Protein 1SCH (pdb70)

Sequence (586 aa):
LSSNFYATKCPNALSTIKSAVNSAVAKEARMGASLLRLHFHDCFVQGCDASVLLDDTSNFTGEKTAGPNANSIRGFEVIDTIKSQVESLCPGVVSCADILAVAARDSVVALGGASWNVLLGRRDSTTASLSSANSDLPAPFFNLSGLISAFSNKGFTTKELVTLSGAHTIGQAQCTAFRTRIYNESNIDPTYAKSLQANCPSVGGDTNLSPFDVTTPNKFDNAYYINLRNKKGLLHSDQQLFNGVSTDSQVTAYSNNAATFNTDFGNAMIKMGNLSPLTGTSGQIRTNCRKTNLSSNFYATKCPNALSTIKSAVNSAVAKEARMGASLLRLHFHDCFVQGCDASVLLDDTSNFTGEKTAGPNANSIRGFEVIDTIKSQVESLCPGVVSCADILAVAARDSVVALGGASWNVLLGRRDSTTASLSSANSDLPAPFFNLSGLISAFSNKGFTTKELVTLSGAHTIGQAQCTAFRTRIYNESNIDPTYAKSLQANCPSVGGDTNLSPFDVTTPNKFDNAYYINLRNKKGLLHSDQQLFNGVSTDSQVTAYSNNAATFNTDFGNAMIKMGNLSPLTGTSGQIRTNCRKTN

InterPro domains:
  IPR000823 Plant peroxidase [PR00461] (33-52)
  IPR000823 Plant peroxidase [PR00461] (57-77)
  IPR000823 Plant peroxidase [PR00461] (97-110)
  IPR000823 Plant peroxidase [PR00461] (116-126)
  IPR000823 Plant peroxidase [PR00461] (135-150)
  IPR000823 Plant peroxidase [PR00461] (182-194)
  IPR000823 Plant peroxidase [PR00461] (234-249)
  IPR000823 Plant peroxidase [PR00461] (250-267)
  IPR000823 Plant peroxidase [PR00461] (290-303)
  IPR000823 Plant peroxidase [PTHR31388] (22-314)
  IPR002016 Haem peroxidase [PF00141] (41-280)
  IPR002016 Haem peroxidase [PR00458] (55-69)
  IPR002016 Haem peroxidase [PR00458] (117-134)
  IPR002016 Haem peroxidase [PR00458] (135-147)
  IPR002016 Haem peroxidase [PR00458] (183-198)
  IPR002016 Haem peroxidase [PR00458] (236-251)
  IPR002016 Haem peroxidase [PS50873] (23-316)
  IPR010255 Haem peroxidase superfamily [SSF48113] (23-316)
  IPR019793 Peroxidases heam-ligand binding site [PS00435] (183-193)
  IPR019794 Peroxidase, active site [PS00436] (55-66)

Secondary structure (DSSP, 8-state):
-BTTTTTTT-TTHHHHHHHHHHHHHHH-THHHHHHHHHHHHHHTTTSSSSGGGPPPBTTB--STTSTTTTTT---HHHHHHHHHHHHHHSTTTS-HHHHHHHHHHHHHHHTT-------B--BB-S---HHHHHHHS--TT--HHHHHHHHHTTT--HHHHHHHHGGGGB-EEEHHHHHHHHHH-SSS-HHHHHHHHTTS-SSS-TT-EEES-SSSTBS-STHHHHHHHTT--SSHHHHHTSSSSTTHHHHHHHHH-HHHHHHHHHHHHHHHTTSS-B-TTSSB--SSTTS--/-BTTTTTTT-TTHHHHHHHHHHHHHHH-HHHHHHHHHHHHHHHTTTSSSSGGGPPPBTTB--STTSTTTTTT---HHHHHHHHHHHHHHSTTTS-HHHHHHHHHHHHHHHTTPPP----B---B-S---HHHHHHHS--TT--HHHHHHHHHTTT--HHHHHHHHGGGGB-EEEHHHHHHHHHH--SS-HHHHHHHHHTS-SSS-TT-EEES-SSSTBS-STHHHHHHHTT--SSHHHHTTSSSSTTHHHHHHHHH-HHHHHHHHHHHHHHHTTSS---TTSSB--SSTTS--

CATH classification: 1.10.520.10 (+1 more: 1.10.420.10)

Structure (mmCIF, N/CA/C/O backbone):
data_1SCH
#
_entry.id   1SCH
#
_cell.length_a   48.100
_cell.length_b   97.200
_cell.length_c   146.200
_cell.angle_alpha   90.00
_cell.angle_beta   90.00
_cell.angle_gamma   90.00
#
_symmetry.space_group_name_H-M   'P 21 21 21'
#
loop_
_entity.id
_entity.type
_entity.pdbx_description
1 polymer 'PEANUT PEROXIDASE, MAJOR CATIONIC ISOZYME'
2 non-polymer 'CALCIUM ION'
3 non-polymer 'PROTOPORPHYRIN IX CONTAINING FE'
4 non-polymer 2-acetamido-2-deoxy-beta-D-glucopyranose
5 water water
#
loop_
_atom_site.group_PDB
_atom_site.id
_atom_site.type_symbol
_atom_site.label_atom_id
_atom_site.label_alt_id
_atom_site.label_comp_id
_atom_site.label_asym_id
_atom_site.label_entity_id
_atom_site.label_seq_id
_atom_site.pdbx_PDB_ins_code
_atom_site.Cartn_x
_atom_site.Cartn_y
_atom_site.Cartn_z
_atom_site.occupancy
_atom_site.B_iso_or_equiv
_atom_site.auth_seq_id
_atom_site.auth_comp_id
_atom_site.auth_asym_id
_atom_site.auth_atom_id
_atom_site.pdbx_PDB_model_num
ATOM 9 N N . LEU A 1 2 ? 21.768 53.526 44.010 1.00 16.90 2 LEU A N 1
ATOM 10 C CA . LEU A 1 2 ? 22.014 53.594 45.444 1.00 16.90 2 LEU A CA 1
ATOM 11 C C . LEU A 1 2 ? 23.393 54.216 45.651 1.00 16.90 2 LEU A C 1
ATOM 12 O O . LEU A 1 2 ? 24.329 53.888 44.922 1.00 8.12 2 LEU A O 1
ATOM 17 N N . SER A 1 3 ? 23.523 55.114 46.621 1.00 5.95 3 SER A N 1
ATOM 18 C CA . SER A 1 3 ? 24.804 55.760 46.897 1.00 5.95 3 SER A CA 1
ATOM 19 C C . SER A 1 3 ? 25.108 55.755 48.394 1.00 5.95 3 SER A C 1
ATOM 20 O O . SER A 1 3 ? 24.192 55.755 49.224 1.00 18.79 3 SER A O 1
ATOM 23 N N . SER A 1 4 ? 26.394 55.771 48.738 1.00 6.04 4 SER A N 1
ATOM 24 C CA . SER A 1 4 ? 26.831 55.756 50.131 1.0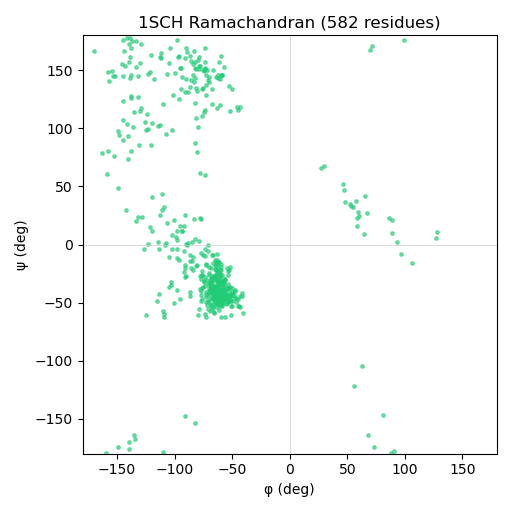0 6.04 4 SER A CA 1
ATOM 25 C C . SER A 1 4 ? 26.546 57.062 50.876 1.00 6.04 4 SER A C 1
ATOM 26 O O . SER A 1 4 ? 26.390 57.074 52.103 1.00 30.02 4 SER A O 1
ATOM 29 N N . ASN A 1 5 ? 26.474 58.163 50.137 1.00 15.69 5 ASN A N 1
ATOM 30 C CA . ASN A 1 5 ? 26.221 59.467 50.734 1.00 15.69 5 ASN A CA 1
ATOM 31 C C . ASN A 1 5 ? 24.831 59.977 50.382 1.00 15.69 5 ASN A C 1
ATOM 32 O O . ASN A 1 5 ? 24.608 61.187 50.293 1.00 78.77 5 ASN A O 1
ATOM 37 N N . PHE A 1 6 ? 23.889 59.056 50.227 1.00 8.98 6 PHE A N 1
ATOM 38 C CA . PHE A 1 6 ? 22.520 59.413 49.876 1.00 8.98 6 PHE A CA 1
ATOM 39 C C . PHE A 1 6 ? 21.852 60.354 50.877 1.00 8.98 6 PHE A C 1
ATOM 40 O O . PHE A 1 6 ? 21.120 61.269 50.491 1.00 2.00 6 PHE A O 1
ATOM 48 N N . TYR A 1 7 ? 22.101 60.139 52.163 1.00 11.13 7 TYR A N 1
ATOM 49 C CA . TYR A 1 7 ? 21.497 60.978 53.186 1.00 11.13 7 TYR A CA 1
ATOM 50 C C . TYR A 1 7 ? 22.428 62.064 53.698 1.00 11.13 7 TYR A C 1
ATOM 51 O O . TYR A 1 7 ? 22.069 62.796 54.621 1.00 2.00 7 TYR A O 1
ATOM 60 N N . ALA A 1 8 ? 23.598 62.195 53.075 1.00 44.41 8 ALA A N 1
ATOM 61 C CA . ALA A 1 8 ? 24.595 63.191 53.476 1.00 44.41 8 ALA A CA 1
ATOM 62 C C . ALA A 1 8 ? 24.028 64.604 53.613 1.00 44.41 8 ALA A C 1
ATOM 63 O O . ALA A 1 8 ? 24.360 65.324 54.557 1.00 34.18 8 ALA A O 1
ATOM 65 N N . THR A 1 9 ? 23.185 64.997 52.663 1.00 29.28 9 THR A N 1
ATOM 66 C CA . THR A 1 9 ? 22.567 66.320 52.679 1.00 29.28 9 THR A CA 1
ATOM 67 C C . THR A 1 9 ? 21.181 66.277 53.326 1.00 29.28 9 THR A C 1
ATOM 68 O O . THR A 1 9 ? 20.856 67.095 54.187 1.00 51.89 9 THR A O 1
ATOM 72 N N . LYS A 1 10 ? 20.380 65.298 52.912 1.00 11.38 10 LYS A N 1
ATOM 73 C CA . LYS A 1 10 ? 19.015 65.122 53.409 1.00 11.38 10 LYS A CA 1
ATOM 74 C C . LYS A 1 10 ? 18.893 64.916 54.915 1.00 11.38 10 LYS A C 1
ATOM 75 O O . LYS A 1 10 ? 17.922 65.358 55.531 1.00 51.01 10 LYS A O 1
ATOM 81 N N . CYS A 1 11 ? 19.867 64.225 55.497 1.00 28.04 11 CYS A N 1
ATOM 82 C CA . CYS A 1 11 ? 19.850 63.931 56.924 1.00 28.04 11 CYS A CA 1
ATOM 83 C C . CYS A 1 11 ? 21.244 63.507 57.382 1.00 28.04 11 CYS A C 1
ATOM 84 O O . CYS A 1 11 ? 21.505 62.327 57.602 1.00 11.87 11 CYS A O 1
ATOM 87 N N . PRO A 1 12 ? 22.141 64.477 57.589 1.00 17.81 12 PRO A N 1
ATOM 88 C CA . PRO A 1 12 ? 23.517 64.220 58.023 1.00 17.81 12 PRO A CA 1
ATOM 89 C C . PRO A 1 12 ? 23.677 63.210 59.162 1.00 17.81 12 PRO A C 1
ATOM 90 O O . PRO A 1 12 ? 24.486 62.286 59.071 1.00 17.57 12 PRO A O 1
ATOM 94 N N . ASN A 1 13 ? 22.872 63.363 60.210 1.00 25.27 13 ASN A N 1
ATOM 95 C CA . ASN A 1 13 ? 22.959 62.491 61.381 1.00 25.27 13 ASN A CA 1
ATOM 96 C C . ASN A 1 13 ? 22.254 61.136 61.315 1.00 25.27 13 ASN A C 1
ATOM 97 O O . ASN A 1 13 ? 22.242 60.398 62.302 1.00 33.75 13 ASN A O 1
ATOM 102 N N . ALA A 1 14 ? 21.694 60.797 60.156 1.00 2.00 14 ALA A N 1
ATOM 103 C CA . ALA A 1 14 ? 20.987 59.530 59.980 1.00 2.00 14 ALA A CA 1
ATOM 104 C C . ALA A 1 14 ? 21.817 58.337 60.452 1.00 2.00 14 ALA A C 1
ATOM 105 O O . ALA A 1 14 ? 21.445 57.640 61.400 1.00 5.30 14 ALA A O 1
ATOM 107 N N . LEU A 1 15 ? 22.974 58.150 59.828 1.00 2.00 15 LEU A N 1
ATOM 108 C CA . LEU A 1 15 ? 23.860 57.038 60.146 1.00 2.00 15 LEU A CA 1
ATOM 109 C C . LEU A 1 15 ? 24.344 56.966 61.599 1.00 2.00 15 LEU A C 1
ATOM 110 O O . LEU A 1 15 ? 24.406 55.877 62.181 1.00 11.20 15 LEU A O 1
ATOM 115 N N . SER A 1 16 ? 24.688 58.112 62.179 1.00 2.00 16 SER A N 1
ATOM 116 C CA . SER A 1 16 ? 25.157 58.173 63.568 1.00 2.00 16 SER A CA 1
ATOM 117 C C . SER A 1 16 ? 24.105 57.624 64.533 1.00 2.00 16 SER A C 1
ATOM 118 O O . SER A 1 16 ? 24.410 56.806 65.404 1.00 17.28 16 SER A O 1
ATOM 121 N N . THR A 1 17 ? 22.866 58.078 64.356 1.00 4.02 17 THR A N 1
ATOM 122 C CA . THR A 1 17 ? 21.747 57.668 65.196 1.00 4.02 17 THR A CA 1
ATOM 123 C C . THR A 1 17 ? 21.525 56.158 65.144 1.00 4.02 17 THR A C 1
ATOM 124 O O . THR A 1 17 ? 21.471 55.496 66.182 1.00 10.18 17 THR A O 1
ATOM 128 N N . ILE A 1 18 ? 21.420 55.613 63.938 1.00 9.37 18 ILE A N 1
ATOM 129 C CA . ILE A 1 18 ? 21.219 54.181 63.783 1.00 9.37 18 ILE A CA 1
ATOM 130 C C . ILE A 1 18 ? 22.350 53.420 64.474 1.00 9.37 18 ILE A C 1
ATOM 131 O O . ILE A 1 18 ? 22.104 52.440 65.173 1.00 18.02 18 ILE A O 1
ATOM 136 N N . LYS A 1 19 ? 23.580 53.900 64.324 1.00 2.00 19 LYS A N 1
ATOM 137 C CA . LYS A 1 19 ? 24.722 53.241 64.947 1.00 2.00 19 LYS A CA 1
ATOM 138 C C . LYS A 1 19 ? 24.592 53.192 66.469 1.00 2.00 19 LYS A C 1
ATOM 139 O O . LYS A 1 19 ? 24.781 52.137 67.072 1.00 18.34 19 LYS A O 1
ATOM 145 N N . SER A 1 20 ? 24.269 54.325 67.088 1.00 12.54 20 SER A N 1
ATOM 146 C CA . SER A 1 20 ? 24.121 54.383 68.541 1.00 12.54 20 SER A CA 1
ATOM 147 C C . SER A 1 20 ? 22.986 53.492 69.025 1.00 12.54 20 SER A C 1
ATOM 148 O O . SER A 1 20 ? 23.138 52.772 70.012 1.00 21.33 20 SER A O 1
ATOM 151 N N . ALA A 1 21 ? 21.865 53.517 68.309 1.00 2.00 21 ALA A N 1
ATOM 152 C CA . ALA A 1 21 ? 20.714 52.705 68.672 1.00 2.00 21 ALA A CA 1
ATOM 153 C C . ALA A 1 21 ? 21.029 51.215 68.520 1.00 2.00 21 ALA A C 1
ATOM 154 O O . ALA A 1 21 ? 20.560 50.388 69.313 1.00 12.01 21 ALA A O 1
ATOM 156 N N . VAL A 1 22 ? 21.820 50.872 67.507 1.00 2.00 22 VAL A N 1
ATOM 157 C CA . VAL A 1 22 ? 22.188 49.481 67.273 1.00 2.00 22 VAL A CA 1
ATOM 158 C C . VAL A 1 22 ? 23.179 49.015 68.325 1.00 2.00 22 VAL A C 1
ATOM 159 O O . VAL A 1 22 ? 23.029 47.936 68.895 1.00 2.00 22 VAL A O 1
ATOM 163 N N . ASN A 1 23 ? 24.176 49.846 68.600 1.00 2.00 23 ASN A N 1
ATOM 164 C CA . ASN A 1 23 ? 25.184 49.520 69.593 1.00 2.00 23 ASN A CA 1
ATOM 165 C C . ASN A 1 23 ? 24.561 49.271 70.958 1.00 2.00 23 ASN A C 1
ATOM 166 O O . ASN A 1 23 ? 24.894 48.290 71.621 1.00 9.46 23 ASN A O 1
ATOM 171 N N . SER A 1 24 ? 23.633 50.130 71.368 1.00 2.00 24 SER A N 1
ATOM 172 C CA . SER A 1 24 ? 22.993 49.959 72.664 1.00 2.00 24 SER A CA 1
ATOM 173 C C . SER A 1 24 ? 22.150 48.692 72.677 1.00 2.00 24 SER A C 1
ATOM 174 O O . SER A 1 24 ? 22.108 47.980 73.683 1.00 42.22 24 SER A O 1
ATOM 177 N N . ALA A 1 25 ? 21.530 48.378 71.543 1.00 2.00 25 ALA A N 1
ATOM 178 C CA . ALA A 1 25 ? 20.694 47.187 71.438 1.00 2.00 25 ALA A CA 1
ATOM 179 C C . ALA A 1 25 ? 21.540 45.920 71.557 1.00 2.00 25 ALA A C 1
ATOM 180 O O . ALA A 1 25 ? 21.255 45.044 72.379 1.00 12.42 25 ALA A O 1
ATOM 182 N N . VAL A 1 26 ? 22.599 45.847 70.757 1.00 2.00 26 VAL A N 1
ATOM 183 C CA . VAL A 1 26 ? 23.489 44.695 70.763 1.00 2.00 26 VAL A CA 1
ATOM 184 C C . VAL A 1 26 ? 24.313 44.625 72.055 1.00 2.00 26 VAL A C 1
ATOM 185 O O . VAL A 1 26 ? 24.801 43.562 72.434 1.00 2.00 26 VAL A O 1
ATOM 189 N N . ALA A 1 27 ? 24.417 45.745 72.762 1.00 2.74 27 ALA A N 1
ATOM 190 C CA . ALA A 1 27 ? 25.149 45.780 74.025 1.00 2.74 27 ALA A CA 1
ATOM 191 C C . ALA A 1 27 ? 24.299 45.136 75.121 1.00 2.74 27 ALA A C 1
ATOM 192 O O . ALA A 1 27 ? 24.828 44.655 76.125 1.00 3.51 27 ALA A O 1
ATOM 194 N N . LYS A 1 28 ? 22.980 45.166 74.935 1.00 2.00 28 LYS A N 1
ATOM 195 C CA . LYS A 1 28 ? 22.048 44.578 75.890 1.00 2.00 28 LYS A CA 1
ATOM 196 C C . LYS A 1 28 ? 21.879 43.101 75.561 1.00 2.00 28 LYS A C 1
ATOM 197 O O . LYS A 1 28 ? 21.804 42.257 76.456 1.00 41.33 28 LYS A O 1
ATOM 203 N N . GLU A 1 29 ? 21.788 42.802 74.268 1.00 2.00 29 GLU A N 1
ATOM 204 C CA . GLU A 1 29 ? 21.626 41.434 73.799 1.00 2.00 29 GLU A CA 1
ATOM 205 C C . GLU A 1 29 ? 22.457 41.237 72.542 1.00 2.00 29 GLU A C 1
ATOM 206 O O . GLU A 1 29 ? 22.078 41.683 71.462 1.00 10.28 29 GLU A O 1
ATOM 212 N N . ALA A 1 30 ? 23.594 40.565 72.696 1.00 4.86 30 ALA A N 1
ATOM 213 C CA . ALA A 1 30 ? 24.502 40.288 71.587 1.00 4.86 30 ALA A CA 1
ATOM 214 C C . ALA A 1 30 ? 23.789 39.544 70.467 1.00 4.86 30 ALA A C 1
ATOM 215 O O . ALA A 1 30 ? 24.114 39.708 69.293 1.00 2.00 30 ALA A O 1
ATOM 217 N N . ARG A 1 31 ? 22.800 38.739 70.839 1.00 2.00 31 ARG A N 1
ATOM 218 C CA . ARG A 1 31 ? 22.022 37.969 69.873 1.00 2.00 31 ARG A CA 1
ATOM 219 C C . ARG A 1 31 ? 21.227 38.919 68.981 1.00 2.00 31 ARG A C 1
ATOM 220 O O . ARG A 1 31 ? 20.970 38.624 67.823 1.00 2.00 31 ARG A O 1
ATOM 228 N N . MET A 1 32 ? 20.903 40.094 69.509 1.00 9.55 32 MET A N 1
ATOM 229 C CA . MET A 1 32 ? 20.155 41.087 68.753 1.00 9.55 32 MET A CA 1
ATOM 230 C C . MET A 1 32 ? 20.955 41.553 67.545 1.00 9.55 32 MET A C 1
ATOM 231 O O . MET A 1 32 ? 20.387 42.033 66.566 1.00 2.00 32 MET A O 1
ATOM 236 N N . GLY A 1 33 ? 22.274 41.415 67.619 1.00 2.00 33 GLY A N 1
ATOM 237 C CA . GLY A 1 33 ? 23.120 41.797 66.501 1.00 2.00 33 GLY A CA 1
ATOM 238 C C . GLY A 1 33 ? 22.881 40.826 65.359 1.00 2.00 33 GLY A C 1
ATOM 239 O O . GLY A 1 33 ? 22.781 41.215 64.194 1.00 2.00 33 GLY A O 1
ATOM 240 N N . ALA A 1 34 ? 22.738 39.554 65.716 1.00 5.22 34 ALA A N 1
ATOM 241 C CA . ALA A 1 34 ? 22.483 38.492 64.755 1.00 5.22 34 ALA A CA 1
ATOM 242 C C . ALA A 1 34 ? 21.078 38.624 64.167 1.00 5.22 34 ALA A C 1
ATOM 243 O O . ALA A 1 34 ? 20.892 38.528 62.948 1.00 2.00 34 ALA A O 1
ATOM 245 N N . SER A 1 35 ? 20.093 38.858 65.030 1.00 2.00 35 SER A N 1
ATOM 246 C CA . SER A 1 35 ? 18.711 39.001 64.594 1.00 2.00 35 SER A CA 1
ATOM 247 C C . SER A 1 35 ? 18.585 40.055 63.506 1.00 2.00 35 SER A C 1
ATOM 248 O O . SER A 1 35 ? 17.959 39.822 62.466 1.00 2.00 35 SER A O 1
ATOM 251 N N . LEU A 1 36 ? 19.207 41.205 63.741 1.00 2.00 36 LEU A N 1
ATOM 252 C CA . LEU A 1 36 ? 19.163 42.316 62.803 1.00 2.00 36 LEU A CA 1
ATOM 253 C C . LEU A 1 36 ? 19.817 41.993 61.466 1.00 2.00 36 LEU A C 1
ATOM 254 O O . LEU A 1 36 ? 19.284 42.334 60.410 1.00 2.00 36 LEU A O 1
ATOM 259 N N . LEU A 1 37 ? 20.952 41.306 61.507 1.00 2.00 37 LEU A N 1
ATOM 260 C CA . LEU A 1 37 ? 21.654 40.926 60.287 1.00 2.00 37 LEU A CA 1
ATOM 261 C C . LEU A 1 37 ? 20.740 40.057 59.426 1.00 2.00 37 LEU A C 1
ATOM 262 O O . LEU A 1 37 ? 20.624 40.260 58.216 1.00 2.00 37 LEU A O 1
ATOM 267 N N . ARG A 1 38 ? 20.061 39.117 60.073 1.00 2.00 38 ARG A N 1
ATOM 268 C CA . ARG A 1 38 ? 19.145 38.206 59.399 1.00 2.00 38 ARG A CA 1
ATOM 269 C C . ARG A 1 38 ? 17.895 38.915 58.868 1.00 2.00 38 ARG A C 1
ATOM 270 O O . ARG A 1 38 ? 17.373 38.558 57.804 1.00 2.00 38 ARG A O 1
ATOM 278 N N . LEU A 1 39 ? 17.410 39.904 59.611 1.00 2.00 39 LEU A N 1
ATOM 279 C CA . LEU A 1 39 ? 16.226 40.648 59.206 1.00 2.00 39 LEU A CA 1
ATOM 280 C C . LEU A 1 39 ? 16.460 41.259 57.820 1.00 2.00 39 LEU A C 1
ATOM 281 O O . LEU A 1 39 ? 15.576 41.221 56.965 1.00 2.00 39 LEU A O 1
ATOM 286 N N . HIS A 1 40 ? 17.671 41.754 57.577 1.00 2.00 40 HIS A N 1
ATOM 287 C CA . HIS A 1 40 ? 18.019 42.335 56.277 1.00 2.00 40 HIS A CA 1
ATOM 288 C C . HIS A 1 40 ? 18.025 41.271 55.164 1.00 2.00 40 HIS A C 1
ATOM 289 O O . HIS A 1 40 ? 17.592 41.534 54.044 1.00 2.00 40 HIS A O 1
ATOM 296 N N . PHE A 1 41 ? 18.532 40.081 55.476 1.00 2.00 41 PHE A N 1
ATOM 297 C CA . PHE A 1 41 ? 18.586 38.971 54.524 1.00 2.00 41 PHE A CA 1
ATOM 298 C C . PHE A 1 41 ? 17.172 38.547 54.117 1.00 2.00 41 PHE A C 1
ATOM 299 O O . PHE A 1 41 ? 16.880 38.377 52.932 1.00 2.00 41 PHE A O 1
ATOM 307 N N . HIS A 1 42 ? 16.295 38.376 55.100 1.00 2.00 42 HIS A N 1
ATOM 308 C CA . HIS A 1 42 ? 14.917 37.986 54.822 1.00 2.00 42 HIS A CA 1
ATOM 309 C C . HIS A 1 42 ? 14.194 39.080 54.056 1.00 2.00 42 HIS A C 1
ATOM 310 O O . HIS A 1 42 ? 13.267 38.814 53.290 1.00 2.00 42 HIS A O 1
ATOM 317 N N . ASP A 1 43 ? 14.611 40.319 54.275 1.00 30.09 43 ASP A N 1
ATOM 318 C CA . ASP A 1 43 ? 14.009 41.434 53.575 1.00 30.09 43 ASP A CA 1
ATOM 319 C C . ASP A 1 43 ? 14.410 41.404 52.104 1.00 30.09 43 ASP A C 1
ATOM 320 O O . ASP A 1 43 ? 13.554 41.520 51.219 1.00 19.03 43 ASP A O 1
ATOM 325 N N . CYS A 1 44 ? 15.707 41.257 51.854 1.00 2.00 44 CYS A N 1
ATOM 326 C CA . CYS A 1 44 ? 16.249 41.236 50.504 1.00 2.00 44 CYS A CA 1
ATOM 327 C C . CYS A 1 44 ? 15.872 40.035 49.639 1.00 2.00 44 CYS A C 1
ATOM 328 O O . CYS A 1 44 ? 15.576 40.199 48.450 1.00 2.00 44 CYS A O 1
ATOM 331 N N . PHE A 1 45 ? 15.842 38.841 50.227 1.00 4.80 45 PHE A N 1
ATOM 332 C CA . PHE A 1 45 ? 15.499 37.637 49.475 1.00 4.80 45 PHE A CA 1
ATOM 333 C C . PHE A 1 45 ? 14.032 37.500 49.038 1.00 4.80 45 PHE A C 1
ATOM 334 O O . PHE A 1 45 ? 13.677 36.567 48.317 1.00 4.28 45 PHE A O 1
ATOM 342 N N . VAL A 1 46 ? 13.184 38.425 49.467 1.00 2.00 46 VAL A N 1
ATOM 343 C CA . VAL A 1 46 ? 11.776 38.389 49.097 1.00 2.00 46 VAL A CA 1
ATOM 344 C C . VAL A 1 46 ? 11.408 39.742 48.485 1.00 2.00 46 VAL A C 1
ATOM 345 O O . VAL A 1 46 ? 11.262 40.749 49.200 1.00 2.00 46 VAL A O 1
ATOM 349 N N . GLN A 1 47 ? 11.257 39.745 47.161 1.00 2.00 47 GLN A N 1
ATOM 350 C CA . GLN A 1 47 ? 10.946 40.933 46.361 1.00 2.00 47 GLN A CA 1
ATOM 351 C C . GLN A 1 47 ? 11.809 42.149 46.703 1.00 2.00 47 GLN A C 1
ATOM 352 O O . GLN A 1 47 ? 11.312 43.254 46.917 1.00 11.13 47 GLN A O 1
ATOM 358 N N . GLY A 1 48 ? 13.111 41.902 46.807 1.00 2.00 48 GLY A N 1
ATOM 359 C CA . GLY A 1 48 ? 14.074 42.948 47.097 1.00 2.00 48 GLY A CA 1
ATOM 360 C C . GLY A 1 48 ? 14.124 43.551 48.487 1.00 2.00 48 GLY A C 1
ATOM 361 O O . GLY A 1 48 ? 13.264 43.298 49.354 1.00 6.41 48 GLY A O 1
ATOM 362 N N . CYS A 1 49 ? 15.159 44.355 48.701 1.00 2.00 49 CYS A N 1
ATOM 363 C CA . CYS A 1 49 ? 15.382 45.042 49.965 1.00 2.00 49 CYS A CA 1
ATOM 364 C C . CYS A 1 49 ? 14.493 46.278 49.987 1.00 2.00 49 CYS A C 1
ATOM 365 O O . CYS A 1 49 ? 14.953 47.399 49.758 1.00 2.00 49 CYS A O 1
ATOM 368 N N . ASP A 1 50 ? 13.219 46.060 50.297 1.00 2.00 50 ASP A N 1
ATOM 369 C CA . ASP A 1 50 ? 12.234 47.129 50.332 1.00 2.00 50 ASP A CA 1
ATOM 370 C C . ASP A 1 50 ? 11.435 47.179 51.630 1.00 2.00 50 ASP A C 1
ATOM 371 O O . ASP A 1 50 ? 10.302 47.650 51.645 1.00 4.53 50 ASP A O 1
ATOM 376 N N . ALA A 1 51 ? 12.005 46.631 52.698 1.00 6.54 51 ALA A N 1
ATOM 377 C CA . ALA A 1 51 ? 11.365 46.607 54.014 1.00 6.54 51 ALA A CA 1
ATOM 378 C C . ALA A 1 51 ? 9.994 45.921 54.087 1.00 6.54 51 ALA A C 1
ATOM 379 O O . ALA A 1 51 ? 9.283 46.077 55.080 1.00 20.49 51 ALA A O 1
ATOM 381 N N . SER A 1 52 ? 9.636 45.132 53.074 1.00 2.00 52 SER A N 1
ATOM 382 C CA . SER A 1 52 ? 8.335 44.461 53.075 1.00 2.00 52 SER A CA 1
ATOM 383 C C . SER A 1 52 ? 8.128 43.523 54.252 1.00 2.00 52 SER A C 1
ATOM 384 O O . SER A 1 52 ? 7.020 43.397 54.751 1.00 11.73 52 SER A O 1
ATOM 387 N N . VAL A 1 53 ? 9.207 42.917 54.733 1.00 6.73 53 VAL A N 1
ATOM 388 C CA . VAL A 1 53 ? 9.133 41.997 55.869 1.00 6.73 53 VAL A CA 1
ATOM 389 C C . VAL A 1 53 ? 8.756 42.703 57.179 1.00 6.73 53 VAL A C 1
ATOM 390 O O . VAL A 1 53 ? 8.487 42.051 58.184 1.00 2.00 53 VAL A O 1
ATOM 394 N N . LEU A 1 54 ? 8.736 44.031 57.157 1.00 2.00 54 LEU A N 1
ATOM 395 C CA . LEU A 1 54 ? 8.412 44.811 58.345 1.00 2.00 54 LEU A CA 1
ATOM 396 C C . LEU A 1 54 ? 6.936 45.152 58.495 1.00 2.00 54 LEU A C 1
ATOM 397 O O . LEU A 1 54 ? 6.486 45.514 59.584 1.00 2.00 54 LEU A O 1
ATOM 402 N N . LEU A 1 55 ? 6.191 45.032 57.403 1.00 2.00 55 LEU A N 1
ATOM 403 C CA . LEU A 1 55 ? 4.763 45.323 57.396 1.00 2.00 55 LEU A CA 1
ATOM 404 C C . LEU A 1 55 ? 3.984 44.315 58.218 1.00 2.00 55 LEU A C 1
ATOM 405 O O . LEU A 1 55 ? 4.175 43.106 58.070 1.00 2.00 55 LEU A O 1
ATOM 410 N N . ASP A 1 56 ? 3.085 44.827 59.054 1.00 6.69 56 ASP A N 1
ATOM 411 C CA . ASP A 1 56 ? 2.236 44.012 59.914 1.00 6.69 56 ASP A CA 1
ATOM 412 C C . ASP A 1 56 ? 0.977 43.554 59.190 1.00 6.69 56 ASP A C 1
ATOM 413 O O . ASP A 1 56 ? 0.558 44.155 58.195 1.00 3.99 56 ASP A O 1
ATOM 418 N N . ASP A 1 57 ? 0.388 42.478 59.701 1.00 10.66 57 ASP A N 1
ATOM 419 C CA . ASP A 1 57 ? -0.846 41.934 59.155 1.00 10.66 57 ASP A CA 1
ATOM 420 C C . ASP A 1 57 ? -1.962 42.782 59.749 1.00 10.66 57 ASP A C 1
ATOM 421 O O . ASP A 1 57 ? -1.814 43.324 60.846 1.00 11.89 57 ASP A O 1
ATOM 426 N N . THR A 1 58 ? -3.063 42.923 59.024 1.00 2.00 58 THR A N 1
ATOM 427 C CA . THR A 1 58 ? -4.197 43.692 59.514 1.00 2.00 58 THR A CA 1
ATOM 428 C C . THR A 1 58 ? -5.450 42.869 59.225 1.00 2.00 58 THR A C 1
ATOM 429 O O . THR A 1 58 ? -5.356 41.694 58.867 1.00 24.39 58 THR A O 1
ATOM 433 N N . SER A 1 59 ? -6.614 43.495 59.354 1.00 14.14 59 SER A N 1
ATOM 434 C CA . SER A 1 59 ? -7.887 42.827 59.109 1.00 14.14 59 SER A CA 1
ATOM 435 C C . SER A 1 59 ? -8.054 42.402 57.648 1.00 14.14 59 SER A C 1
ATOM 436 O O . SER A 1 59 ? -8.735 41.420 57.357 1.00 38.77 59 SER A O 1
ATOM 439 N N . ASN A 1 60 ? -7.431 43.136 56.732 1.00 23.47 60 ASN A N 1
ATOM 440 C CA . ASN A 1 60 ? -7.531 42.818 55.311 1.00 23.47 60 ASN A CA 1
ATOM 441 C C . ASN A 1 60 ? -6.181 42.788 54.589 1.00 23.47 60 ASN A C 1
ATOM 442 O O . ASN A 1 60 ? -6.116 42.951 53.369 1.00 52.90 60 ASN A O 1
ATOM 447 N N . PHE A 1 61 ? -5.109 42.555 55.340 1.00 9.39 61 PHE A N 1
ATOM 448 C CA . PHE A 1 61 ? -3.770 42.493 54.765 1.00 9.39 61 PHE A CA 1
ATOM 449 C C . PHE A 1 61 ? -2.894 41.471 55.470 1.00 9.39 61 PHE A C 1
ATOM 450 O O . PHE A 1 61 ? -2.699 41.540 56.679 1.00 15.31 61 PHE A O 1
ATOM 458 N N . THR A 1 62 ? -2.365 40.527 54.707 1.00 10.01 62 THR A N 1
ATOM 459 C CA . THR A 1 62 ? -1.481 39.518 55.261 1.00 10.01 62 THR A CA 1
ATOM 460 C C . THR A 1 62 ? -0.081 39.813 54.726 1.00 10.01 62 THR A C 1
ATOM 461 O O . THR A 1 62 ? 0.112 39.884 53.513 1.00 7.38 62 THR A O 1
ATOM 465 N N . GLY A 1 63 ? 0.868 40.046 55.633 1.00 2.00 63 GLY A N 1
ATOM 466 C CA . GLY A 1 63 ? 2.236 40.332 55.236 1.00 2.00 63 GLY A CA 1
ATOM 467 C C . GLY A 1 63 ? 3.092 39.079 55.132 1.00 2.00 63 GLY A C 1
ATOM 468 O O . GLY A 1 63 ? 2.581 37.993 54.852 1.00 4.73 63 GLY A O 1
ATOM 469 N N . GLU A 1 64 ? 4.378 39.206 55.440 1.00 16.95 64 GLU A N 1
ATOM 470 C CA . GLU A 1 64 ? 5.304 38.081 55.357 1.00 16.95 64 GLU A CA 1
ATOM 471 C C . GLU A 1 64 ? 5.693 37.478 56.704 1.00 16.95 64 GLU A C 1
ATOM 472 O O . GLU A 1 64 ? 6.293 36.403 56.746 1.00 5.99 64 GLU A O 1
ATOM 478 N N . LYS A 1 65 ? 5.344 38.144 57.801 1.00 6.83 65 LYS A N 1
ATOM 479 C CA . LYS A 1 65 ? 5.711 37.652 59.126 1.00 6.83 65 LYS A CA 1
ATOM 480 C C . LYS A 1 65 ? 5.233 36.237 59.473 1.00 6.83 65 LYS A C 1
ATOM 481 O O . LYS A 1 65 ? 5.900 35.526 60.230 1.00 2.00 65 LYS A O 1
ATOM 487 N N . THR A 1 66 ? 4.103 35.818 58.909 1.00 2.00 66 THR A N 1
ATOM 488 C CA . THR A 1 66 ? 3.579 34.486 59.184 1.00 2.00 66 THR A CA 1
ATOM 489 C C . THR A 1 66 ? 4.093 33.439 58.203 1.00 2.00 66 THR A C 1
ATOM 490 O O . THR A 1 66 ? 3.716 32.267 58.274 1.00 8.14 66 THR A O 1
ATOM 494 N N . ALA A 1 67 ? 4.931 33.864 57.268 1.00 6.22 67 ALA A N 1
ATOM 495 C CA . ALA A 1 67 ? 5.489 32.931 56.303 1.00 6.22 67 ALA A CA 1
ATOM 496 C C . ALA A 1 67 ? 6.245 31.855 57.080 1.00 6.22 67 ALA A C 1
ATOM 497 O O . ALA A 1 67 ? 6.839 32.138 58.123 1.00 2.00 67 ALA A O 1
ATOM 499 N N . GLY A 1 68 ? 6.215 30.628 56.569 1.00 2.00 68 GLY A N 1
ATOM 500 C CA . GLY A 1 68 ? 6.884 29.513 57.215 1.00 2.00 68 GLY A CA 1
ATOM 501 C C . GLY A 1 68 ? 8.256 29.795 57.802 1.00 2.00 68 GLY A C 1
ATOM 502 O O . GLY A 1 68 ? 8.452 29.612 59.002 1.00 49.12 68 GLY A O 1
ATOM 503 N N . PRO A 1 69 ? 9.230 30.239 56.987 1.00 14.00 69 PRO A N 1
ATOM 504 C CA . PRO A 1 69 ? 10.593 30.542 57.450 1.00 14.00 69 PRO A CA 1
ATOM 505 C C . PRO A 1 69 ? 10.735 31.735 58.398 1.00 14.00 69 PRO A C 1
ATOM 506 O O . PRO A 1 69 ? 11.813 31.971 58.941 1.00 6.64 69 PRO A O 1
ATOM 510 N N . ASN A 1 70 ? 9.659 32.496 58.570 1.00 2.00 70 ASN A N 1
ATOM 511 C CA . ASN A 1 70 ? 9.655 33.672 59.439 1.00 2.00 70 ASN A CA 1
ATOM 512 C C . ASN A 1 70 ? 8.937 33.437 60.755 1.00 2.00 70 ASN A C 1
ATOM 513 O O . ASN A 1 70 ? 9.320 33.985 61.787 1.00 2.00 70 ASN A O 1
ATOM 518 N N . ALA A 1 71 ? 7.862 32.661 60.697 1.00 2.43 71 ALA A N 1
ATOM 519 C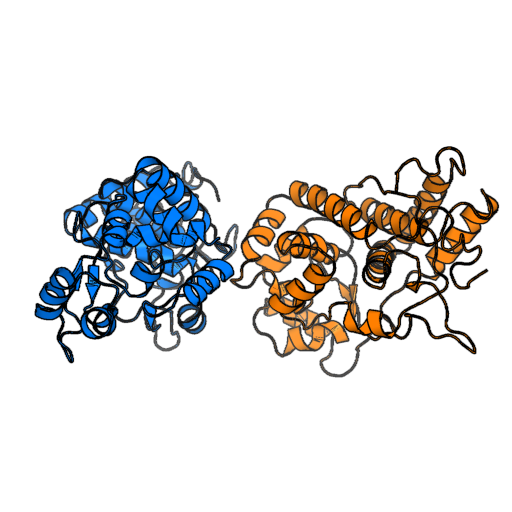 CA . ALA A 1 71 ? 7.044 32.360 61.861 1.00 2.43 71 ALA A CA 1
ATOM 520 C C . ALA A 1 71 ? 7.863 32.011 63.092 1.00 2.43 71 ALA A C 1
ATOM 521 O O . ALA A 1 71 ? 8.608 31.030 63.106 1.00 29.98 71 ALA A O 1
ATOM 523 N N . ASN A 1 72 ? 7.749 32.861 64.107 1.00 13.42 72 ASN A N 1
ATOM 524 C CA . ASN A 1 72 ? 8.439 32.683 65.383 1.00 13.42 72 ASN A CA 1
ATOM 525 C C . ASN A 1 72 ? 9.951 32.517 65.281 1.00 13.42 72 ASN A C 1
ATOM 526 O O . ASN A 1 72 ? 10.553 31.824 66.096 1.00 40.50 72 ASN A O 1
ATOM 531 N N . SER A 1 73 ? 10.565 33.155 64.291 1.00 2.00 73 SER A N 1
ATOM 532 C CA . SER A 1 73 ? 12.008 33.073 64.120 1.00 2.00 73 SER A CA 1
ATOM 533 C C . SER A 1 73 ? 12.654 34.447 64.077 1.00 2.00 73 SER A C 1
ATOM 534 O O . SER A 1 73 ? 13.502 34.771 64.905 1.00 19.62 73 SER A O 1
ATOM 537 N N . ILE A 1 74 ? 12.256 35.249 63.102 1.00 2.00 74 ILE A N 1
ATOM 538 C CA . ILE A 1 74 ? 12.812 36.578 62.941 1.00 2.00 74 ILE A CA 1
ATOM 539 C C . ILE A 1 74 ? 12.368 37.518 64.058 1.00 2.00 74 ILE A C 1
ATOM 540 O O . ILE A 1 74 ? 11.227 37.451 64.516 1.00 2.00 74 ILE A O 1
ATOM 545 N N . ARG A 1 75 ? 13.299 38.345 64.529 1.00 4.00 75 ARG A N 1
ATOM 546 C CA . ARG A 1 75 ? 13.047 39.305 65.601 1.00 4.00 75 ARG A CA 1
ATOM 547 C C . ARG A 1 75 ? 13.734 40.645 65.307 1.00 4.00 75 ARG A C 1
ATOM 548 O O . ARG A 1 75 ? 14.281 40.860 64.222 1.00 15.23 75 ARG A O 1
ATOM 556 N N . GLY A 1 76 ? 13.753 41.520 66.311 1.00 2.00 76 GLY A N 1
ATOM 557 C CA . GLY A 1 76 ? 14.391 42.817 66.163 1.00 2.00 76 GLY A CA 1
ATOM 558 C C . GLY A 1 76 ? 13.450 43.915 65.723 1.00 2.00 76 GLY A C 1
ATOM 559 O O . GLY A 1 76 ? 13.861 45.061 65.551 1.00 22.72 76 GLY A O 1
ATOM 560 N N . PHE A 1 77 ? 12.173 43.572 65.582 1.00 5.85 77 PHE A N 1
ATOM 561 C CA . PHE A 1 77 ? 11.147 44.520 65.152 1.00 5.85 77 PHE A CA 1
ATOM 562 C C . PHE A 1 77 ? 11.111 45.735 66.067 1.00 5.85 77 PHE A C 1
ATOM 563 O O . PHE A 1 77 ? 11.105 46.865 65.589 1.00 2.00 77 PHE A O 1
ATOM 571 N N . GLU A 1 78 ? 11.147 45.487 67.376 1.00 2.00 78 GLU A N 1
ATOM 572 C CA . GLU A 1 78 ? 11.128 46.544 68.382 1.00 2.00 78 GLU A CA 1
ATOM 573 C C . GLU A 1 78 ? 12.307 47.491 68.234 1.00 2.00 78 GLU A C 1
ATOM 574 O O . GLU A 1 78 ? 12.169 48.701 68.403 1.00 19.07 78 GLU A O 1
ATOM 580 N N . VAL A 1 79 ? 13.474 46.934 67.939 1.00 3.74 79 VAL A N 1
ATOM 581 C CA . VAL A 1 79 ? 14.669 47.745 67.755 1.00 3.74 79 VAL A CA 1
ATOM 582 C C . VAL A 1 79 ? 14.458 48.674 66.562 1.00 3.74 79 VAL A C 1
ATOM 583 O O . VAL A 1 79 ? 14.674 49.885 66.669 1.00 9.91 79 VAL A O 1
ATOM 587 N N . ILE A 1 80 ? 13.982 48.114 65.452 1.00 2.00 80 ILE A N 1
ATOM 588 C CA . ILE A 1 80 ? 13.726 48.897 64.250 1.00 2.00 80 ILE A CA 1
ATOM 589 C C . ILE A 1 80 ? 12.751 50.035 64.559 1.00 2.00 80 ILE A C 1
ATOM 590 O O . ILE A 1 80 ? 12.928 51.155 64.078 1.00 9.10 80 ILE A O 1
ATOM 595 N N . ASP A 1 81 ? 11.760 49.760 65.406 1.00 2.00 81 ASP A N 1
ATOM 596 C CA . ASP A 1 81 ? 10.765 50.763 65.785 1.00 2.00 81 ASP A CA 1
ATOM 597 C C . ASP A 1 81 ? 11.365 51.965 66.481 1.00 2.00 81 ASP A C 1
ATOM 598 O O . ASP A 1 81 ? 10.974 53.099 66.204 1.00 2.00 81 ASP A O 1
ATOM 603 N N . THR A 1 82 ? 12.287 51.728 67.409 1.00 2.00 82 THR A N 1
ATOM 604 C CA . THR A 1 82 ? 12.900 52.841 68.120 1.00 2.00 82 THR A CA 1
ATOM 605 C C . THR A 1 82 ? 13.869 53.591 67.211 1.00 2.00 82 THR A C 1
ATOM 606 O O . THR A 1 82 ? 13.863 54.816 67.186 1.00 2.00 82 THR A O 1
ATOM 610 N N . ILE A 1 83 ? 14.644 52.855 66.416 1.00 2.00 83 ILE A N 1
ATOM 611 C CA . ILE A 1 83 ? 15.599 53.462 65.486 1.00 2.00 83 ILE A CA 1
ATOM 612 C C . ILE A 1 83 ? 14.821 54.359 64.529 1.00 2.00 83 ILE A C 1
ATOM 613 O O . ILE A 1 83 ? 15.216 55.494 64.264 1.00 2.00 83 ILE A O 1
ATOM 618 N N . LYS A 1 84 ? 13.683 53.858 64.058 1.00 2.00 84 LYS A N 1
ATOM 619 C CA . LYS A 1 84 ? 12.842 54.605 63.141 1.00 2.00 84 LYS A CA 1
ATOM 620 C C . LYS A 1 84 ? 12.311 55.872 63.783 1.00 2.00 84 LYS A C 1
ATOM 621 O O . LYS A 1 84 ? 12.426 56.955 63.207 1.00 14.85 84 LYS A O 1
ATOM 627 N N . SER A 1 85 ? 11.752 55.744 64.982 1.00 2.57 85 SER A N 1
ATOM 628 C CA . SER A 1 85 ? 11.202 56.895 65.691 1.00 2.57 85 SER A CA 1
ATOM 629 C C . SER A 1 85 ? 12.257 57.957 65.988 1.00 2.57 85 SER A C 1
ATOM 630 O O . SER A 1 85 ? 11.993 59.161 65.863 1.00 6.07 85 SER A O 1
ATOM 633 N N . GLN A 1 86 ? 13.457 57.508 66.344 1.00 3.37 86 GLN A N 1
ATOM 634 C CA . GLN A 1 86 ? 14.562 58.409 66.626 1.00 3.37 86 GLN A CA 1
ATOM 635 C C . GLN A 1 86 ? 14.910 59.167 65.349 1.00 3.37 86 GLN A C 1
ATOM 636 O O . GLN A 1 86 ? 14.954 60.399 65.345 1.00 9.96 86 GLN A O 1
ATOM 642 N N . VAL A 1 87 ? 15.066 58.439 64.247 1.00 2.00 87 VAL A N 1
ATOM 643 C CA . VAL A 1 87 ? 15.397 59.063 62.964 1.00 2.00 87 VAL A CA 1
ATOM 644 C C . VAL A 1 87 ? 14.249 59.928 62.446 1.00 2.00 87 VAL A C 1
ATOM 645 O O . VAL A 1 87 ? 14.473 60.961 61.822 1.00 5.53 87 VAL A O 1
ATOM 649 N N . GLU A 1 88 ? 13.019 59.534 62.737 1.00 2.87 88 GLU A N 1
ATOM 650 C CA . GLU A 1 88 ? 11.870 60.314 62.306 1.00 2.87 88 GLU A CA 1
ATOM 651 C C . GLU A 1 88 ? 11.807 61.666 63.014 1.00 2.87 88 GLU A C 1
ATO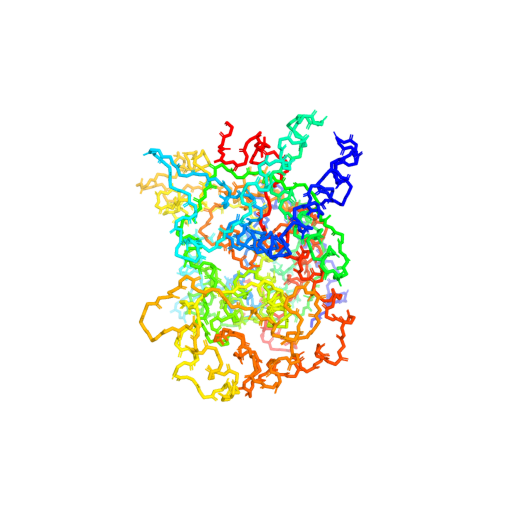M 652 O O . GLU A 1 88 ? 11.437 62.666 62.402 1.00 7.19 88 GLU A O 1
ATOM 658 N N . SER A 1 89 ? 12.171 61.701 64.294 1.00 20.83 89 SER A N 1
ATOM 659 C CA . SER A 1 89 ? 12.169 62.958 65.038 1.00 20.83 89 SER A CA 1
ATOM 660 C C . SER A 1 89 ? 13.387 63.796 64.631 1.00 20.83 89 SER A C 1
ATOM 661 O O . SER A 1 89 ? 13.408 65.023 64.791 1.00 10.51 89 SER A O 1
ATOM 664 N N . LEU A 1 90 ? 14.405 63.117 64.111 1.00 29.21 90 LEU A N 1
ATOM 665 C CA . LEU A 1 90 ? 15.624 63.774 63.663 1.00 29.21 90 LEU A CA 1
ATOM 666 C C . LEU A 1 90 ? 15.350 64.531 62.365 1.00 29.21 90 LEU A C 1
ATOM 667 O O . LEU A 1 90 ? 15.481 65.753 62.308 1.00 18.13 90 LEU A O 1
ATOM 672 N N . CYS A 1 91 ? 14.974 63.791 61.326 1.00 12.31 91 CYS A N 1
ATOM 673 C CA . CYS A 1 91 ? 14.659 64.365 60.020 1.00 12.31 91 CYS A CA 1
ATOM 674 C C . CYS A 1 91 ? 13.455 63.603 59.482 1.00 12.31 91 CYS A C 1
ATOM 675 O O . CYS A 1 91 ? 13.599 62.545 58.861 1.00 15.35 91 CYS A O 1
ATOM 678 N N . PRO A 1 92 ? 12.244 64.124 59.733 1.00 11.12 92 PRO A N 1
ATOM 679 C CA . PRO A 1 92 ? 10.974 63.534 59.306 1.00 11.12 92 PRO A CA 1
ATOM 680 C C . PRO A 1 92 ? 10.851 63.146 57.832 1.00 11.12 92 PRO A C 1
ATOM 681 O O . PRO A 1 92 ? 11.234 63.904 56.936 1.00 19.23 92 PRO A O 1
ATOM 685 N N . GLY A 1 93 ? 10.335 61.934 57.616 1.00 12.11 93 GLY A N 1
ATOM 686 C CA . GLY A 1 93 ? 10.099 61.396 56.287 1.00 12.11 93 GLY A CA 1
ATOM 687 C C . GLY A 1 93 ? 11.239 61.377 55.288 1.00 12.11 93 GLY A C 1
ATOM 688 O O . GLY A 1 93 ? 10.993 61.505 54.088 1.00 66.59 93 GLY A O 1
ATOM 689 N N . VAL A 1 94 ? 12.471 61.194 55.751 1.00 23.19 94 VAL A N 1
ATOM 690 C CA . VAL A 1 94 ? 13.609 61.164 54.838 1.00 23.19 94 VAL A CA 1
ATOM 691 C C . VAL A 1 94 ? 14.199 59.766 54.699 1.00 23.19 94 VAL A C 1
ATOM 692 O O . VAL A 1 94 ? 14.253 59.219 53.600 1.00 11.56 94 VAL A O 1
ATOM 696 N N . VAL A 1 95 ? 14.661 59.206 55.812 1.00 22.06 95 VAL A N 1
ATOM 697 C CA . VAL A 1 95 ? 15.258 57.878 55.818 1.00 22.06 95 VAL A CA 1
ATOM 698 C C . VAL A 1 95 ? 14.184 56.791 55.732 1.00 22.06 95 VAL A C 1
ATOM 699 O O . VAL A 1 95 ? 13.162 56.854 56.412 1.00 2.00 95 VAL A O 1
ATOM 703 N N . SER A 1 96 ? 14.413 55.813 54.865 1.00 12.03 96 SER A N 1
ATOM 704 C CA . SER A 1 96 ? 13.478 54.714 54.669 1.00 12.03 96 SER A CA 1
ATOM 705 C C . SER A 1 96 ? 13.780 53.533 55.584 1.00 12.03 96 SER A C 1
ATOM 706 O O . SER A 1 96 ? 14.910 53.369 56.048 1.00 10.20 96 SER A O 1
ATOM 709 N N . CYS A 1 97 ? 12.792 52.667 55.773 1.00 4.57 97 CYS A N 1
ATOM 710 C CA . CYS A 1 97 ? 12.967 51.477 56.598 1.00 4.57 97 CYS A CA 1
ATOM 711 C C . CYS A 1 97 ? 13.872 50.473 55.892 1.00 4.57 97 CYS A C 1
ATOM 712 O O . CYS A 1 97 ? 14.655 49.785 56.537 1.00 2.00 97 CYS A O 1
ATOM 715 N N . ALA A 1 98 ? 13.775 50.420 54.563 1.00 4.60 98 ALA A N 1
ATOM 716 C CA . ALA A 1 98 ? 14.579 49.517 53.737 1.00 4.60 98 ALA A CA 1
ATOM 717 C C . ALA A 1 98 ? 16.055 49.768 53.981 1.00 4.60 98 ALA A C 1
ATOM 718 O O . ALA A 1 98 ? 16.845 48.827 54.084 1.00 2.00 98 ALA A O 1
ATOM 720 N N . ASP A 1 99 ? 16.417 51.048 54.043 1.00 2.00 99 ASP A N 1
ATOM 721 C CA . ASP A 1 99 ? 17.793 51.459 54.287 1.00 2.00 99 ASP A CA 1
ATOM 722 C C . ASP A 1 99 ? 18.222 51.176 55.702 1.00 2.00 99 ASP A C 1
ATOM 723 O O . ASP A 1 99 ? 19.286 50.612 55.916 1.00 2.00 99 ASP A O 1
ATOM 728 N N . ILE A 1 100 ? 17.398 51.582 56.663 1.00 2.00 100 ILE A N 1
ATOM 729 C CA . ILE A 1 100 ? 17.673 51.357 58.080 1.00 2.00 100 ILE A CA 1
ATOM 730 C C . ILE A 1 100 ? 18.112 49.911 58.288 1.00 2.00 100 ILE A C 1
ATOM 731 O O . ILE A 1 100 ? 19.120 49.656 58.931 1.00 2.00 100 ILE A O 1
ATOM 736 N N . LEU A 1 101 ? 17.385 48.979 57.682 1.00 2.00 101 LEU A N 1
ATOM 737 C CA . LEU A 1 101 ? 17.685 47.554 57.784 1.00 2.00 101 LEU A CA 1
ATOM 738 C C . LEU A 1 101 ? 19.084 47.232 57.289 1.00 2.00 101 LEU A C 1
ATOM 739 O O . LEU A 1 101 ? 19.809 46.461 57.917 1.00 14.55 101 LEU A O 1
ATOM 744 N N . ALA A 1 102 ? 19.452 47.805 56.146 1.00 2.00 102 ALA A N 1
ATOM 745 C CA . ALA A 1 102 ? 20.770 47.585 55.560 1.00 2.00 102 ALA A CA 1
ATOM 746 C C . ALA A 1 102 ? 21.871 48.115 56.478 1.00 2.00 102 ALA A C 1
ATOM 747 O O . ALA A 1 102 ? 22.878 47.437 56.711 1.00 2.00 102 ALA A O 1
ATOM 749 N N . VAL A 1 103 ? 21.668 49.324 57.001 1.00 2.00 103 VAL A N 1
ATOM 750 C CA . VAL A 1 103 ? 22.629 49.954 57.902 1.00 2.00 103 VAL A CA 1
ATOM 751 C C . VAL A 1 103 ? 22.760 49.132 59.179 1.00 2.00 103 VAL A C 1
ATOM 752 O O . VAL A 1 103 ? 23.864 48.778 59.573 1.00 7.01 103 VAL A O 1
ATOM 756 N N . ALA A 1 104 ? 21.624 48.793 59.785 1.00 2.00 104 ALA A N 1
ATOM 757 C CA . ALA A 1 104 ? 21.572 48.006 61.021 1.00 2.00 104 ALA A CA 1
ATOM 758 C C . ALA A 1 104 ? 22.310 46.673 60.903 1.00 2.00 104 ALA A C 1
ATOM 759 O O . ALA A 1 104 ? 22.981 46.243 61.842 1.00 2.00 104 ALA A O 1
ATOM 761 N N . ALA A 1 105 ? 22.190 46.024 59.749 1.00 2.00 105 ALA A N 1
ATOM 762 C CA . ALA A 1 105 ? 22.870 44.754 59.521 1.00 2.00 105 ALA A CA 1
ATOM 763 C C . ALA A 1 105 ? 24.383 44.975 59.544 1.00 2.00 105 ALA A C 1
ATOM 764 O O . ALA A 1 105 ? 25.130 44.180 60.113 1.00 2.00 105 ALA A O 1
ATOM 766 N N . ARG A 1 106 ? 24.825 46.072 58.942 1.00 2.00 106 ARG A N 1
ATOM 767 C CA . ARG A 1 106 ? 26.244 46.392 58.885 1.00 2.00 106 ARG A CA 1
ATOM 768 C C . ARG A 1 106 ? 26.771 46.692 60.283 1.00 2.00 106 ARG A C 1
ATOM 769 O O . ARG A 1 106 ? 27.731 46.073 60.743 1.00 9.93 106 ARG A O 1
ATOM 777 N N . ASP A 1 107 ? 26.111 47.621 60.966 1.00 2.00 107 ASP A N 1
ATOM 778 C CA . ASP A 1 107 ? 26.507 48.018 62.304 1.00 2.00 107 ASP A CA 1
ATOM 779 C C . ASP A 1 107 ? 26.544 46.839 63.266 1.00 2.00 107 ASP A C 1
ATOM 780 O O . ASP A 1 107 ? 27.443 46.746 64.098 1.00 2.00 107 ASP A O 1
ATOM 785 N N . SER A 1 108 ? 25.605 45.911 63.120 1.00 3.58 108 SER A N 1
ATOM 786 C CA . SER A 1 108 ? 25.558 44.741 63.991 1.00 3.58 108 SER A CA 1
ATOM 787 C C . SER A 1 108 ? 26.788 43.870 63.814 1.00 3.58 108 SER A C 1
ATOM 788 O O . SER A 1 108 ? 27.396 43.437 64.794 1.00 2.00 108 SER A O 1
ATOM 791 N N . VAL A 1 109 ? 27.164 43.637 62.561 1.00 2.00 109 VAL A N 1
ATOM 792 C CA . VAL A 1 109 ? 28.334 42.830 62.239 1.00 2.00 109 VAL A CA 1
ATOM 793 C C . VAL A 1 109 ? 29.566 43.462 62.874 1.00 2.00 109 VAL A C 1
ATOM 794 O O . VAL A 1 109 ? 30.370 42.777 63.506 1.00 2.00 109 VAL A O 1
ATOM 798 N N . VAL A 1 110 ? 29.687 44.777 62.722 1.00 2.00 110 VAL A N 1
ATOM 799 C CA . VAL A 1 110 ? 30.809 45.529 63.271 1.00 2.00 110 VAL A CA 1
ATOM 800 C C . VAL A 1 110 ? 30.801 45.530 64.794 1.00 2.00 110 VAL A C 1
ATOM 801 O O . VAL A 1 110 ? 31.844 45.351 65.425 1.00 8.26 110 VAL A O 1
ATOM 805 N N . ALA A 1 111 ? 29.626 45.714 65.387 1.00 18.25 111 ALA A N 1
ATOM 806 C CA . ALA A 1 111 ? 29.506 45.729 66.841 1.00 18.25 111 ALA A CA 1
ATOM 807 C C . ALA A 1 111 ? 29.916 44.378 67.410 1.00 18.25 111 ALA A C 1
ATOM 808 O O . ALA A 1 111 ? 30.327 44.282 68.563 1.00 7.97 111 ALA A O 1
ATOM 810 N N . LEU A 1 112 ? 29.818 43.335 66.594 1.00 2.00 112 LEU A N 1
ATOM 811 C CA . LEU A 1 112 ? 30.179 42.000 67.037 1.00 2.00 112 LEU A CA 1
ATOM 812 C C . LEU A 1 112 ? 31.603 41.616 66.664 1.00 2.00 112 LEU A C 1
ATOM 813 O O . LEU A 1 112 ? 31.965 40.441 66.706 1.00 4.21 112 LEU A O 1
ATOM 818 N N . GLY A 1 113 ? 32.407 42.612 66.312 1.00 2.00 113 GLY A N 1
ATOM 819 C CA . GLY A 1 113 ? 33.796 42.366 65.958 1.00 2.00 113 GLY A CA 1
ATOM 820 C C . GLY A 1 113 ? 34.066 42.000 64.511 1.00 2.00 113 GLY A C 1
ATOM 821 O O . GLY A 1 113 ? 35.072 41.357 64.212 1.00 18.77 113 GLY A O 1
ATOM 822 N N . GLY A 1 114 ? 33.162 42.383 63.615 1.00 2.00 114 GLY A N 1
ATOM 823 C CA . GLY A 1 114 ? 33.349 42.092 62.207 1.00 2.00 114 GLY A CA 1
ATOM 824 C C . GLY A 1 114 ? 33.924 43.300 61.493 1.00 2.00 114 GLY A C 1
ATOM 825 O O . GLY A 1 114 ? 34.085 44.361 62.097 1.00 11.80 114 GLY A O 1
ATOM 826 N N . ALA A 1 115 ? 34.224 43.142 60.208 1.00 11.56 115 ALA A N 1
ATOM 827 C CA . ALA A 1 115 ? 34.777 44.220 59.388 1.00 11.56 115 ALA A CA 1
ATOM 828 C C . ALA A 1 115 ? 33.637 44.929 58.668 1.00 11.56 115 ALA A C 1
ATOM 829 O O . ALA A 1 115 ? 32.766 44.275 58.088 1.00 4.36 115 ALA A O 1
ATOM 831 N N . SER A 1 116 ? 33.652 46.258 58.686 1.00 10.99 116 SER A N 1
ATOM 832 C CA . SER A 1 116 ? 32.598 47.032 58.043 1.00 10.99 116 SER A CA 1
ATOM 833 C C . SER A 1 116 ? 32.720 47.146 56.526 1.00 10.99 116 SER A C 1
ATOM 834 O O . SER A 1 116 ? 33.808 47.044 55.955 1.00 23.52 116 SER A O 1
ATOM 837 N N . TRP A 1 117 ? 31.575 47.333 55.888 1.00 26.16 117 TRP A N 1
ATOM 838 C CA . TRP A 1 117 ? 31.493 47.503 54.451 1.00 26.16 117 TRP A CA 1
ATOM 839 C C . TRP A 1 117 ? 30.644 48.750 54.271 1.00 26.16 117 TRP A C 1
ATOM 840 O O . TRP A 1 117 ? 29.884 49.125 55.171 1.00 2.00 117 TRP A O 1
ATOM 851 N N . ASN A 1 118 ? 30.802 49.415 53.136 1.00 7.88 118 ASN A N 1
ATOM 852 C CA . ASN A 1 118 ? 30.048 50.628 52.870 1.00 7.88 118 ASN A CA 1
ATOM 853 C C . ASN A 1 118 ? 28.653 50.285 52.370 1.00 7.88 118 ASN A C 1
ATOM 854 O O . ASN A 1 118 ? 28.500 49.766 51.263 1.00 34.91 118 ASN A O 1
ATOM 859 N N . VAL A 1 119 ? 27.644 50.525 53.205 1.00 10.42 119 VAL A N 1
ATOM 860 C CA . VAL A 1 119 ? 26.262 50.248 52.819 1.00 10.42 119 VAL A CA 1
ATOM 861 C C . VAL A 1 119 ? 25.801 51.272 51.797 1.00 10.42 119 VAL A C 1
ATOM 862 O O . VAL A 1 119 ? 26.081 52.464 51.932 1.00 15.87 119 VAL A O 1
ATOM 866 N N . LEU A 1 120 ? 25.109 50.795 50.769 1.00 5.45 120 LEU A N 1
ATOM 867 C CA . LEU A 1 120 ? 24.590 51.669 49.729 1.00 5.45 120 LEU A CA 1
ATOM 868 C C . LEU A 1 120 ? 23.186 52.084 50.133 1.00 5.45 120 LEU A C 1
ATOM 869 O O . LEU A 1 120 ? 22.376 51.247 50.501 1.00 2.00 120 LEU A O 1
ATOM 874 N N . LEU A 1 121 ? 22.906 53.377 50.058 1.00 2.00 121 LEU A N 1
ATOM 875 C CA . LEU A 1 121 ? 21.612 53.909 50.462 1.00 2.00 121 LEU A CA 1
ATOM 876 C C . LEU A 1 121 ? 20.795 54.443 49.295 1.00 2.00 121 LEU A C 1
ATOM 877 O O . LEU A 1 121 ? 21.331 54.714 48.225 1.00 2.00 121 LEU A O 1
ATOM 882 N N . GLY A 1 122 ? 19.491 54.573 49.501 1.00 4.02 122 GLY A N 1
ATOM 883 C CA . GLY A 1 122 ? 18.621 55.085 48.459 1.00 4.02 122 GLY A CA 1
ATOM 884 C C . GLY A 1 122 ? 17.420 54.211 48.167 1.00 4.02 122 GLY A C 1
ATOM 885 O O . GLY A 1 122 ? 16.735 54.418 47.165 1.00 31.48 122 GLY A O 1
ATOM 886 N N . ARG A 1 123 ? 17.174 53.221 49.021 1.00 8.68 123 ARG A N 1
ATOM 887 C CA . ARG A 1 123 ? 16.046 52.314 48.832 1.00 8.68 123 ARG A CA 1
ATOM 888 C C . ARG A 1 123 ? 14.766 52.928 49.363 1.00 8.68 123 ARG A C 1
ATOM 889 O O . ARG A 1 123 ? 14.788 53.737 50.296 1.00 2.00 123 ARG A O 1
ATOM 897 N N . ARG A 1 124 ? 13.653 52.521 48.768 1.00 10.26 124 ARG A N 1
ATOM 898 C CA . ARG A 1 124 ? 12.340 53.007 49.153 1.00 10.26 124 ARG A CA 1
ATOM 899 C C . ARG A 1 124 ? 11.583 51.826 49.765 1.00 10.26 124 ARG A C 1
ATOM 900 O O . ARG A 1 124 ? 11.966 50.671 49.567 1.00 2.00 124 ARG A O 1
ATOM 908 N N . ASP A 1 125 ? 10.530 52.115 50.525 1.00 2.00 125 ASP A N 1
ATOM 909 C CA . ASP A 1 125 ? 9.736 51.074 51.170 1.00 2.00 125 ASP A CA 1
ATOM 910 C C . ASP A 1 125 ? 8.571 50.595 50.307 1.00 2.00 125 ASP A C 1
ATOM 911 O O . ASP A 1 125 ? 7.908 51.383 49.629 1.00 2.00 125 ASP A O 1
ATOM 916 N N . SER A 1 126 ? 8.306 49.298 50.370 1.00 10.46 126 SER A N 1
ATOM 917 C CA . SER A 1 126 ? 7.232 48.689 49.602 1.00 10.46 126 SER A CA 1
ATOM 918 C C . SER A 1 126 ? 5.851 49.012 50.143 1.00 10.46 126 SER A C 1
ATOM 919 O O . SER A 1 126 ? 5.689 49.350 51.315 1.00 22.74 126 SER A O 1
ATOM 922 N N . THR A 1 127 ? 4.861 48.911 49.266 1.00 2.00 127 THR A N 1
ATOM 923 C CA . THR A 1 127 ? 3.465 49.153 49.620 1.00 2.00 127 THR A CA 1
ATOM 924 C C . THR A 1 127 ? 2.789 47.785 49.760 1.00 2.00 127 THR A C 1
ATOM 925 O O . THR A 1 127 ? 1.629 47.687 50.160 1.00 29.10 127 THR A O 1
ATOM 929 N N . THR A 1 128 ? 3.545 46.730 49.460 1.00 2.00 128 THR A N 1
ATOM 930 C CA . THR A 1 128 ? 3.041 45.365 49.509 1.00 2.00 128 THR A CA 1
ATOM 931 C C . THR A 1 128 ? 4.050 44.403 50.147 1.00 2.00 128 THR A C 1
ATOM 932 O O . THR A 1 128 ? 5.187 44.775 50.437 1.00 17.30 128 THR A O 1
ATOM 936 N N . ALA A 1 129 ? 3.629 43.155 50.318 1.00 3.30 129 ALA A N 1
ATOM 937 C CA . ALA A 1 129 ? 4.465 42.120 50.903 1.00 3.30 129 ALA A CA 1
ATOM 938 C C . ALA A 1 129 ? 3.997 40.797 50.309 1.00 3.30 129 ALA A C 1
ATOM 939 O O . ALA A 1 129 ? 2.809 40.621 50.052 1.00 17.21 129 ALA A O 1
ATOM 941 N N . SER A 1 130 ? 4.923 39.874 50.077 1.00 15.48 130 SER A N 1
ATOM 942 C CA . SER A 1 130 ? 4.559 38.597 49.483 1.00 15.48 130 SER A CA 1
ATOM 943 C C . SER A 1 130 ? 4.763 37.418 50.424 1.00 15.48 130 SER A C 1
ATOM 944 O O . SER A 1 130 ? 5.892 36.959 50.632 1.00 29.14 130 SER A O 1
ATOM 947 N N . LEU A 1 131 ? 3.660 36.949 51.003 1.00 17.53 131 LEU A N 1
ATOM 948 C CA . LEU A 1 131 ? 3.667 35.806 51.911 1.00 17.53 131 LEU A CA 1
ATOM 949 C C . LEU A 1 131 ? 4.155 34.599 51.110 1.00 17.53 131 LEU A C 1
ATOM 950 O O . LEU A 1 131 ? 5.042 33.861 51.546 1.00 16.09 131 LEU A O 1
ATOM 955 N N . SER A 1 132 ? 3.608 34.448 49.906 1.00 5.08 132 SER A N 1
ATOM 956 C CA . SER A 1 132 ? 3.953 33.346 49.017 1.00 5.08 132 SER A CA 1
ATOM 957 C C . SER A 1 132 ? 5.422 33.324 48.599 1.00 5.08 132 SER A C 1
ATOM 958 O O . SER A 1 132 ? 6.088 32.293 48.731 1.00 39.75 132 SER A O 1
ATOM 961 N N . SER A 1 133 ? 5.931 34.458 48.123 1.00 7.84 133 SER A N 1
ATOM 962 C CA . SER A 1 133 ? 7.328 34.547 47.703 1.00 7.84 133 SER A CA 1
ATOM 963 C C . SER A 1 133 ? 8.256 34.274 48.881 1.00 7.84 133 SER A C 1
ATOM 964 O O . SER A 1 133 ? 9.327 33.692 48.714 1.00 13.00 133 SER A O 1
ATOM 967 N N . ALA A 1 134 ? 7.825 34.676 50.076 1.00 13.96 134 ALA A N 1
ATOM 968 C CA . ALA A 1 134 ? 8.604 34.465 51.288 1.00 13.96 134 ALA A CA 1
ATOM 969 C C . ALA A 1 134 ? 8.748 32.970 51.534 1.00 13.96 134 ALA A C 1
ATOM 970 O O . ALA A 1 134 ? 9.836 32.482 51.822 1.00 16.39 134 ALA A O 1
ATOM 972 N N . ASN A 1 135 ? 7.652 32.241 51.369 1.00 19.00 135 ASN A N 1
ATOM 973 C CA . ASN A 1 135 ? 7.656 30.797 51.570 1.00 19.00 135 ASN A CA 1
ATOM 974 C C . ASN A 1 135 ? 8.485 30.030 50.547 1.00 19.00 135 ASN A C 1
ATOM 975 O O . ASN A 1 135 ? 8.816 28.868 50.775 1.00 8.24 135 ASN A O 1
ATOM 980 N N . SER A 1 136 ? 8.830 30.661 49.428 1.00 4.48 136 SER A N 1
ATOM 981 C CA . SER A 1 136 ? 9.595 29.964 48.398 1.00 4.48 136 SER A CA 1
ATOM 982 C C . SER A 1 136 ? 11.022 30.455 48.141 1.00 4.48 136 SER A C 1
ATOM 983 O O . SER A 1 136 ? 11.940 29.653 47.969 1.00 16.21 136 SER A O 1
ATOM 986 N N . ASP A 1 137 ? 11.207 31.767 48.108 1.00 5.11 137 ASP A N 1
ATOM 987 C CA . ASP A 1 137 ? 12.515 32.344 47.836 1.00 5.11 137 ASP A CA 1
ATOM 988 C C . ASP A 1 137 ? 13.498 32.198 48.988 1.00 5.11 137 ASP A C 1
ATOM 989 O O . ASP A 1 137 ? 14.704 32.359 48.801 1.00 9.33 137 ASP A O 1
ATOM 994 N N . LEU A 1 138 ? 12.982 31.893 50.174 1.00 4.42 138 LEU A N 1
ATOM 995 C CA . LEU A 1 138 ? 13.817 31.723 51.356 1.00 4.42 138 LEU A CA 1
ATOM 996 C C . LEU A 1 138 ? 14.139 30.251 51.592 1.00 4.42 138 LEU A C 1
ATOM 997 O O . LEU A 1 138 ? 13.238 29.411 51.665 1.00 9.15 138 LEU A O 1
ATOM 1002 N N . PRO A 1 139 ? 15.438 29.917 51.689 1.00 18.34 139 PRO A N 1
ATOM 1003 C CA . PRO A 1 139 ? 15.945 28.559 51.912 1.00 18.34 139 PRO A CA 1
ATOM 1004 C C . PRO A 1 139 ? 15.591 27.986 53.283 1.00 18.34 139 PRO A C 1
ATOM 1005 O O . PRO A 1 139 ? 15.490 28.716 54.271 1.00 31.65 139 PRO A O 1
ATOM 1009 N N . ALA A 1 140 ? 15.449 26.667 53.337 1.00 11.73 140 ALA A N 1
ATOM 1010 C CA . ALA A 1 140 ? 15.123 25.965 54.572 1.00 11.73 140 ALA A CA 1
ATOM 1011 C C . ALA A 1 140 ? 16.374 25.258 55.090 1.00 11.73 140 ALA A C 1
ATOM 1012 O O . ALA A 1 140 ? 17.261 24.904 54.309 1.00 14.77 140 ALA A O 1
ATOM 1014 N N . PRO A 1 141 ? 16.434 24.984 56.407 1.00 2.00 141 PRO A N 1
ATOM 1015 C CA . PRO A 1 141 ? 17.581 24.312 57.033 1.00 2.00 141 PRO A CA 1
ATOM 1016 C C . PRO A 1 141 ? 17.830 22.867 56.589 1.00 2.00 141 PRO A C 1
ATOM 1017 O O . PRO A 1 141 ? 18.908 22.317 56.836 1.00 2.00 141 PRO A O 1
ATOM 1021 N N . PHE A 1 142 ? 16.852 22.267 55.915 1.00 10.39 142 PHE A N 1
ATOM 1022 C CA . PHE A 1 142 ? 16.965 20.888 55.454 1.00 10.39 142 PHE A CA 1
ATOM 1023 C C . PHE A 1 142 ? 17.390 20.711 53.998 1.00 10.39 142 PHE A C 1
ATOM 1024 O O . PHE A 1 142 ? 17.570 19.581 53.546 1.00 9.89 142 PHE A O 1
ATOM 1032 N N . PHE A 1 143 ? 17.547 21.811 53.268 1.00 2.00 143 PHE A N 1
ATOM 1033 C CA . PHE A 1 143 ? 17.968 21.747 51.869 1.00 2.00 143 PHE A CA 1
ATOM 1034 C C . PHE A 1 143 ? 19.350 21.112 51.744 1.00 2.00 143 PHE A C 1
ATOM 1035 O O . PHE A 1 143 ? 20.144 21.120 52.691 1.00 9.85 143 PHE A O 1
ATOM 1043 N N . ASN A 1 144 ? 19.632 20.575 50.565 1.00 12.56 144 ASN A N 1
ATOM 1044 C CA . ASN A 1 144 ? 20.925 19.970 50.291 1.00 12.56 144 ASN A CA 1
ATOM 1045 C C . ASN A 1 144 ? 21.683 20.974 49.433 1.00 12.56 144 ASN A C 1
ATOM 1046 O O . ASN A 1 144 ? 21.086 21.949 48.966 1.00 29.78 144 ASN A O 1
ATOM 1051 N N . LEU A 1 145 ? 22.981 20.743 49.227 1.00 2.00 145 LEU A N 1
ATOM 1052 C CA . LEU A 1 145 ? 23.816 21.637 48.423 1.00 2.00 145 LEU A CA 1
ATOM 1053 C C . LEU A 1 145 ? 23.074 22.098 47.171 1.00 2.00 145 LEU A C 1
ATOM 1054 O O . LEU A 1 145 ? 23.116 23.274 46.813 1.00 18.63 145 LEU A O 1
ATOM 1059 N N . SER A 1 146 ? 22.369 21.165 46.534 1.00 12.40 146 SER A N 1
ATOM 1060 C CA . SER A 1 146 ? 21.596 21.436 45.327 1.00 12.40 146 SER A CA 1
ATOM 1061 C C . SER A 1 146 ? 20.602 22.565 45.581 1.00 12.40 146 SER A C 1
ATOM 1062 O O . SER A 1 146 ? 20.696 23.630 44.974 1.00 62.73 146 SER A O 1
ATOM 1065 N N . GLY A 1 147 ? 19.677 22.332 46.511 1.00 2.00 147 GLY A N 1
ATOM 1066 C CA . GLY A 1 147 ? 18.681 23.333 46.839 1.00 2.00 147 GLY A CA 1
ATOM 1067 C C . GLY A 1 147 ? 19.306 24.642 47.291 1.00 2.00 147 GLY A C 1
ATOM 1068 O O . GLY A 1 147 ? 18.849 25.719 46.906 1.00 4.97 147 GLY A O 1
ATOM 1069 N N . LEU A 1 148 ? 20.362 24.551 48.093 1.00 2.00 148 LEU A N 1
ATOM 1070 C CA . LEU A 1 148 ? 21.041 25.738 48.592 1.00 2.00 148 LEU A CA 1
ATOM 1071 C C . LEU A 1 148 ? 21.570 26.545 47.430 1.00 2.00 148 LEU A C 1
ATOM 1072 O O . LEU A 1 148 ? 21.345 27.752 47.352 1.00 4.15 148 LEU A O 1
ATOM 1077 N N . ILE A 1 149 ? 22.237 25.863 46.506 1.00 2.00 149 ILE A N 1
ATOM 1078 C CA . ILE A 1 149 ? 22.791 26.504 45.322 1.00 2.00 149 ILE A CA 1
ATOM 1079 C C . ILE A 1 149 ? 21.673 27.139 44.505 1.00 2.00 149 ILE A C 1
ATOM 1080 O O . ILE A 1 149 ? 21.742 28.320 44.177 1.00 20.15 149 ILE A O 1
ATOM 1085 N N . SER A 1 150 ? 20.634 26.361 44.208 1.00 14.20 150 SER A N 1
ATOM 1086 C CA . SER A 1 150 ? 19.490 26.837 43.431 1.00 14.20 150 SER A CA 1
ATOM 1087 C C . SER A 1 150 ? 18.829 28.066 44.049 1.00 14.20 150 SER A C 1
ATOM 1088 O O . SER A 1 150 ? 18.555 29.043 43.347 1.00 50.21 150 SER A O 1
ATOM 1091 N N . ALA A 1 151 ? 18.597 28.024 45.360 1.00 2.00 151 ALA A N 1
ATOM 1092 C CA . ALA A 1 151 ? 17.980 29.137 46.079 1.00 2.00 151 ALA A CA 1
ATOM 1093 C C . ALA A 1 151 ? 18.802 30.421 45.913 1.00 2.00 151 ALA A C 1
ATOM 1094 O O . ALA A 1 151 ? 18.267 31.475 45.577 1.00 8.30 151 ALA A O 1
ATOM 1096 N N . PHE A 1 152 ? 20.112 30.323 46.112 1.00 2.00 152 PHE A N 1
ATOM 1097 C CA . PHE A 1 152 ? 20.978 31.483 45.962 1.00 2.00 152 PHE A CA 1
ATOM 1098 C C . PHE A 1 152 ? 21.239 31.835 44.500 1.00 2.00 152 PHE A C 1
ATOM 1099 O O . PHE A 1 152 ? 21.479 32.994 44.160 1.00 16.48 152 PHE A O 1
ATOM 1107 N N . SER A 1 153 ? 21.153 30.836 43.635 1.00 2.00 153 SER A N 1
ATOM 1108 C CA . SER A 1 153 ? 21.359 31.024 42.205 1.00 2.00 153 SER A CA 1
ATOM 1109 C C . SER A 1 153 ? 20.202 31.859 41.657 1.00 2.00 153 SER A C 1
ATOM 1110 O O . SER A 1 153 ? 20.394 32.721 40.802 1.00 22.82 153 SER A O 1
ATOM 1113 N N . ASN A 1 154 ? 19.013 31.650 42.213 1.00 2.00 154 ASN A N 1
ATOM 1114 C CA . ASN A 1 154 ? 17.818 32.369 41.786 1.00 2.00 154 ASN A CA 1
ATOM 1115 C C . ASN A 1 154 ? 17.905 33.870 42.057 1.00 2.00 154 ASN A C 1
ATOM 1116 O O . ASN A 1 154 ? 17.219 34.667 41.419 1.00 26.40 154 ASN A O 1
ATOM 1121 N N . LYS A 1 155 ? 18.764 34.254 42.990 1.00 17.03 155 LYS A N 1
ATOM 1122 C CA . LYS A 1 155 ? 18.928 35.660 43.329 1.00 17.03 155 LYS A CA 1
ATOM 1123 C C . LYS A 1 155 ? 20.191 36.253 42.708 1.00 17.03 155 LYS A C 1
ATOM 1124 O O . LYS A 1 155 ? 20.560 37.390 42.995 1.00 2.00 155 LYS A O 1
ATOM 1130 N N . GLY A 1 156 ? 20.839 35.480 41.841 1.00 2.00 156 GLY A N 1
ATOM 1131 C CA . GLY A 1 156 ? 22.049 35.944 41.187 1.00 2.00 156 GLY A CA 1
ATOM 1132 C C . GLY A 1 156 ? 23.342 35.669 41.931 1.00 2.00 156 GLY A C 1
ATOM 1133 O O . GLY A 1 156 ? 24.392 36.171 41.533 1.00 24.54 156 GLY A O 1
ATOM 1134 N N . PHE A 1 157 ? 23.285 34.870 42.994 1.00 22.09 157 PHE A N 1
ATOM 1135 C CA . PHE A 1 157 ? 24.479 34.547 43.776 1.00 22.09 157 PHE A CA 1
ATOM 1136 C C . PHE A 1 157 ? 25.144 33.254 43.318 1.00 22.09 157 PHE A C 1
ATOM 1137 O O . PHE A 1 157 ? 24.465 32.296 42.943 1.00 2.00 157 PHE A O 1
ATOM 1145 N N . THR A 1 158 ? 26.474 33.233 43.365 1.00 7.30 158 THR A N 1
ATOM 1146 C CA . THR A 1 158 ? 27.257 32.070 42.955 1.00 7.30 158 THR A CA 1
ATOM 1147 C C . THR A 1 158 ? 27.479 31.134 44.146 1.00 7.30 158 THR A C 1
ATOM 1148 O O . THR A 1 158 ? 27.283 31.531 45.300 1.00 12.37 158 THR A O 1
ATOM 1152 N N . THR A 1 159 ? 27.909 29.906 43.869 1.00 17.05 159 THR A N 1
ATOM 1153 C CA . THR A 1 159 ? 28.163 28.921 44.921 1.00 17.05 159 THR A CA 1
ATOM 1154 C C . THR A 1 159 ? 29.123 29.469 45.984 1.00 17.05 159 THR A C 1
ATOM 1155 O O . THR A 1 159 ? 28.883 29.323 47.179 1.00 19.24 159 THR A O 1
ATOM 1159 N N . LYS A 1 160 ? 30.191 30.126 45.543 1.00 4.13 160 LYS A N 1
ATOM 1160 C CA . LYS A 1 160 ? 31.176 30.702 46.455 1.00 4.13 160 LYS A CA 1
ATOM 1161 C C . LYS A 1 160 ? 30.505 31.724 47.365 1.00 4.13 160 LYS A C 1
ATOM 1162 O O . LYS A 1 160 ? 30.773 31.775 48.567 1.00 32.25 160 LYS A O 1
ATOM 1168 N N . GLU A 1 161 ? 29.616 32.522 46.780 1.00 8.51 161 GLU A N 1
ATOM 1169 C CA . GLU A 1 161 ? 28.892 33.540 47.525 1.00 8.51 161 GLU A CA 1
ATOM 1170 C C . GLU A 1 161 ? 27.923 32.886 48.497 1.00 8.51 161 GLU A C 1
ATOM 1171 O O . GLU A 1 161 ? 27.643 33.430 49.563 1.00 2.00 161 GLU A O 1
ATOM 1177 N N . LEU A 1 162 ? 27.434 31.705 48.144 1.00 2.00 162 LEU A N 1
ATOM 1178 C CA . LEU A 1 162 ? 26.545 30.968 49.029 1.00 2.00 162 LEU A CA 1
ATOM 1179 C C . LEU A 1 162 ? 27.364 30.623 50.271 1.00 2.00 162 LEU A C 1
ATOM 1180 O O . LEU A 1 162 ? 26.975 30.942 51.394 1.00 11.87 162 LEU A O 1
ATOM 1185 N N . VAL A 1 163 ? 28.535 30.033 50.053 1.00 2.00 163 VAL A N 1
ATOM 1186 C CA . VAL A 1 163 ? 29.413 29.642 51.146 1.00 2.00 163 VAL A CA 1
ATOM 1187 C C . VAL A 1 163 ? 29.763 30.830 52.030 1.00 2.00 163 VAL A C 1
ATOM 1188 O O . VAL A 1 163 ? 29.661 30.747 53.249 1.00 6.30 163 VAL A O 1
ATOM 1192 N N . THR A 1 164 ? 30.134 31.948 51.417 1.00 6.95 164 THR A N 1
ATOM 1193 C CA . THR A 1 164 ? 30.496 33.132 52.181 1.00 6.95 164 THR A CA 1
ATOM 1194 C C . THR A 1 164 ? 29.310 33.684 52.967 1.00 6.95 164 THR A C 1
ATOM 1195 O O . THR A 1 164 ? 29.455 34.038 54.134 1.00 13.55 164 THR A O 1
ATOM 1199 N N . LEU A 1 165 ? 28.129 33.704 52.360 1.00 2.00 165 LEU A N 1
ATOM 1200 C CA . LEU A 1 165 ? 26.948 34.222 53.048 1.00 2.00 165 LEU A CA 1
ATOM 1201 C C . LEU A 1 165 ? 26.513 33.350 54.226 1.00 2.00 165 LEU A C 1
ATOM 1202 O O . LEU A 1 165 ? 25.987 33.861 55.218 1.00 3.68 165 LEU A O 1
ATOM 1207 N N . SER A 1 166 ? 26.743 32.041 54.129 1.00 3.61 166 SER A N 1
ATOM 1208 C CA . SER A 1 166 ? 26.401 31.130 55.217 1.00 3.61 166 SER A CA 1
ATOM 1209 C C . SER A 1 166 ? 27.274 31.460 56.430 1.00 3.61 166 SER A C 1
ATOM 1210 O O . SER A 1 166 ? 26.956 31.089 57.563 1.00 2.00 166 SER A O 1
ATOM 1213 N N . GLY A 1 167 ? 28.357 32.195 56.181 1.00 11.34 167 GLY A N 1
ATOM 1214 C CA . GLY A 1 167 ? 29.261 32.598 57.241 1.00 11.34 167 GLY A CA 1
ATOM 1215 C C . GLY A 1 167 ? 28.580 33.463 58.278 1.00 11.34 167 GLY A C 1
ATOM 1216 O O . GLY A 1 167 ? 29.108 33.651 59.372 1.00 2.00 167 GLY A O 1
ATOM 1217 N N . ALA A 1 168 ? 27.404 33.984 57.937 1.00 2.00 168 ALA A N 1
ATOM 1218 C CA . ALA A 1 168 ? 26.623 34.818 58.849 1.00 2.00 168 ALA A CA 1
ATOM 1219 C C . ALA A 1 168 ? 26.258 34.022 60.098 1.00 2.00 168 ALA A C 1
ATOM 1220 O O . ALA A 1 168 ? 25.988 34.591 61.157 1.00 2.00 168 ALA A O 1
ATOM 1222 N N . HIS A 1 169 ? 26.279 32.698 59.967 1.00 2.00 169 HIS A N 1
ATOM 1223 C CA . HIS A 1 169 ? 25.978 31.791 61.064 1.00 2.00 169 HIS A CA 1
ATOM 1224 C C . HIS A 1 169 ? 27.143 31.651 62.054 1.00 2.00 169 HIS A C 1
ATOM 1225 O O . HIS A 1 169 ? 27.257 30.646 62.751 1.00 2.00 169 HIS A O 1
ATOM 1232 N N . THR A 1 170 ? 28.030 32.641 62.082 1.00 2.00 170 THR A N 1
ATOM 1233 C CA . THR A 1 170 ? 29.153 32.648 63.010 1.00 2.00 170 THR A CA 1
ATOM 1234 C C . THR A 1 170 ? 28.686 33.270 64.327 1.00 2.00 170 THR A C 1
ATOM 1235 O O . THR A 1 170 ? 29.434 33.303 65.311 1.00 2.00 170 THR A O 1
ATOM 1239 N N . ILE A 1 171 ? 27.481 33.829 64.309 1.00 8.44 171 ILE A N 1
ATOM 1240 C CA . ILE A 1 171 ? 26.876 34.463 65.469 1.00 8.44 171 ILE A CA 1
ATOM 1241 C C . ILE A 1 171 ? 25.416 34.064 65.442 1.00 8.44 171 ILE A C 1
ATOM 1242 O O . ILE A 1 171 ? 24.951 33.496 64.453 1.00 2.00 171 ILE A O 1
ATOM 1247 N N . GLY A 1 172 ? 24.690 34.412 66.501 1.00 8.92 172 GLY A N 1
ATOM 1248 C CA . GLY A 1 172 ? 23.275 34.104 66.578 1.00 8.92 172 GLY A CA 1
ATOM 1249 C C . GLY A 1 172 ? 22.978 32.748 67.166 1.00 8.92 172 GLY A C 1
ATOM 1250 O O . GLY A 1 172 ? 23.886 32.000 67.538 1.00 18.46 172 GLY A O 1
ATOM 1251 N N . GLN A 1 173 ? 21.695 32.429 67.242 1.00 10.52 173 GLN A N 1
ATOM 1252 C CA . GLN A 1 173 ? 21.246 31.165 67.796 1.00 10.52 173 GLN A CA 1
ATOM 1253 C C . GLN A 1 173 ? 20.116 30.592 66.959 1.00 10.52 173 GLN A C 1
ATOM 1254 O O . GLN A 1 173 ? 19.495 31.307 66.172 1.00 16.73 173 GLN A O 1
ATOM 1260 N N . ALA A 1 174 ? 19.874 29.295 67.112 1.00 2.00 174 ALA A N 1
ATOM 1261 C CA . ALA A 1 174 ? 18.820 28.617 66.369 1.00 2.00 174 ALA A CA 1
ATOM 1262 C C . ALA A 1 174 ? 17.983 27.781 67.320 1.00 2.00 174 ALA A C 1
ATOM 1263 O O . ALA A 1 174 ? 18.503 27.249 68.303 1.00 8.10 174 ALA A O 1
ATOM 1265 N N . GLN A 1 175 ? 16.684 27.699 67.050 1.00 2.00 175 GLN A N 1
ATOM 1266 C CA . GLN A 1 175 ? 15.758 26.915 67.870 1.00 2.00 175 GLN A CA 1
ATOM 1267 C C . GLN A 1 175 ? 15.954 25.429 67.646 1.00 2.00 175 GLN A C 1
ATOM 1268 O O . GLN A 1 175 ? 16.205 24.991 66.527 1.00 9.97 175 GLN A O 1
ATOM 1274 N N . CYS A 1 176 ? 15.760 24.654 68.704 1.00 8.33 176 CYS A N 1
ATOM 1275 C CA . CYS A 1 176 ? 15.907 23.205 68.655 1.00 8.33 176 CYS A CA 1
ATOM 1276 C C . CYS A 1 176 ? 15.189 22.588 67.464 1.00 8.33 176 CYS A C 1
ATOM 1277 O O . CYS A 1 176 ? 15.723 21.706 66.790 1.00 2.00 176 CYS A O 1
ATOM 1280 N N . THR A 1 177 ? 14.009 23.112 67.161 1.00 3.43 177 THR A N 1
ATOM 1281 C CA . THR A 1 177 ? 13.206 22.612 66.056 1.00 3.43 177 THR A CA 1
ATOM 1282 C C . THR A 1 177 ? 13.946 22.635 64.712 1.00 3.43 177 THR A C 1
ATOM 1283 O O . THR A 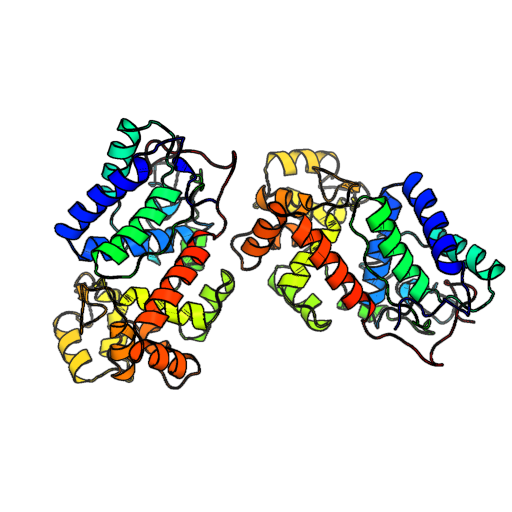1 177 ? 13.723 21.773 63.857 1.00 11.52 177 THR A O 1
ATOM 1287 N N . ALA A 1 178 ? 14.872 23.578 64.565 1.00 17.00 178 ALA A N 1
ATOM 1288 C CA . ALA A 1 178 ? 15.644 23.748 63.338 1.00 17.00 178 ALA A CA 1
ATOM 1289 C C . ALA A 1 178 ? 16.725 22.692 63.090 1.00 17.00 178 ALA A C 1
ATOM 1290 O O . ALA A 1 178 ? 17.059 22.404 61.942 1.00 2.00 178 ALA A O 1
ATOM 1292 N N . PHE A 1 179 ? 17.259 22.101 64.153 1.00 29.10 179 PHE A N 1
ATOM 1293 C CA . PHE A 1 179 ? 18.313 21.101 64.000 1.00 29.10 179 PHE A CA 1
ATOM 1294 C C . PHE A 1 179 ? 18.014 19.740 64.615 1.00 29.10 179 PHE A C 1
ATOM 1295 O O . PHE A 1 179 ? 18.834 18.829 64.528 1.00 3.45 179 PHE A O 1
ATOM 1303 N N . ARG A 1 180 ? 16.836 19.593 65.207 1.00 2.00 180 ARG A N 1
ATOM 1304 C CA . ARG A 1 180 ? 16.432 18.342 65.843 1.00 2.00 180 ARG A CA 1
ATOM 1305 C C . ARG A 1 180 ? 16.750 17.092 65.013 1.00 2.00 180 ARG A C 1
ATOM 1306 O O . ARG A 1 180 ? 17.424 16.174 65.486 1.00 2.00 180 ARG A O 1
ATOM 1314 N N . THR A 1 181 ? 16.303 17.086 63.763 1.00 2.00 181 THR A N 1
ATOM 1315 C CA . THR A 1 181 ? 16.520 15.962 62.854 1.00 2.00 181 THR A CA 1
ATOM 1316 C C . THR A 1 181 ? 17.999 15.627 62.659 1.00 2.00 181 THR A C 1
ATOM 1317 O O . THR A 1 181 ? 18.371 14.458 62.628 1.00 21.80 181 THR A O 1
ATOM 1321 N N . ARG A 1 182 ? 18.842 16.650 62.546 1.00 12.15 182 ARG A N 1
ATOM 1322 C CA . ARG A 1 182 ? 20.274 16.440 62.337 1.00 12.15 182 ARG A CA 1
ATOM 1323 C C . ARG A 1 182 ? 20.962 15.780 63.517 1.00 12.15 182 ARG A C 1
ATOM 1324 O O . ARG A 1 182 ? 21.559 14.712 63.377 1.00 22.93 182 ARG A O 1
ATOM 1332 N N . ILE A 1 183 ? 20.863 16.415 64.680 1.00 16.50 183 ILE A N 1
ATOM 1333 C CA . ILE A 1 183 ? 21.497 15.902 65.890 1.00 16.50 183 ILE A CA 1
ATOM 1334 C C . ILE A 1 183 ? 21.015 14.517 66.277 1.00 16.50 183 ILE A C 1
ATOM 1335 O O . ILE A 1 183 ? 21.681 13.820 67.033 1.00 4.86 183 ILE A O 1
ATOM 1340 N N . TYR A 1 184 ? 19.859 14.116 65.767 1.00 2.00 184 TYR A N 1
ATOM 1341 C CA . TYR A 1 184 ? 19.327 12.802 66.085 1.00 2.00 184 TYR A CA 1
ATOM 1342 C C . TYR A 1 184 ? 19.485 11.757 64.999 1.00 2.00 184 TYR A C 1
ATOM 1343 O O . TYR A 1 184 ? 19.711 10.591 65.304 1.00 2.00 184 TYR A O 1
ATOM 1352 N N . ASN A 1 185 ? 19.392 12.165 63.737 1.00 9.67 185 ASN A N 1
ATOM 1353 C CA . ASN A 1 185 ? 19.469 11.211 62.636 1.00 9.67 185 ASN A CA 1
ATOM 1354 C C . ASN A 1 185 ? 20.560 11.398 61.584 1.00 9.67 185 ASN A C 1
ATOM 1355 O O . ASN A 1 185 ? 20.494 10.789 60.514 1.00 32.74 185 ASN A O 1
ATOM 1360 N N . GLU A 1 186 ? 21.564 12.217 61.865 1.00 5.92 186 GLU A N 1
ATOM 1361 C CA . GLU A 1 186 ? 22.629 12.424 60.890 1.00 5.92 186 GLU A CA 1
ATOM 1362 C C . GLU A 1 186 ? 23.989 11.985 61.400 1.00 5.92 186 GLU A C 1
ATOM 1363 O O . GLU A 1 186 ? 24.300 12.123 62.584 1.00 63.21 186 GLU A O 1
ATOM 1369 N N . SER A 1 187 ? 24.778 11.418 60.493 1.00 18.52 187 SER A N 1
ATOM 1370 C CA . SER A 1 187 ? 26.107 10.915 60.812 1.00 18.52 187 SER A CA 1
ATOM 1371 C C . SER A 1 187 ? 27.227 11.935 60.639 1.00 18.52 187 SER A C 1
ATOM 1372 O O . SER A 1 187 ? 28.257 11.848 61.309 1.00 44.66 187 SER A O 1
ATOM 1375 N N . ASN A 1 188 ? 27.023 12.897 59.742 1.00 11.11 188 ASN A N 1
ATOM 1376 C CA . ASN A 1 188 ? 28.021 13.928 59.476 1.00 11.11 188 ASN A CA 1
ATOM 1377 C C . ASN A 1 188 ? 28.026 15.010 60.551 1.00 11.11 188 ASN A C 1
ATOM 1378 O O . ASN A 1 188 ? 27.808 16.188 60.272 1.00 24.84 188 ASN A O 1
ATOM 1383 N N . ILE A 1 189 ? 28.314 14.601 61.779 1.00 16.47 189 ILE A N 1
ATOM 1384 C CA . ILE A 1 189 ? 28.356 15.507 62.915 1.00 16.47 189 ILE A CA 1
ATOM 1385 C C . ILE A 1 189 ? 29.227 14.867 63.994 1.00 16.47 189 ILE A C 1
ATOM 1386 O O . ILE A 1 189 ? 29.327 13.642 64.080 1.00 2.00 189 ILE A O 1
ATOM 1391 N N . ASP A 1 190 ? 29.917 15.695 64.768 1.00 17.66 190 ASP A N 1
ATOM 1392 C CA . ASP A 1 190 ? 30.765 15.186 65.834 1.00 17.66 190 ASP A CA 1
ATOM 1393 C C . ASP A 1 190 ? 29.858 14.568 66.899 1.00 17.66 190 ASP A C 1
ATOM 1394 O O . ASP A 1 190 ? 28.991 15.251 67.454 1.00 31.82 190 ASP A O 1
ATOM 1399 N N . PRO A 1 191 ? 30.043 13.268 67.196 1.00 2.49 191 PRO A N 1
ATOM 1400 C CA . PRO A 1 191 ? 29.236 12.562 68.194 1.00 2.49 191 PRO A CA 1
ATOM 1401 C C . PRO A 1 191 ? 29.140 13.227 69.566 1.00 2.49 191 PRO A C 1
ATOM 1402 O O . PRO A 1 191 ? 28.085 13.177 70.197 1.00 3.25 191 PRO A O 1
ATOM 1406 N N . THR A 1 192 ? 30.215 13.854 70.032 1.00 16.60 192 THR A N 1
ATOM 1407 C CA . THR A 1 192 ? 30.174 14.514 71.335 1.00 16.60 192 THR A CA 1
ATOM 1408 C C . THR A 1 192 ? 29.427 15.846 71.251 1.00 16.60 192 THR A C 1
ATOM 1409 O O . THR A 1 192 ? 28.797 16.275 72.215 1.00 30.55 192 THR A O 1
ATOM 1413 N N . TYR A 1 193 ? 29.476 16.477 70.080 1.00 18.29 193 TYR A N 1
ATOM 1414 C CA . TYR A 1 193 ? 28.790 17.741 69.861 1.00 18.29 193 TYR A CA 1
ATOM 1415 C C . TYR A 1 193 ? 27.295 17.448 69.783 1.00 18.29 193 TYR A C 1
ATOM 1416 O O . TYR A 1 193 ? 26.470 18.164 70.360 1.00 2.00 193 TYR A O 1
ATOM 1425 N N . ALA A 1 194 ? 26.958 16.380 69.068 1.00 2.00 194 ALA A N 1
ATOM 1426 C CA . ALA A 1 194 ? 25.574 15.966 68.902 1.00 2.00 194 ALA A CA 1
ATOM 1427 C C . ALA A 1 194 ? 24.958 15.590 70.246 1.00 2.00 194 ALA A C 1
ATOM 1428 O O . ALA A 1 194 ? 23.854 16.032 70.578 1.00 8.70 194 ALA A O 1
ATOM 1430 N N . LYS A 1 195 ? 25.706 14.815 71.032 1.00 4.19 195 LYS A N 1
ATOM 1431 C CA . LYS A 1 195 ? 25.274 14.344 72.350 1.00 4.19 195 LYS A CA 1
ATOM 1432 C C . LYS A 1 195 ? 24.954 15.487 73.302 1.00 4.19 195 LYS A C 1
ATOM 1433 O O . LYS A 1 195 ? 23.938 15.455 74.000 1.00 80.93 195 LYS A O 1
ATOM 1439 N N . SER A 1 196 ? 25.823 16.491 73.338 1.00 27.13 196 SER A N 1
ATOM 1440 C CA . SER A 1 196 ? 25.607 17.642 74.202 1.00 27.13 196 SER A CA 1
ATOM 1441 C C . SER A 1 196 ? 24.410 18.430 73.685 1.00 27.13 196 SER A C 1
ATOM 1442 O O . SER A 1 196 ? 23.602 18.947 74.463 1.00 36.95 196 SER A O 1
ATOM 1445 N N . LEU A 1 197 ? 24.279 18.468 72.363 1.00 2.00 197 LEU A N 1
ATOM 1446 C CA . LEU A 1 197 ? 23.194 19.187 71.710 1.00 2.00 197 LEU A CA 1
ATOM 1447 C C . LEU A 1 197 ? 21.823 18.577 72.006 1.00 2.00 197 LEU A C 1
ATOM 1448 O O . LEU A 1 197 ? 20.858 19.305 72.248 1.00 2.00 197 LEU A O 1
ATOM 1453 N N . GLN A 1 198 ? 21.757 17.246 72.029 1.00 2.00 198 GLN A N 1
ATOM 1454 C CA . GLN A 1 198 ? 20.514 16.518 72.306 1.00 2.00 198 GLN A CA 1
ATOM 1455 C C . GLN A 1 198 ? 19.981 16.743 73.725 1.00 2.00 198 GLN A C 1
ATOM 1456 O O . GLN A 1 198 ? 18.779 16.639 73.969 1.00 12.75 198 GLN A O 1
ATOM 1462 N N . ALA A 1 199 ? 20.874 17.043 74.660 1.00 20.58 199 ALA A N 1
ATOM 1463 C CA . ALA A 1 199 ? 20.483 17.271 76.049 1.00 20.58 199 ALA A CA 1
ATOM 1464 C C . ALA A 1 199 ? 19.508 18.437 76.222 1.00 20.58 199 ALA A C 1
ATOM 1465 O O . ALA A 1 199 ? 18.747 18.478 77.186 1.00 19.95 199 ALA A O 1
ATOM 1467 N N . ASN A 1 200 ? 19.529 19.380 75.287 1.00 23.72 200 ASN A N 1
ATOM 1468 C CA . ASN A 1 200 ? 18.657 20.547 75.370 1.00 23.72 200 ASN A CA 1
ATOM 1469 C C . ASN A 1 200 ? 17.708 20.643 74.173 1.00 23.72 200 ASN A C 1
ATOM 1470 O O . ASN A 1 200 ? 17.018 21.644 73.987 1.00 90.58 200 ASN A O 1
ATOM 1475 N N . CYS A 1 201 ? 17.636 19.575 73.393 1.00 11.47 201 CYS A N 1
ATOM 1476 C CA . CYS A 1 201 ? 16.779 19.543 72.220 1.00 11.47 201 CYS A CA 1
ATOM 1477 C C . CYS A 1 201 ? 16.239 18.126 72.094 1.00 11.47 201 CYS A C 1
ATOM 1478 O O . CYS A 1 201 ? 16.871 17.259 71.490 1.00 7.71 201 CYS A O 1
ATOM 1481 N N . PRO A 1 202 ? 15.087 17.862 72.731 1.00 23.29 202 PRO A N 1
ATOM 1482 C CA . PRO A 1 202 ? 14.387 16.577 72.756 1.00 23.29 202 PRO A CA 1
ATOM 1483 C C . PRO A 1 202 ? 13.967 16.052 71.389 1.00 23.29 202 PRO A C 1
ATOM 1484 O O . PRO A 1 202 ? 13.894 16.801 70.409 1.00 15.15 202 PRO A O 1
ATOM 1488 N N . SER A 1 203 ? 13.674 14.754 71.341 1.00 6.64 203 SER A N 1
ATOM 1489 C CA . SER A 1 203 ? 13.230 14.109 70.111 1.00 6.64 203 SER A CA 1
ATOM 1490 C C . SER A 1 203 ? 11.902 14.749 69.731 1.00 6.64 203 SER A C 1
ATOM 1491 O O . SER A 1 203 ? 11.642 15.013 68.560 1.00 16.25 203 SER A O 1
ATOM 1494 N N . VAL A 1 204 ? 11.076 14.997 70.749 1.00 5.19 204 VAL A N 1
ATOM 1495 C CA . VAL A 1 204 ? 9.755 15.600 70.596 1.00 5.19 204 VAL A CA 1
ATOM 1496 C C . VAL A 1 204 ? 9.596 16.622 71.714 1.00 5.19 204 VAL A C 1
ATOM 1497 O O . VAL A 1 204 ? 9.771 16.293 72.888 1.00 11.89 204 VAL A O 1
ATOM 1501 N N . GLY A 1 205 ? 9.265 17.855 71.343 1.00 11.13 205 GLY A N 1
ATOM 1502 C CA . GLY A 1 205 ? 9.091 18.906 72.327 1.00 11.13 205 GLY A CA 1
ATOM 1503 C C . GLY A 1 205 ? 10.318 19.788 72.433 1.00 11.13 205 GLY A C 1
ATOM 1504 O O . GLY A 1 205 ? 11.320 19.548 71.760 1.00 11.46 205 GLY A O 1
ATOM 1505 N N . GLY A 1 206 ? 10.219 20.837 73.248 1.00 7.95 206 GLY A N 1
ATOM 1506 C CA . GLY A 1 206 ? 11.329 21.758 73.444 1.00 7.95 206 GLY A CA 1
ATOM 1507 C C . GLY A 1 206 ? 11.810 22.446 72.181 1.00 7.95 206 GLY A C 1
ATOM 1508 O O . GLY A 1 206 ? 12.970 22.851 72.086 1.00 34.00 206 GLY A O 1
ATOM 1509 N N . ASP A 1 207 ? 10.903 22.623 71.228 1.00 2.00 207 ASP A N 1
ATOM 1510 C CA . ASP A 1 207 ? 11.211 23.272 69.953 1.00 2.00 207 ASP A CA 1
ATOM 1511 C C . ASP A 1 207 ? 11.865 24.640 70.130 1.00 2.00 207 ASP A C 1
ATOM 1512 O O . ASP A 1 207 ? 12.770 25.010 69.385 1.00 22.12 207 ASP A O 1
ATOM 1517 N N . THR A 1 208 ? 11.407 25.361 71.146 1.00 2.00 208 THR A N 1
ATOM 1518 C CA . THR A 1 208 ? 11.863 26.710 71.468 1.00 2.00 208 THR A CA 1
ATOM 1519 C C . THR A 1 208 ? 13.309 26.817 71.965 1.00 2.00 208 THR A C 1
ATOM 1520 O O . THR A 1 208 ? 13.949 27.860 71.805 1.00 44.34 208 THR A O 1
ATOM 1524 N N . ASN A 1 209 ? 13.818 25.746 72.569 1.00 2.00 209 ASN A N 1
ATOM 1525 C CA . ASN A 1 209 ? 15.173 25.734 73.117 1.00 2.00 209 ASN A CA 1
ATOM 1526 C C . ASN A 1 209 ? 16.229 26.191 72.124 1.00 2.00 209 ASN A C 1
ATOM 1527 O O . ASN A 1 209 ? 16.462 25.551 71.097 1.00 10.64 209 ASN A O 1
ATOM 1532 N N . LEU A 1 210 ? 16.858 27.315 72.444 1.00 3.33 210 LEU A N 1
ATOM 1533 C CA . LEU A 1 210 ? 17.878 27.908 71.595 1.00 3.33 210 LEU A CA 1
ATOM 1534 C C . LEU A 1 210 ? 19.269 27.331 71.791 1.00 3.33 210 LEU A C 1
ATOM 1535 O O . LEU A 1 210 ? 19.662 26.983 72.905 1.00 2.00 210 LEU A O 1
ATOM 1540 N N . SER A 1 211 ? 20.020 27.262 70.699 1.00 5.00 211 SER A N 1
ATOM 1541 C CA . SER A 1 211 ? 21.386 26.760 70.728 1.00 5.00 211 SER A CA 1
ATOM 1542 C C . SER A 1 211 ? 22.248 27.647 69.829 1.00 5.00 211 SER A C 1
ATOM 1543 O O . SER A 1 211 ? 21.772 28.164 68.812 1.00 17.33 211 SER A O 1
ATOM 1546 N N . PRO A 1 212 ? 23.510 27.888 70.230 1.00 12.75 212 PRO A N 1
ATOM 1547 C CA . PRO A 1 212 ? 24.455 28.715 69.471 1.00 12.75 212 PRO A CA 1
ATOM 1548 C C . PRO A 1 212 ? 24.803 28.107 68.116 1.00 12.75 212 PRO A C 1
ATOM 1549 O O . PRO A 1 212 ? 24.928 26.889 67.984 1.00 13.38 212 PRO A O 1
ATOM 1553 N N . PHE A 1 213 ? 24.981 28.967 67.120 1.00 8.83 213 PHE A N 1
ATOM 1554 C CA . PHE A 1 213 ? 25.333 28.542 65.768 1.00 8.83 213 PHE A CA 1
ATOM 1555 C C . PHE A 1 213 ? 26.808 28.185 65.674 1.00 8.83 213 PHE A C 1
ATOM 1556 O O . PHE A 1 213 ? 27.203 27.260 64.954 1.00 2.00 213 PHE A O 1
ATOM 1564 N N . ASP A 1 214 ? 27.622 28.959 66.377 1.00 2.00 214 ASP A N 1
ATOM 1565 C CA . ASP A 1 214 ? 29.053 28.761 66.378 1.00 2.00 214 ASP A CA 1
ATOM 1566 C C . ASP A 1 214 ? 29.523 28.548 67.811 1.00 2.00 214 ASP A C 1
ATOM 1567 O O . ASP A 1 214 ? 29.723 29.503 68.566 1.00 5.80 214 ASP A O 1
ATOM 1572 N N . VAL A 1 215 ? 29.715 27.285 68.168 1.00 8.07 215 VAL A N 1
ATOM 1573 C CA . VAL A 1 215 ? 30.162 26.904 69.500 1.00 8.07 215 VAL A CA 1
ATOM 1574 C C . VAL A 1 215 ? 31.529 27.482 69.890 1.00 8.07 215 VAL A C 1
ATOM 1575 O O . VAL A 1 215 ? 31.824 27.639 71.076 1.00 9.84 215 VAL A O 1
ATOM 1579 N N . THR A 1 216 ? 32.370 27.785 68.905 1.00 4.60 216 THR A N 1
ATOM 1580 C CA . THR A 1 216 ? 33.695 28.334 69.189 1.00 4.60 216 THR A CA 1
ATOM 1581 C C . THR A 1 216 ? 33.616 29.783 69.676 1.00 4.60 216 THR A C 1
ATOM 1582 O O . THR A 1 216 ? 34.169 30.124 70.724 1.00 8.89 216 THR A O 1
ATOM 1586 N N . THR A 1 217 ? 32.926 30.630 68.917 1.00 2.00 217 THR A N 1
ATOM 1587 C CA . THR A 1 217 ? 32.763 32.040 69.276 1.00 2.00 217 THR A CA 1
ATOM 1588 C C . THR A 1 217 ? 31.337 32.471 68.944 1.00 2.00 217 THR A C 1
ATOM 1589 O O . THR A 1 217 ? 31.107 33.226 67.994 1.00 2.00 217 THR A O 1
ATOM 1593 N N . PRO A 1 218 ? 30.364 32.024 69.748 1.00 4.80 218 PRO A N 1
ATOM 1594 C CA . PRO A 1 218 ? 28.938 32.317 69.589 1.00 4.80 218 PRO A CA 1
ATOM 1595 C C . PRO A 1 218 ? 28.521 33.780 69.408 1.00 4.80 218 PRO A C 1
ATOM 1596 O O . PRO A 1 218 ? 27.616 34.068 68.621 1.00 2.00 218 PRO A O 1
ATOM 1600 N N . ASN A 1 219 ? 29.180 34.702 70.104 1.00 2.00 219 ASN A N 1
ATOM 1601 C CA . ASN A 1 219 ? 28.814 36.113 70.004 1.00 2.00 219 ASN A CA 1
ATOM 1602 C C . ASN A 1 219 ? 29.850 37.013 69.345 1.00 2.00 219 ASN A C 1
ATOM 1603 O O . ASN A 1 219 ? 29.880 38.220 69.590 1.00 19.07 219 ASN A O 1
ATOM 1608 N N . LYS A 1 220 ? 30.684 36.435 68.493 1.00 2.00 220 LYS A N 1
ATOM 1609 C CA . LYS A 1 220 ? 31.708 37.203 67.801 1.00 2.00 220 LYS A CA 1
ATOM 1610 C C . LYS A 1 220 ? 31.686 36.871 66.316 1.00 2.00 2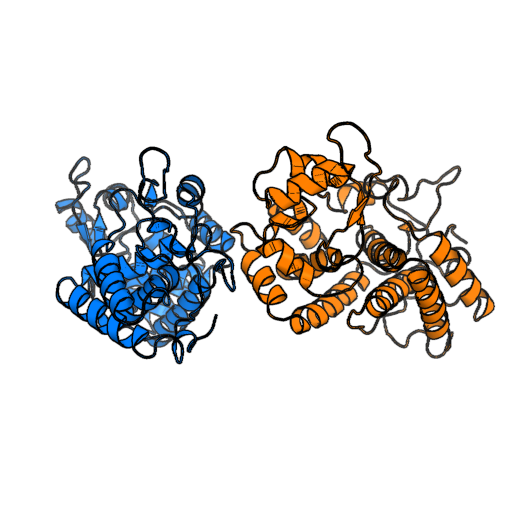20 LYS A C 1
ATOM 1611 O O . LYS A 1 220 ? 31.745 35.694 65.931 1.00 65.78 220 LYS A O 1
ATOM 1617 N N . PHE A 1 221 ? 31.585 37.897 65.481 1.00 2.00 221 PHE A N 1
ATOM 1618 C CA . PHE A 1 221 ? 31.565 37.690 64.047 1.00 2.00 221 PHE A CA 1
ATOM 1619 C C . PHE A 1 221 ? 32.973 37.380 63.547 1.00 2.00 221 PHE A C 1
ATOM 1620 O O . PHE A 1 221 ? 33.844 38.247 63.545 1.00 2.00 221 PHE A O 1
ATOM 1628 N N . ASP A 1 222 ? 33.193 36.140 63.123 1.00 9.32 222 ASP A N 1
ATOM 1629 C CA . ASP A 1 222 ? 34.506 35.730 62.630 1.00 9.32 222 ASP A CA 1
ATOM 1630 C C . ASP A 1 222 ? 34.408 34.487 61.752 1.00 9.32 222 ASP A C 1
ATOM 1631 O O . ASP A 1 222 ? 33.321 33.945 61.571 1.00 16.49 222 ASP A O 1
ATOM 1636 N N . ASN A 1 223 ? 35.543 34.011 61.249 1.00 6.95 223 ASN A N 1
ATOM 1637 C CA . ASN A 1 223 ? 35.573 32.832 60.384 1.00 6.95 223 ASN A CA 1
ATOM 1638 C C . ASN A 1 223 ? 35.478 31.494 61.129 1.00 6.95 223 ASN A C 1
ATOM 1639 O O . ASN A 1 223 ? 35.521 30.433 60.505 1.00 19.22 223 ASN A O 1
ATOM 1644 N N . ALA A 1 224 ? 35.317 31.535 62.450 1.00 19.27 224 ALA A N 1
ATOM 1645 C CA . ALA A 1 224 ? 35.223 30.310 63.253 1.00 19.27 224 ALA A CA 1
ATOM 1646 C C . ALA A 1 224 ? 34.150 29.334 62.761 1.00 19.27 224 ALA A C 1
ATOM 1647 O O . ALA A 1 224 ? 34.252 28.118 62.960 1.00 2.00 224 ALA A O 1
ATOM 1649 N N . TYR A 1 225 ? 33.138 29.873 62.094 1.00 2.00 225 TYR A N 1
ATOM 1650 C CA . TYR A 1 225 ? 32.047 29.077 61.555 1.00 2.00 225 TYR A CA 1
ATOM 1651 C C . TYR A 1 225 ? 32.595 27.956 60.684 1.00 2.00 225 TYR A C 1
ATOM 1652 O O . TYR A 1 225 ? 32.196 26.799 60.813 1.00 2.00 225 TYR A O 1
ATOM 1661 N N . TYR A 1 226 ? 33.521 28.316 59.804 1.00 2.00 226 TYR A N 1
ATOM 1662 C CA . TYR A 1 226 ? 34.133 27.374 58.882 1.00 2.00 226 TYR A CA 1
ATOM 1663 C C . TYR A 1 226 ? 35.034 26.372 59.590 1.00 2.00 226 TYR A C 1
ATOM 1664 O O . TYR A 1 226 ? 35.152 25.220 59.169 1.00 2.00 226 TYR A O 1
ATOM 1673 N N . ILE A 1 227 ? 35.640 26.805 60.690 1.00 3.12 227 ILE A N 1
ATOM 1674 C CA . ILE A 1 227 ? 36.497 25.937 61.481 1.00 3.12 227 ILE A CA 1
ATOM 1675 C C . ILE A 1 227 ? 35.576 24.837 62.018 1.00 3.12 227 ILE A C 1
ATOM 1676 O O . ILE A 1 227 ? 35.908 23.653 61.957 1.00 3.25 227 ILE A O 1
ATOM 1681 N N . ASN A 1 228 ? 34.391 25.238 62.482 1.00 5.37 228 ASN A N 1
ATOM 1682 C CA . ASN A 1 228 ? 33.386 24.309 63.008 1.00 5.37 228 ASN A CA 1
ATOM 1683 C C . ASN A 1 228 ? 33.074 23.233 61.990 1.00 5.37 228 ASN A C 1
ATOM 1684 O O . ASN A 1 228 ? 33.094 22.044 62.307 1.00 11.41 228 ASN A O 1
ATOM 1689 N N . LEU A 1 229 ? 32.778 23.661 60.765 1.00 2.00 229 LEU A N 1
ATOM 1690 C CA . LEU A 1 229 ? 32.444 22.743 59.682 1.00 2.00 229 LEU A CA 1
ATOM 1691 C C . LEU A 1 229 ? 33.501 21.672 59.444 1.00 2.00 229 LEU A C 1
ATOM 1692 O O . LEU A 1 229 ? 33.167 20.496 59.303 1.00 7.82 229 LEU A O 1
ATOM 1697 N N . ARG A 1 230 ? 34.770 22.070 59.459 1.00 2.00 230 ARG A N 1
ATOM 1698 C CA . ARG A 1 230 ? 35.870 21.134 59.249 1.00 2.00 230 ARG A CA 1
ATOM 1699 C C . ARG A 1 230 ? 35.894 20.050 60.320 1.00 2.00 230 ARG A C 1
ATOM 1700 O O . ARG A 1 230 ? 36.286 18.915 60.056 1.00 28.02 230 ARG A O 1
ATOM 1708 N N . ASN A 1 231 ? 35.454 20.406 61.524 1.00 2.00 231 ASN A N 1
ATOM 1709 C CA . ASN A 1 231 ? 35.397 19.466 62.645 1.00 2.00 231 ASN A CA 1
ATOM 1710 C C . ASN A 1 231 ? 34.013 18.826 62.728 1.00 2.00 231 ASN A C 1
ATOM 1711 O O . ASN A 1 231 ? 33.680 18.181 63.725 1.00 34.00 231 ASN A O 1
ATOM 1716 N N . LYS A 1 232 ? 33.205 19.023 61.687 1.00 20.83 232 LYS A N 1
ATOM 1717 C CA . LYS A 1 232 ? 31.846 18.487 61.624 1.00 20.83 232 LYS A CA 1
ATOM 1718 C C . LYS A 1 232 ? 30.969 18.948 62.793 1.00 20.83 232 LYS A C 1
ATOM 1719 O O . LYS A 1 232 ? 30.132 18.199 63.306 1.00 18.18 232 LYS A O 1
ATOM 1725 N N . LYS A 1 233 ? 31.162 20.204 63.183 1.00 8.09 233 LYS A N 1
ATOM 1726 C CA . LYS A 1 233 ? 30.415 20.817 64.270 1.00 8.09 233 LYS A CA 1
ATOM 1727 C C . LYS A 1 233 ? 29.4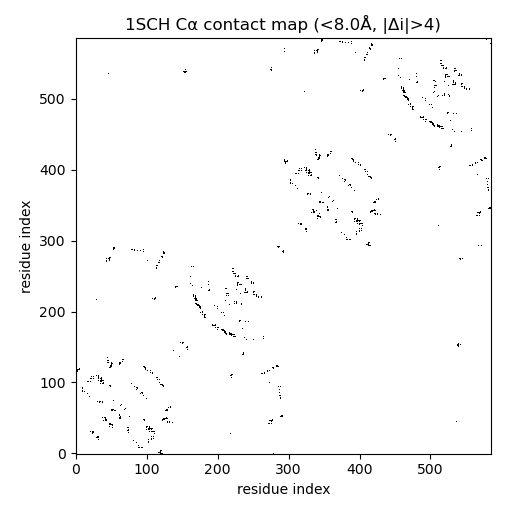56 21.911 63.792 1.00 8.09 233 LYS A C 1
ATOM 1728 O O . LYS A 1 233 ? 29.198 22.879 64.512 1.00 11.70 233 LYS A O 1
ATOM 1734 N N . GLY A 1 234 ? 28.957 21.778 62.564 1.00 3.86 234 GLY A N 1
ATOM 1735 C CA . GLY A 1 234 ? 28.008 22.753 62.048 1.00 3.86 234 GLY A CA 1
ATOM 1736 C C . GLY A 1 234 ? 26.681 22.491 62.738 1.00 3.86 234 GLY A C 1
ATOM 1737 O O . GLY A 1 234 ? 26.395 21.347 63.079 1.00 5.26 234 GLY A O 1
ATOM 1738 N N . LEU A 1 235 ? 25.870 23.521 62.939 1.00 2.00 235 LEU A N 1
ATOM 1739 C CA . LEU A 1 235 ? 24.591 23.350 63.624 1.00 2.00 235 LEU A CA 1
ATOM 1740 C C . LEU A 1 235 ? 23.480 22.781 62.742 1.00 2.00 235 LEU A C 1
ATOM 1741 O O . LEU A 1 235 ? 22.911 21.727 63.041 1.00 7.14 235 LEU A O 1
ATOM 1746 N N . LEU A 1 236 ? 23.148 23.503 61.678 1.00 2.00 236 LEU A N 1
ATOM 1747 C CA . LEU A 1 236 ? 22.084 23.087 60.778 1.00 2.00 236 LEU A CA 1
ATOM 1748 C C . LEU A 1 236 ? 22.539 22.077 59.731 1.00 2.00 236 LEU A C 1
ATOM 1749 O O . LEU A 1 236 ? 23.733 21.880 59.503 1.00 2.00 236 LEU A O 1
ATOM 1754 N N . HIS A 1 237 ? 21.562 21.461 59.079 1.00 22.94 237 HIS A N 1
ATOM 1755 C CA . HIS A 1 237 ? 21.808 20.497 58.020 1.00 22.94 237 HIS A CA 1
ATOM 1756 C C . HIS A 1 237 ? 22.421 21.276 56.854 1.00 22.94 237 HIS A C 1
ATOM 1757 O O . HIS A 1 237 ? 23.439 20.873 56.283 1.00 2.00 237 HIS A O 1
ATOM 1764 N N . SER A 1 238 ? 21.820 22.418 56.537 1.00 2.00 238 SER A N 1
ATOM 1765 C CA . SER A 1 238 ? 22.308 23.262 55.456 1.00 2.00 238 SER A CA 1
ATOM 1766 C C . SER A 1 238 ? 23.740 23.739 55.710 1.00 2.00 238 SER A C 1
ATOM 1767 O O . SER A 1 238 ? 24.495 23.990 54.764 1.00 2.00 238 SER A O 1
ATOM 1770 N N . ASP A 1 239 ? 24.107 23.862 56.986 1.00 2.00 239 ASP A N 1
ATOM 1771 C CA . ASP A 1 239 ? 25.451 24.286 57.371 1.00 2.00 239 ASP A CA 1
ATOM 1772 C C . ASP A 1 239 ? 26.474 23.235 56.961 1.00 2.00 239 ASP A C 1
ATOM 1773 O O . ASP A 1 239 ? 27.379 23.507 56.173 1.00 2.00 239 ASP A O 1
ATOM 1778 N N . GLN A 1 240 ? 26.302 22.020 57.471 1.00 4.80 240 GLN A N 1
ATOM 1779 C CA . GLN A 1 240 ? 27.227 20.936 57.176 1.00 4.80 240 GLN A CA 1
ATOM 1780 C C . GLN A 1 240 ? 27.266 20.538 55.699 1.00 4.80 240 GLN A C 1
ATOM 1781 O O . GLN A 1 240 ? 28.240 19.937 55.247 1.00 2.00 240 GLN A O 1
ATOM 1787 N N . GLN A 1 241 ? 26.209 20.858 54.955 1.00 6.38 241 GLN A N 1
ATOM 1788 C CA . GLN A 1 241 ? 26.163 20.543 53.527 1.00 6.38 241 GLN A CA 1
ATOM 1789 C C . GLN A 1 241 ? 27.342 21.182 52.792 1.00 6.38 241 GLN A C 1
ATOM 1790 O O . GLN A 1 241 ? 27.848 20.619 51.819 1.00 4.45 241 GLN A O 1
ATOM 1796 N N . LEU A 1 242 ? 27.790 22.338 53.281 1.00 3.97 242 LEU A N 1
ATOM 1797 C CA . LEU A 1 242 ? 28.910 23.063 52.679 1.00 3.97 242 LEU A CA 1
ATOM 1798 C C . LEU A 1 242 ? 30.232 22.297 52.731 1.00 3.97 242 LEU A C 1
ATOM 1799 O O . LEU A 1 242 ? 31.044 22.386 51.815 1.00 12.13 242 LEU A O 1
ATOM 1804 N N . PHE A 1 243 ? 30.471 21.583 53.821 1.00 4.58 243 PHE A N 1
ATOM 1805 C CA . PHE A 1 243 ? 31.697 20.807 53.967 1.00 4.58 243 PHE A CA 1
ATOM 1806 C C . PHE A 1 243 ? 31.260 19.362 54.152 1.00 4.58 243 PHE A C 1
ATOM 1807 O O . PHE A 1 243 ? 31.125 18.880 55.276 1.00 12.77 243 PHE A O 1
ATOM 1815 N N . ASN A 1 244 ? 31.036 18.671 53.043 1.00 15.43 244 ASN A N 1
ATOM 1816 C CA . ASN A 1 244 ? 30.569 17.292 53.103 1.00 15.43 244 ASN A CA 1
ATOM 1817 C C . ASN A 1 244 ? 31.072 16.471 51.913 1.00 15.43 244 ASN A C 1
ATOM 1818 O O . ASN A 1 244 ? 30.304 15.753 51.275 1.00 22.87 244 ASN A O 1
ATOM 1823 N N . GLY A 1 245 ? 32.372 16.560 51.633 1.00 20.04 245 GLY A N 1
ATOM 1824 C CA . GLY A 1 245 ? 32.940 15.828 50.510 1.00 20.04 245 GLY A CA 1
ATOM 1825 C C . GLY A 1 245 ? 32.391 16.332 49.185 1.00 20.04 245 GLY A C 1
ATOM 1826 O O . GLY A 1 245 ? 32.093 15.553 48.281 1.00 39.36 245 GLY A O 1
ATOM 1827 N N . VAL A 1 246 ? 32.272 17.652 49.075 1.00 14.84 246 VAL A N 1
ATOM 1828 C CA . VAL A 1 246 ? 31.742 18.301 47.883 1.00 14.84 246 VAL A CA 1
ATOM 1829 C C . VAL A 1 246 ? 32.624 19.479 47.470 1.00 14.84 246 VAL A C 1
ATOM 1830 O O . VAL A 1 246 ? 33.561 19.850 48.183 1.00 20.47 246 VAL A O 1
ATOM 1834 N N . SER A 1 247 ? 32.294 20.085 46.335 1.00 37.53 247 SER A N 1
ATOM 1835 C CA . SER A 1 247 ? 33.040 21.219 45.799 1.00 37.53 247 SER A CA 1
ATOM 1836 C C . SER A 1 247 ? 33.290 22.361 46.792 1.00 37.53 247 SER A C 1
ATOM 1837 O O . SER A 1 247 ? 34.397 22.899 46.863 1.00 51.83 247 SER A O 1
ATOM 1840 N N . THR A 1 248 ? 32.272 22.700 47.574 1.00 14.07 248 THR A N 1
ATOM 1841 C CA . THR A 1 248 ? 32.363 23.780 48.552 1.00 14.07 248 THR A CA 1
ATOM 1842 C C . THR A 1 248 ? 33.369 23.567 49.687 1.00 14.07 248 THR A C 1
ATOM 1843 O O . THR A 1 248 ? 33.798 24.528 50.331 1.00 4.29 248 THR A O 1
ATOM 1847 N N . ASP A 1 249 ? 33.781 22.322 49.903 1.00 7.84 249 ASP A N 1
ATOM 1848 C CA . ASP A 1 249 ? 34.740 22.002 50.961 1.00 7.84 249 ASP A CA 1
ATOM 1849 C C . ASP A 1 249 ? 35.971 22.891 50.918 1.00 7.84 249 ASP A C 1
ATOM 1850 O O . ASP A 1 249 ? 36.346 23.498 51.921 1.00 19.17 249 ASP A O 1
ATOM 1855 N N . SER A 1 250 ? 36.604 22.952 49.752 1.00 23.62 250 SER A N 1
ATOM 1856 C CA . SER A 1 250 ? 37.811 23.750 49.559 1.00 23.62 250 SER A CA 1
ATOM 1857 C C . SER A 1 250 ? 37.617 25.206 49.974 1.00 23.62 250 SER A C 1
ATOM 1858 O O . SER A 1 250 ? 38.515 25.822 50.559 1.00 33.75 250 SER A O 1
ATOM 1861 N N . GLN A 1 251 ? 36.428 25.736 49.700 1.00 8.18 251 GLN A N 1
ATOM 1862 C CA . GLN A 1 251 ? 36.107 27.117 50.029 1.00 8.18 251 GLN A CA 1
ATOM 1863 C C . GLN A 1 251 ? 36.012 27.296 51.540 1.00 8.18 251 GLN A C 1
ATOM 1864 O O . GLN A 1 251 ? 36.465 28.307 52.088 1.00 16.91 251 GLN A O 1
ATOM 1870 N N . VAL A 1 252 ? 35.431 26.309 52.212 1.00 2.00 252 VAL A N 1
ATOM 1871 C CA . VAL A 1 252 ? 35.302 26.359 53.660 1.00 2.00 252 VAL A CA 1
ATOM 1872 C C . VAL A 1 252 ? 36.705 26.441 54.254 1.00 2.00 252 VAL A C 1
ATOM 1873 O O . VAL A 1 252 ? 36.987 27.289 55.106 1.00 10.03 252 VAL A O 1
ATOM 1877 N N . THR A 1 253 ? 37.594 25.589 53.754 1.00 6.72 253 THR A N 1
ATOM 1878 C CA . THR A 1 253 ? 38.976 25.544 54.218 1.00 6.72 253 THR A CA 1
ATOM 1879 C C . THR A 1 253 ? 39.667 26.900 54.032 1.00 6.72 253 THR A C 1
ATOM 1880 O O . THR A 1 253 ? 40.317 27.410 54.945 1.00 13.20 253 THR A O 1
ATOM 1884 N N . ALA A 1 254 ? 39.494 27.490 52.854 1.00 4.16 254 ALA A N 1
ATOM 1885 C CA . ALA A 1 254 ? 40.091 28.780 52.545 1.00 4.16 254 ALA A CA 1
ATOM 1886 C C . ALA A 1 254 ? 39.731 29.798 53.616 1.00 4.16 254 ALA A C 1
ATOM 1887 O O . ALA A 1 254 ? 40.603 30.460 54.183 1.00 2.00 254 ALA A O 1
ATOM 1889 N N . TYR A 1 255 ? 38.449 29.861 53.945 1.00 11.82 255 TYR A N 1
ATOM 1890 C CA . TYR A 1 255 ? 37.971 30.805 54.937 1.00 11.82 255 TYR A CA 1
ATOM 1891 C C . TYR A 1 255 ? 38.408 30.485 56.354 1.00 11.82 255 TYR A C 1
ATOM 1892 O O . TYR A 1 255 ? 38.742 31.391 57.118 1.00 4.72 255 TYR A O 1
ATOM 1901 N N . SER A 1 256 ? 38.408 29.206 56.716 1.00 5.82 256 SER A N 1
ATOM 1902 C CA . SER A 1 256 ? 38.810 28.817 58.066 1.00 5.82 256 SER A CA 1
ATOM 1903 C C . SER A 1 256 ? 40.255 29.218 58.311 1.00 5.82 256 SER A C 1
ATOM 1904 O O . SER A 1 256 ? 40.628 29.600 59.421 1.00 25.18 256 SER A O 1
ATOM 1907 N N . ASN A 1 257 ? 41.050 29.164 57.247 1.00 15.70 257 ASN A N 1
ATOM 1908 C CA . ASN A 1 257 ? 42.464 29.515 57.304 1.00 15.70 257 ASN A CA 1
ATOM 1909 C C . ASN A 1 257 ? 42.731 31.006 57.148 1.00 15.70 257 ASN A C 1
ATOM 1910 O O . ASN A 1 257 ? 43.837 31.468 57.434 1.00 43.05 257 ASN A O 1
ATOM 1915 N N . ASN A 1 258 ? 41.740 31.766 56.694 1.00 16.80 258 ASN A N 1
ATOM 1916 C CA . ASN A 1 258 ? 41.941 33.202 56.511 1.00 16.80 258 ASN A CA 1
ATOM 1917 C C . ASN A 1 258 ? 40.711 34.046 56.822 1.00 16.80 258 ASN A C 1
ATOM 1918 O O . ASN A 1 258 ? 39.760 34.097 56.043 1.00 43.50 258 ASN A O 1
ATOM 1923 N N . ALA A 1 259 ? 40.764 34.744 57.953 1.00 19.18 259 ALA A N 1
ATOM 1924 C CA . ALA A 1 259 ? 39.668 35.595 58.402 1.00 19.18 259 ALA A CA 1
ATOM 1925 C C . ALA A 1 259 ? 39.458 36.835 57.535 1.00 19.18 259 ALA A C 1
ATOM 1926 O O . ALA A 1 259 ? 38.324 37.215 57.252 1.00 31.90 259 ALA A O 1
ATOM 1928 N N . ALA A 1 260 ? 40.551 37.448 57.097 1.00 3.76 260 ALA A N 1
ATOM 1929 C CA . ALA A 1 260 ? 40.484 38.650 56.273 1.00 3.76 260 ALA A CA 1
ATOM 1930 C C . ALA A 1 260 ? 39.707 38.447 54.972 1.00 3.76 260 ALA A C 1
ATOM 1931 O O . ALA A 1 260 ? 38.804 39.224 54.658 1.00 11.43 260 ALA A O 1
ATOM 1933 N N . THR A 1 261 ? 40.042 37.408 54.214 1.00 3.09 261 THR A N 1
ATOM 1934 C CA . THR A 1 261 ? 39.342 37.161 52.957 1.00 3.09 261 THR A CA 1
ATOM 1935 C C . THR A 1 261 ? 37.865 36.879 53.232 1.00 3.09 261 THR A C 1
ATOM 1936 O O . THR A 1 261 ? 37.007 37.237 52.422 1.00 22.55 261 THR A O 1
ATOM 1940 N N . PHE A 1 262 ? 37.570 36.262 54.379 1.00 2.00 262 PHE A N 1
ATOM 1941 C CA . PHE A 1 262 ? 36.187 35.982 54.744 1.00 2.00 262 PHE A CA 1
ATOM 1942 C C . PHE A 1 262 ? 35.470 37.302 54.967 1.00 2.00 262 PHE A C 1
ATOM 1943 O O . PHE A 1 262 ? 34.400 37.532 54.416 1.00 4.70 262 PHE A O 1
ATOM 1951 N N . ASN A 1 263 ? 36.083 38.182 55.749 1.00 9.26 263 ASN A N 1
ATOM 1952 C CA . ASN A 1 263 ? 35.493 39.479 56.047 1.00 9.26 263 ASN A CA 1
ATOM 1953 C C . ASN A 1 263 ? 35.330 40.324 54.801 1.00 9.26 263 ASN A C 1
ATOM 1954 O O . ASN A 1 263 ? 34.322 41.013 54.634 1.00 19.19 263 ASN A O 1
ATOM 1959 N N . THR A 1 264 ? 36.310 40.250 53.913 1.00 2.00 264 THR A N 1
ATOM 1960 C CA . THR A 1 264 ? 36.266 41.005 52.669 1.00 2.00 264 THR A CA 1
ATOM 1961 C C . THR A 1 264 ? 35.164 40.454 51.771 1.00 2.00 264 THR A C 1
ATOM 1962 O O . THR A 1 264 ? 34.288 41.195 51.315 1.00 4.38 264 THR A O 1
ATOM 1966 N N . ASP A 1 265 ? 35.181 39.143 51.557 1.00 2.00 265 ASP A N 1
ATOM 1967 C CA . ASP A 1 265 ? 34.181 38.496 50.722 1.00 2.00 265 ASP A CA 1
ATOM 1968 C C . ASP A 1 265 ? 32.781 38.671 51.287 1.00 2.00 265 ASP A C 1
ATOM 1969 O O . ASP A 1 265 ? 31.821 38.845 50.529 1.00 18.19 265 ASP A O 1
ATOM 1974 N N . PHE A 1 266 ? 32.670 38.665 52.615 1.00 2.00 266 PHE A N 1
ATOM 1975 C CA . PHE A 1 266 ? 31.382 38.835 53.275 1.00 2.00 266 PHE A CA 1
ATOM 1976 C C . PHE A 1 266 ? 30.834 40.243 53.039 1.00 2.00 266 PHE A C 1
ATOM 1977 O O . PHE A 1 266 ? 29.666 40.406 52.676 1.00 2.00 266 PHE A O 1
ATOM 1985 N N . GLY A 1 267 ? 31.681 41.252 53.213 1.00 2.00 267 GLY A N 1
ATOM 1986 C CA . GLY A 1 267 ? 31.253 42.625 53.008 1.00 2.00 267 GLY A CA 1
ATOM 1987 C C . GLY A 1 267 ? 30.711 42.853 51.610 1.00 2.00 267 GLY A C 1
ATOM 1988 O O . GLY A 1 267 ? 29.632 43.424 51.436 1.00 15.58 267 GLY A O 1
ATOM 1989 N N . ASN A 1 268 ? 31.446 42.381 50.608 1.00 2.00 268 ASN A N 1
ATOM 1990 C CA . ASN A 1 268 ? 31.031 42.530 49.217 1.00 2.00 268 ASN A CA 1
ATOM 1991 C C . ASN A 1 268 ? 29.714 41.822 48.965 1.00 2.00 268 ASN A C 1
ATOM 1992 O O . ASN A 1 268 ? 28.759 42.433 48.489 1.00 23.51 268 ASN A O 1
ATOM 1997 N N . ALA A 1 269 ? 29.653 40.543 49.325 1.00 4.53 269 ALA A N 1
ATOM 1998 C CA . ALA A 1 269 ? 28.445 39.740 49.152 1.00 4.53 269 ALA A CA 1
ATOM 1999 C C . ALA A 1 269 ? 27.237 40.401 49.817 1.00 4.53 269 ALA A C 1
ATOM 2000 O O . ALA A 1 269 ? 26.122 40.341 49.298 1.00 7.72 269 ALA A O 1
ATOM 2002 N N . MET A 1 270 ? 27.460 41.039 50.960 1.00 4.68 270 MET A N 1
ATOM 2003 C CA . MET A 1 270 ? 26.378 41.711 51.664 1.00 4.68 270 MET A CA 1
ATOM 2004 C C . MET A 1 270 ? 25.924 42.941 50.893 1.00 4.68 270 MET A C 1
ATOM 2005 O O . MET A 1 270 ? 24.741 43.293 50.907 1.00 2.00 270 MET A O 1
ATOM 2010 N N . ILE A 1 271 ? 26.864 43.592 50.217 1.00 7.12 271 ILE A N 1
ATOM 2011 C CA . ILE A 1 271 ? 26.540 44.764 49.415 1.00 7.12 271 ILE A CA 1
ATOM 2012 C C . ILE A 1 271 ? 25.707 44.289 48.225 1.00 7.12 271 ILE A C 1
ATOM 2013 O O . ILE A 1 271 ? 24.697 44.901 47.869 1.00 20.90 271 ILE A O 1
ATOM 2018 N N . LYS A 1 272 ? 26.106 43.150 47.664 1.00 2.00 272 LYS A N 1
ATOM 2019 C CA . LYS A 1 272 ? 25.419 42.559 46.526 1.00 2.00 272 LYS A CA 1
ATOM 2020 C C . LYS A 1 272 ? 23.992 42.215 46.917 1.00 2.00 272 LYS A C 1
ATOM 2021 O O . LYS A 1 272 ? 23.054 42.460 46.156 1.00 19.19 272 LYS A O 1
ATOM 2027 N N . MET A 1 273 ? 23.826 41.661 48.116 1.00 2.00 273 MET A N 1
ATOM 2028 C CA . MET A 1 273 ? 22.501 41.302 48.606 1.00 2.00 273 MET A CA 1
ATOM 2029 C C . MET A 1 273 ? 21.684 42.563 48.819 1.00 2.00 273 MET A C 1
ATOM 2030 O O . MET A 1 273 ? 20.486 42.586 48.561 1.00 12.70 273 MET A O 1
ATOM 2035 N N . GLY A 1 274 ? 22.348 43.623 49.258 1.00 3.60 274 GLY A N 1
ATOM 2036 C CA . GLY A 1 274 ? 21.659 44.882 49.482 1.00 3.60 274 GLY A CA 1
ATOM 2037 C C . GLY A 1 274 ? 21.225 45.571 48.203 1.00 3.60 274 GLY A C 1
ATOM 2038 O O . GLY A 1 274 ? 20.677 46.669 48.244 1.00 13.37 274 GLY A O 1
ATOM 2039 N N . ASN A 1 275 ? 21.524 44.958 47.063 1.00 20.24 275 ASN A N 1
ATOM 2040 C CA . ASN A 1 275 ? 21.155 45.520 45.771 1.00 20.24 275 ASN A CA 1
ATOM 2041 C C . ASN A 1 275 ? 20.010 44.751 45.115 1.00 20.24 275 ASN A C 1
ATOM 2042 O O . ASN A 1 275 ? 19.598 45.080 44.001 1.00 7.53 275 ASN A O 1
ATOM 2047 N N . LEU A 1 276 ? 19.498 43.730 45.797 1.00 2.00 276 LEU A N 1
ATOM 2048 C CA . LEU A 1 276 ? 18.398 42.943 45.255 1.00 2.00 276 LEU A CA 1
ATOM 2049 C C . LEU A 1 276 ? 17.144 43.791 45.082 1.00 2.00 276 LEU A C 1
ATOM 2050 O O . LEU A 1 276 ? 16.642 44.375 46.041 1.00 2.00 276 LEU A O 1
ATOM 2055 N N . SER A 1 277 ? 16.712 43.917 43.830 1.00 2.00 277 SER A N 1
ATOM 2056 C CA . SER A 1 277 ? 15.515 44.662 43.430 1.00 2.00 277 SER A CA 1
ATOM 2057 C C . SER A 1 277 ? 15.085 45.822 44.338 1.00 2.00 277 SER A C 1
ATOM 2058 O O . SER A 1 277 ? 14.016 45.778 44.955 1.00 16.81 277 SER A O 1
ATOM 2061 N N . PRO A 1 278 ? 15.898 46.883 44.418 1.00 10.44 278 PRO A N 1
ATOM 2062 C CA . PRO A 1 278 ? 15.528 48.011 45.271 1.00 10.44 278 PRO A CA 1
ATOM 2063 C C . PRO A 1 278 ? 14.563 48.964 44.567 1.00 10.44 278 PRO A C 1
ATOM 2064 O O . PRO A 1 278 ? 14.669 49.175 43.358 1.00 13.23 278 PRO A O 1
ATOM 2068 N N . LEU A 1 279 ? 13.576 49.473 45.300 1.00 3.29 279 LEU A N 1
ATOM 2069 C CA . LEU A 1 279 ? 12.642 50.443 44.740 1.00 3.29 279 LEU A CA 1
ATOM 2070 C C . LEU A 1 279 ? 13.433 51.730 44.863 1.00 3.29 279 LEU A C 1
ATOM 2071 O O . LEU A 1 279 ? 14.070 51.959 45.892 1.00 2.00 279 LEU A O 1
ATOM 2076 N N . THR A 1 280 ? 13.448 52.549 43.821 1.00 6.67 280 THR A N 1
ATOM 2077 C CA . THR A 1 280 ? 14.203 53.794 43.885 1.00 6.67 280 THR A CA 1
ATOM 2078 C C . THR A 1 280 ? 13.461 54.971 43.259 1.00 6.67 280 THR A C 1
ATOM 2079 O O . THR A 1 280 ? 12.339 54.826 42.771 1.00 24.41 280 THR A O 1
ATOM 2083 N N . GLY A 1 281 ? 14.074 56.148 43.328 1.00 17.97 281 GLY A N 1
ATOM 2084 C CA . GLY A 1 281 ? 13.469 57.338 42.760 1.00 17.97 281 GLY A CA 1
ATOM 2085 C C . GLY A 1 281 ? 12.156 57.729 43.408 1.00 17.97 281 GLY A C 1
ATOM 2086 O O . GLY A 1 281 ? 12.137 58.252 44.521 1.00 45.47 281 GLY A O 1
ATOM 2087 N N . THR A 1 282 ? 11.060 57.461 42.710 1.00 6.62 282 THR A N 1
ATOM 2088 C CA . THR A 1 282 ? 9.727 57.792 43.195 1.00 6.62 282 THR A CA 1
ATOM 2089 C C . THR A 1 282 ? 8.899 56.545 43.494 1.00 6.62 282 THR A C 1
ATOM 2090 O O . THR A 1 282 ? 7.748 56.642 43.925 1.00 31.08 282 THR A O 1
ATOM 2094 N N . SER A 1 283 ? 9.469 55.378 43.207 1.00 4.87 283 SER A N 1
ATOM 2095 C CA . SER A 1 283 ? 8.795 54.112 43.450 1.00 4.87 283 SER A CA 1
ATOM 2096 C C . SER A 1 283 ? 8.718 53.882 44.956 1.00 4.87 283 SER A C 1
ATOM 2097 O O . SER A 1 283 ? 9.651 54.211 45.684 1.00 23.10 283 SER A O 1
ATOM 2100 N N . GLY A 1 284 ? 7.620 53.289 45.413 1.00 10.94 284 GLY A N 1
ATOM 2101 C CA . GLY A 1 284 ? 7.460 53.036 46.831 1.00 10.94 284 GLY A CA 1
ATOM 2102 C C . GLY A 1 284 ? 7.300 54.332 47.597 1.00 10.94 284 GLY A C 1
ATOM 2103 O O . GLY A 1 284 ? 7.065 55.386 47.006 1.00 24.13 284 GLY A O 1
ATOM 2104 N N . GLN A 1 285 ? 7.470 54.265 48.912 1.00 11.54 285 GLN A N 1
ATOM 2105 C CA . GLN A 1 285 ? 7.324 55.438 49.763 1.00 11.54 285 GLN A CA 1
ATOM 2106 C C . GLN A 1 285 ? 8.308 55.422 50.920 1.00 11.54 285 GLN A C 1
ATOM 2107 O O . GLN A 1 285 ? 9.076 54.474 51.086 1.00 14.13 285 GLN A O 1
ATOM 2113 N N . ILE A 1 286 ? 8.307 56.493 51.704 1.00 8.43 286 ILE A N 1
ATOM 2114 C CA . ILE A 1 286 ? 9.178 56.580 52.866 1.00 8.43 286 ILE A CA 1
ATOM 2115 C C . ILE A 1 286 ? 8.227 56.413 54.048 1.00 8.43 286 ILE A C 1
ATOM 2116 O O . ILE A 1 286 ? 7.542 57.358 54.427 1.00 2.00 286 ILE A O 1
ATOM 2121 N N . ARG A 1 287 ? 8.103 55.189 54.550 1.00 2.00 287 ARG A N 1
ATOM 2122 C CA . ARG A 1 287 ? 7.213 54.913 55.674 1.00 2.00 287 ARG A CA 1
ATOM 2123 C C . ARG A 1 287 ? 7.610 55.699 56.896 1.00 2.00 287 ARG A C 1
ATOM 2124 O O . ARG A 1 287 ? 8.791 55.889 57.159 1.00 2.00 287 ARG A O 1
ATOM 2132 N N . THR A 1 288 ? 6.610 56.159 57.636 1.00 17.86 288 THR A N 1
ATOM 2133 C CA . THR A 1 288 ? 6.837 56.894 58.869 1.00 17.86 288 THR A CA 1
ATOM 2134 C C . THR A 1 288 ? 6.838 55.855 59.993 1.00 17.86 288 THR A C 1
ATOM 2135 O O . THR A 1 288 ? 7.393 56.075 61.073 1.00 22.84 288 THR A O 1
ATOM 2139 N N . ASN A 1 289 ? 6.184 54.727 59.724 1.00 2.00 289 ASN A N 1
ATOM 2140 C CA . ASN A 1 289 ? 6.104 53.614 60.660 1.00 2.00 289 ASN A CA 1
ATOM 2141 C C . ASN A 1 289 ? 6.371 52.372 59.813 1.00 2.00 289 ASN A C 1
ATOM 2142 O O . ASN A 1 289 ? 5.583 52.039 58.930 1.00 2.00 289 ASN A O 1
ATOM 2147 N N . CYS A 1 290 ? 7.489 51.703 60.071 1.00 3.74 290 CYS A N 1
ATOM 2148 C CA . CYS A 1 290 ? 7.876 50.515 59.307 1.00 3.74 290 CYS A CA 1
ATOM 2149 C C . CYS A 1 290 ? 6.878 49.365 59.365 1.00 3.74 290 CYS A C 1
ATOM 2150 O O . CYS A 1 290 ? 6.923 48.451 58.542 1.00 4.63 290 CYS A O 1
ATOM 2153 N N . ARG A 1 291 ? 5.983 49.413 60.342 1.00 10.62 291 ARG A N 1
ATOM 2154 C CA . ARG A 1 291 ? 4.985 48.374 60.522 1.00 10.62 291 ARG A CA 1
ATOM 2155 C C . ARG A 1 291 ? 3.791 48.515 59.588 1.00 10.62 291 ARG A C 1
ATOM 2156 O O . ARG A 1 291 ? 3.049 47.553 59.385 1.00 2.00 291 ARG A O 1
ATOM 2164 N N . LYS A 1 292 ? 3.598 49.696 59.010 1.00 2.00 292 LYS A N 1
ATOM 2165 C CA . LYS A 1 292 ? 2.461 49.898 58.119 1.00 2.00 292 LYS A CA 1
ATOM 2166 C C . LYS A 1 292 ? 2.745 50.814 56.938 1.00 2.00 292 LYS A C 1
ATOM 2167 O O . LYS A 1 292 ? 3.754 51.512 56.896 1.00 12.62 292 LYS A O 1
ATOM 2173 N N . THR A 1 293 ? 1.827 50.792 55.981 1.00 10.86 293 THR A N 1
ATOM 2174 C CA . THR A 1 293 ? 1.908 51.613 54.785 1.00 10.86 293 THR A CA 1
ATOM 2175 C C . THR A 1 293 ? 1.364 52.994 55.150 1.00 10.86 293 THR A C 1
ATOM 2176 O O . THR A 1 293 ? 0.448 53.103 55.972 1.00 14.43 293 THR A O 1
ATOM 2180 N N . ASN A 1 294 ? 1.961 54.038 54.582 1.00 14.71 294 ASN A N 1
ATOM 2181 C CA . ASN A 1 294 ? 1.530 55.413 54.830 1.00 14.71 294 ASN A CA 1
ATOM 2182 C C . ASN A 1 294 ? 0.164 55.671 54.197 1.00 14.71 294 ASN A C 1
ATOM 2183 O O . ASN A 1 294 ? 0.021 55.416 52.977 1.00 34.71 294 ASN A O 1
ATOM 2197 N N . LEU B 1 2 ? 35.451 35.868 9.486 1.00 32.85 2 LEU B N 1
ATOM 2198 C CA . LEU B 1 2 ? 34.782 37.116 9.156 1.00 32.85 2 LEU B CA 1
ATOM 2199 C C . LEU B 1 2 ? 35.626 38.332 9.538 1.00 32.85 2 LEU B C 1
ATOM 2200 O O . LEU B 1 2 ? 36.218 38.370 10.616 1.00 16.70 2 LEU B O 1
ATOM 2205 N N . SER B 1 3 ? 35.661 39.324 8.654 1.00 2.00 3 SER B N 1
ATOM 2206 C CA . SER B 1 3 ? 36.419 40.549 8.877 1.00 2.00 3 SER B CA 1
ATOM 2207 C C . SER B 1 3 ? 35.592 41.750 8.437 1.00 2.00 3 SER B C 1
ATOM 2208 O O . SER B 1 3 ? 34.833 41.668 7.470 1.00 30.55 3 SER B O 1
ATOM 2211 N N . SER B 1 4 ? 35.745 42.870 9.136 1.00 8.63 4 SER B N 1
ATOM 2212 C CA . SER B 1 4 ? 35.000 44.089 8.816 1.00 8.63 4 SER B CA 1
ATOM 2213 C C . SER B 1 4 ? 35.429 44.754 7.504 1.00 8.63 4 SER B C 1
ATOM 2214 O O . SER B 1 4 ? 34.649 45.473 6.873 1.00 57.82 4 SER B O 1
ATOM 2217 N N . ASN B 1 5 ? 36.663 44.494 7.087 1.00 23.74 5 ASN B N 1
ATOM 2218 C CA . ASN B 1 5 ? 37.210 45.060 5.855 1.00 23.74 5 ASN B CA 1
ATOM 2219 C C . ASN B 1 5 ? 37.181 44.053 4.704 1.00 23.74 5 ASN B C 1
ATOM 2220 O O . ASN B 1 5 ? 37.913 44.197 3.720 1.00 80.56 5 ASN B O 1
ATOM 2225 N N . PHE B 1 6 ? 36.328 43.043 4.826 1.00 16.24 6 PHE B N 1
ATOM 2226 C CA . PHE B 1 6 ? 36.208 42.001 3.812 1.00 16.24 6 PHE B CA 1
ATOM 2227 C C . PHE B 1 6 ? 35.890 42.551 2.426 1.00 16.24 6 PHE B C 1
ATOM 2228 O O . PHE B 1 6 ? 36.451 42.107 1.429 1.00 2.00 6 PHE B O 1
ATOM 2236 N N . TYR B 1 7 ? 35.003 43.533 2.360 1.00 13.01 7 TYR B N 1
ATOM 2237 C CA . TYR B 1 7 ? 34.634 44.093 1.069 1.00 13.01 7 TYR B CA 1
ATOM 2238 C C . TYR B 1 7 ? 35.430 45.313 0.647 1.00 13.01 7 TYR B C 1
ATOM 2239 O O . TYR B 1 7 ? 35.103 45.937 -0.363 1.00 3.17 7 TYR B O 1
ATOM 2248 N N . ALA B 1 8 ? 36.519 45.601 1.366 1.00 18.67 8 ALA B N 1
ATOM 2249 C CA . ALA B 1 8 ? 37.367 46.759 1.070 1.00 18.67 8 ALA B CA 1
ATOM 2250 C C . ALA B 1 8 ? 37.855 46.847 -0.376 1.00 18.67 8 ALA B C 1
ATOM 2251 O O . ALA B 1 8 ? 37.800 47.912 -0.984 1.00 7.66 8 ALA B O 1
ATOM 2253 N N . THR B 1 9 ? 38.320 45.734 -0.932 1.00 4.87 9 THR B N 1
ATOM 2254 C CA . THR B 1 9 ? 38.804 45.730 -2.316 1.00 4.87 9 THR B CA 1
ATOM 2255 C C . THR B 1 9 ? 37.759 45.230 -3.316 1.00 4.87 9 THR B C 1
ATOM 2256 O O . THR B 1 9 ? 37.644 45.753 -4.430 1.00 22.17 9 THR B O 1
ATOM 2260 N N . LYS B 1 10 ? 37.010 44.212 -2.906 1.00 14.25 10 LYS B N 1
ATOM 2261 C CA . LYS B 1 10 ? 35.978 43.605 -3.741 1.00 14.25 10 LYS B CA 1
ATOM 2262 C C . LYS B 1 10 ? 34.859 44.577 -4.102 1.00 14.25 10 LYS B C 1
ATOM 2263 O O . LYS B 1 10 ? 34.395 44.599 -5.239 1.00 38.26 10 LYS B O 1
ATOM 2269 N N . CYS B 1 11 ? 34.424 45.370 -3.127 1.00 3.80 11 CYS B N 1
ATOM 2270 C CA . CYS B 1 11 ? 33.346 46.325 -3.345 1.00 3.80 11 CYS B CA 1
ATOM 2271 C C . CYS B 1 11 ? 33.405 47.439 -2.310 1.00 3.80 11 CYS B C 1
ATOM 2272 O O . CYS B 1 11 ? 32.633 47.459 -1.348 1.00 9.60 11 CYS B O 1
ATOM 2275 N N . PRO B 1 12 ? 34.289 48.418 -2.525 1.00 11.97 12 PRO B N 1
ATOM 2276 C CA . PRO B 1 12 ? 34.485 49.562 -1.632 1.00 11.97 12 PRO B CA 1
ATOM 2277 C C . PRO B 1 12 ? 33.227 50.311 -1.171 1.00 11.97 12 PRO B C 1
ATOM 2278 O O . PRO B 1 12 ? 33.093 50.642 0.009 1.00 17.28 12 PRO B O 1
ATOM 2282 N N . ASN B 1 13 ? 32.297 50.564 -2.086 1.00 19.66 13 ASN B N 1
ATOM 2283 C CA . ASN B 1 13 ? 31.092 51.314 -1.736 1.00 19.66 13 ASN B CA 1
ATOM 2284 C C . ASN B 1 13 ? 29.896 50.520 -1.222 1.00 19.66 13 ASN B C 1
ATOM 2285 O O . ASN B 1 13 ? 28.855 51.106 -0.914 1.00 41.36 13 ASN B O 1
ATOM 2290 N N . ALA B 1 14 ? 30.049 49.205 -1.097 1.00 12.50 14 ALA B N 1
ATOM 2291 C CA . ALA B 1 14 ? 28.968 48.338 -0.626 1.00 12.50 14 ALA B CA 1
ATOM 2292 C C . ALA B 1 14 ? 28.338 48.832 0.670 1.00 12.50 14 ALA B C 1
ATOM 2293 O O . ALA B 1 14 ? 27.123 49.016 0.744 1.00 12.66 14 ALA B O 1
ATOM 2295 N N . LEU B 1 15 ? 29.172 49.079 1.676 1.00 2.00 15 LEU B N 1
ATOM 2296 C CA . LEU B 1 15 ? 28.698 49.534 2.982 1.00 2.00 15 LEU B CA 1
ATOM 2297 C C . LEU B 1 15 ? 27.943 50.857 2.932 1.00 2.00 15 LEU B C 1
ATOM 2298 O O . LEU B 1 15 ? 26.887 51.003 3.547 1.00 13.02 15 LEU B O 1
ATOM 2303 N N . SER B 1 16 ? 28.490 51.814 2.192 1.00 13.01 16 SER B N 1
ATOM 2304 C CA . SER B 1 16 ? 27.884 53.131 2.036 1.00 13.01 16 SER B CA 1
ATOM 2305 C C . SER B 1 16 ? 26.504 52.976 1.394 1.00 13.01 16 SER B C 1
ATOM 2306 O O . SER B 1 16 ? 25.518 53.574 1.838 1.00 37.34 16 SER B O 1
ATOM 2309 N N . THR B 1 17 ? 26.446 52.132 0.371 1.00 2.00 17 THR B N 1
ATOM 2310 C CA . THR B 1 17 ? 25.219 51.869 -0.356 1.00 2.00 17 THR B CA 1
ATOM 2311 C C . THR B 1 17 ? 24.165 51.302 0.583 1.00 2.00 17 THR B C 1
ATOM 2312 O O . THR B 1 17 ? 23.034 51.790 0.625 1.00 10.29 17 THR B O 1
ATOM 2316 N N . ILE B 1 18 ? 24.562 50.316 1.380 1.00 6.60 18 ILE B N 1
ATOM 2317 C CA . ILE B 1 18 ? 23.645 49.684 2.319 1.00 6.60 18 ILE B CA 1
ATOM 2318 C C . ILE B 1 18 ? 23.142 50.679 3.365 1.00 6.60 18 ILE B C 1
ATOM 2319 O O . ILE B 1 18 ? 21.941 50.785 3.591 1.00 2.00 18 ILE B O 1
ATOM 2324 N N . LYS B 1 19 ? 24.045 51.464 3.937 1.00 2.00 19 LYS B N 1
ATOM 2325 C CA . LYS B 1 19 ? 23.671 52.450 4.953 1.00 2.00 19 LYS B CA 1
ATOM 2326 C C . LYS B 1 19 ? 22.620 53.421 4.415 1.00 2.00 19 LYS B C 1
ATOM 2327 O O . LYS B 1 19 ? 21.623 53.695 5.080 1.00 27.56 19 LYS B O 1
ATOM 2333 N N . SER B 1 20 ? 22.821 53.892 3.188 1.00 2.00 20 SER B N 1
ATOM 2334 C CA . SER B 1 20 ? 21.899 54.834 2.559 1.00 2.00 20 SER B CA 1
ATOM 2335 C C . SER B 1 20 ? 20.487 54.281 2.328 1.00 2.00 20 SER B C 1
ATOM 2336 O O . SER B 1 20 ? 19.496 54.982 2.556 1.00 22.76 20 SER B O 1
ATOM 2339 N N . ALA B 1 21 ? 20.399 53.028 1.888 1.00 12.86 21 ALA B N 1
ATOM 2340 C CA . ALA B 1 21 ? 19.108 52.389 1.640 1.00 12.86 21 ALA B CA 1
ATOM 2341 C C . ALA B 1 21 ? 18.372 52.218 2.960 1.00 12.86 21 ALA B C 1
ATOM 2342 O O . ALA B 1 21 ? 17.171 52.493 3.057 1.00 4.27 21 ALA B O 1
ATOM 2344 N N . VAL B 1 22 ? 19.105 51.781 3.979 1.00 2.00 22 VAL B N 1
ATOM 2345 C CA . VAL B 1 22 ? 18.531 51.578 5.296 1.00 2.00 22 VAL B CA 1
ATOM 2346 C C . VAL B 1 22 ? 18.062 52.905 5.873 1.00 2.00 22 VAL B C 1
ATOM 2347 O O . VAL B 1 22 ? 16.896 53.047 6.239 1.00 5.63 22 VAL B O 1
ATOM 2351 N N . ASN B 1 23 ? 18.958 53.886 5.904 1.00 5.41 23 ASN B N 1
ATOM 2352 C CA . ASN B 1 23 ? 18.648 55.210 6.435 1.00 5.41 23 ASN B CA 1
ATOM 2353 C C . ASN B 1 23 ? 17.345 55.813 5.925 1.00 5.41 23 ASN B C 1
ATOM 2354 O O . ASN B 1 23 ? 16.551 56.325 6.712 1.00 14.07 23 ASN B O 1
ATOM 2359 N N . SER B 1 24 ? 17.113 55.748 4.620 1.00 2.00 24 SER B N 1
ATOM 2360 C CA . SER B 1 24 ? 15.888 56.290 4.056 1.00 2.00 24 SER B CA 1
ATOM 2361 C C . SER B 1 24 ? 14.681 55.387 4.327 1.00 2.00 24 SER B C 1
ATOM 2362 O O . SER B 1 24 ? 13.581 55.882 4.592 1.00 24.49 24 SER B O 1
ATOM 2365 N N . ALA B 1 25 ? 14.896 54.071 4.305 1.00 2.00 25 ALA B N 1
ATOM 2366 C CA . ALA B 1 25 ? 13.824 53.109 4.553 1.00 2.00 25 ALA B CA 1
ATOM 2367 C C . ALA B 1 25 ? 13.303 53.223 5.989 1.00 2.00 25 ALA B C 1
ATOM 2368 O O . ALA B 1 25 ? 12.094 53.137 6.231 1.00 21.40 25 ALA B O 1
ATOM 2370 N N . VAL B 1 26 ? 14.211 53.435 6.938 1.00 2.00 26 VAL B N 1
ATOM 2371 C CA . VAL B 1 26 ? 13.828 53.574 8.336 1.00 2.00 26 VAL B CA 1
ATOM 2372 C C . VAL B 1 26 ? 13.341 55.004 8.632 1.00 2.00 26 VAL B C 1
ATOM 2373 O O . VAL B 1 26 ? 12.664 55.246 9.635 1.00 30.19 26 VAL B O 1
ATOM 2377 N N . ALA B 1 27 ? 13.680 55.948 7.758 1.00 22.40 27 ALA B N 1
ATOM 2378 C CA . ALA B 1 27 ? 13.241 57.332 7.934 1.00 22.40 27 ALA B CA 1
ATOM 2379 C C . ALA B 1 27 ? 11.770 57.423 7.536 1.00 22.40 27 ALA B C 1
ATOM 2380 O O . ALA B 1 27 ? 10.999 58.167 8.146 1.00 54.72 27 ALA B O 1
ATOM 2382 N N . LYS B 1 28 ? 11.395 56.675 6.496 1.00 16.57 28 LYS B N 1
ATOM 2383 C CA . LYS B 1 28 ? 10.013 56.642 6.020 1.00 16.57 28 LYS B CA 1
ATOM 2384 C C . LYS B 1 28 ? 9.160 55.854 7.010 1.00 16.57 28 LYS B C 1
ATOM 2385 O O . LYS B 1 28 ? 7.962 56.101 7.153 1.00 69.62 28 LYS B O 1
ATOM 2391 N N . GLU B 1 29 ? 9.783 54.881 7.668 1.00 9.38 29 GLU B N 1
ATOM 2392 C CA . GLU B 1 29 ? 9.101 54.051 8.647 1.00 9.38 29 GLU B CA 1
ATOM 2393 C C . GLU B 1 29 ? 10.075 53.607 9.733 1.00 9.38 29 GLU B C 1
ATOM 2394 O O . GLU B 1 29 ? 10.815 52.636 9.550 1.00 14.28 29 GLU B O 1
ATOM 2400 N N . ALA B 1 30 ? 10.065 54.318 10.858 1.00 2.00 30 ALA B N 1
ATOM 2401 C CA . ALA B 1 30 ? 10.933 54.013 11.997 1.00 2.00 30 ALA B CA 1
ATOM 2402 C C . ALA B 1 30 ? 10.910 52.530 12.355 1.00 2.00 30 ALA B C 1
ATOM 2403 O O . ALA B 1 30 ? 11.946 51.927 12.643 1.00 3.64 30 ALA B O 1
ATOM 2405 N N . ARG B 1 31 ? 9.724 51.939 12.291 1.00 4.72 31 ARG B N 1
ATOM 2406 C CA . ARG B 1 31 ? 9.531 50.533 12.606 1.00 4.72 31 ARG B CA 1
ATOM 2407 C C . ARG B 1 31 ? 10.401 49.618 11.747 1.00 4.72 31 ARG B C 1
ATOM 2408 O O . ARG B 1 31 ? 10.890 48.595 12.219 1.00 2.00 31 ARG B O 1
ATOM 2416 N N . MET B 1 32 ? 10.637 50.017 10.500 1.00 2.00 32 MET B N 1
ATOM 2417 C CA . MET B 1 32 ? 11.435 49.211 9.586 1.00 2.00 32 MET B CA 1
ATOM 2418 C C . MET B 1 32 ? 12.788 48.845 10.187 1.00 2.00 32 MET B C 1
ATOM 2419 O O . MET B 1 32 ? 13.232 47.701 10.064 1.00 2.00 32 MET B O 1
ATOM 2424 N N . GLY B 1 33 ? 13.409 49.796 10.884 1.00 2.00 33 GLY B N 1
ATOM 2425 C CA . GLY B 1 33 ? 14.696 49.547 11.513 1.00 2.00 33 GLY B CA 1
ATOM 2426 C C . GLY B 1 33 ? 14.629 48.409 12.518 1.00 2.00 33 GLY B C 1
ATOM 2427 O O . GLY B 1 33 ? 15.598 47.673 12.709 1.00 14.96 33 GLY B O 1
ATOM 2428 N N . ALA B 1 34 ? 13.477 48.266 13.164 1.00 7.45 34 ALA B N 1
ATOM 2429 C CA . ALA B 1 34 ? 13.270 47.208 14.138 1.00 7.45 34 ALA B CA 1
ATOM 2430 C C . ALA B 1 34 ? 13.039 45.896 13.401 1.00 7.45 34 ALA B C 1
ATOM 2431 O O . ALA B 1 34 ? 13.616 44.864 13.766 1.00 2.00 34 ALA B O 1
ATOM 2433 N N . SER B 1 35 ? 12.225 45.942 12.346 1.00 2.00 35 SER B N 1
ATOM 2434 C CA . SER B 1 35 ? 11.937 44.749 11.553 1.00 2.00 35 SER B CA 1
ATOM 2435 C C . SER B 1 35 ? 13.240 44.124 11.065 1.00 2.00 35 SER B C 1
ATOM 2436 O O . SER B 1 35 ? 13.491 42.944 11.293 1.00 8.09 35 SER B O 1
ATOM 2439 N N . LEU B 1 36 ? 14.093 44.947 10.458 1.00 2.00 36 LEU B N 1
ATOM 2440 C CA . LEU B 1 36 ? 15.381 44.507 9.927 1.00 2.00 36 LEU B CA 1
ATOM 2441 C C . LEU B 1 36 ? 16.292 43.874 10.980 1.00 2.00 36 LEU B C 1
ATOM 2442 O O . LEU B 1 36 ? 16.896 42.831 10.735 1.00 2.00 36 LEU B O 1
ATOM 2447 N N . LEU B 1 37 ? 16.393 44.506 12.146 1.00 2.00 37 LEU B N 1
ATOM 2448 C CA . LEU B 1 37 ? 17.214 43.982 13.233 1.00 2.00 37 LEU B CA 1
ATOM 2449 C C . LEU B 1 37 ? 16.705 42.589 13.593 1.00 2.00 37 LEU B C 1
ATOM 2450 O O . LEU B 1 37 ? 17.482 41.631 13.637 1.00 2.00 37 LEU B O 1
ATOM 2455 N N . ARG B 1 38 ? 15.392 42.478 13.800 1.00 2.00 38 ARG B N 1
ATOM 2456 C CA . ARG B 1 38 ? 14.761 41.210 14.148 1.00 2.00 38 ARG B CA 1
ATOM 2457 C C . ARG B 1 38 ? 14.971 40.179 13.052 1.00 2.00 38 ARG B C 1
ATOM 2458 O O . ARG B 1 38 ? 15.209 39.005 13.337 1.00 7.12 38 ARG B O 1
ATOM 2466 N N . LEU B 1 39 ? 14.886 40.625 11.803 1.00 4.94 39 LEU B N 1
ATOM 2467 C CA . LEU B 1 39 ? 15.070 39.755 10.642 1.00 4.94 39 LEU B CA 1
ATOM 2468 C C . LEU B 1 39 ? 16.428 39.067 10.736 1.00 4.94 39 LEU B C 1
ATOM 2469 O O . LEU B 1 39 ? 16.544 37.856 10.500 1.00 4.54 39 LEU B O 1
ATOM 2474 N N . HIS B 1 40 ? 17.442 39.835 11.133 1.00 2.00 40 HIS B N 1
ATOM 2475 C CA . HIS B 1 40 ? 18.798 39.312 11.293 1.00 2.00 40 HIS B CA 1
ATOM 2476 C C . HIS B 1 40 ? 18.818 38.259 12.399 1.00 2.00 40 HIS B C 1
ATOM 2477 O O . HIS B 1 40 ? 19.461 37.217 12.252 1.00 6.07 40 HIS B O 1
ATOM 2484 N N . PHE B 1 41 ? 18.116 38.535 13.500 1.00 2.00 41 PHE B N 1
ATOM 2485 C CA . PHE B 1 41 ? 18.029 37.607 14.631 1.00 2.00 41 PHE B CA 1
ATOM 2486 C C . PHE B 1 41 ? 17.431 36.274 14.181 1.00 2.00 41 PHE B C 1
ATOM 2487 O O . PHE B 1 41 ? 17.962 35.206 14.494 1.00 2.91 41 PHE B O 1
ATOM 2495 N N . HIS B 1 42 ? 16.322 36.347 13.454 1.00 2.00 42 HIS B N 1
ATOM 2496 C CA . HIS B 1 42 ? 15.652 35.156 12.949 1.00 2.00 42 HIS B CA 1
ATOM 2497 C C . HIS B 1 42 ? 16.507 34.401 11.934 1.00 2.00 42 HIS B C 1
ATOM 2498 O O . HIS B 1 42 ? 16.275 33.214 11.665 1.00 10.86 42 HIS B O 1
ATOM 2505 N N . ASP B 1 43 ? 17.474 35.099 11.346 1.00 15.52 43 ASP B N 1
ATOM 2506 C CA . ASP B 1 43 ? 18.378 34.487 10.388 1.00 15.52 43 ASP B CA 1
ATOM 2507 C C . ASP B 1 43 ? 19.434 33.701 11.151 1.00 15.52 43 ASP B C 1
ATOM 2508 O O . ASP B 1 43 ? 19.592 32.490 10.933 1.00 2.00 43 ASP B O 1
ATOM 2513 N N . CYS B 1 44 ? 20.123 34.382 12.063 1.00 2.00 44 CYS B N 1
ATOM 2514 C CA . CYS B 1 44 ? 21.189 33.779 12.853 1.00 2.00 44 CYS B CA 1
ATOM 2515 C C . CYS B 1 44 ? 20.818 32.632 13.783 1.00 2.00 44 CYS B C 1
ATOM 2516 O O . CYS B 1 44 ? 21.588 31.684 13.917 1.00 2.00 44 CYS B O 1
ATOM 2519 N N . PHE B 1 45 ? 19.638 32.683 14.395 1.00 5.68 45 PHE B N 1
ATOM 2520 C CA . PHE B 1 45 ? 19.226 31.617 15.310 1.00 5.68 45 PHE B CA 1
ATOM 2521 C C . PHE B 1 45 ? 18.774 30.305 14.656 1.00 5.68 45 PHE B C 1
ATOM 2522 O O . PHE B 1 45 ? 18.555 29.311 15.344 1.00 9.77 45 PHE B O 1
ATOM 2530 N N . VAL B 1 46 ? 18.611 30.299 13.337 1.00 6.89 46 VAL B N 1
ATOM 2531 C CA . VAL B 1 46 ? 18.193 29.086 12.632 1.00 6.89 46 VAL B CA 1
ATOM 2532 C C . VAL B 1 46 ? 19.283 28.701 11.626 1.00 6.89 46 VAL B C 1
ATOM 2533 O O . VAL B 1 46 ? 19.418 29.328 10.571 1.00 2.00 46 VAL B O 1
ATOM 2537 N N . GLN B 1 47 ? 20.046 27.665 11.960 1.00 3.74 47 GLN B N 1
ATOM 2538 C CA . GLN B 1 47 ? 21.162 27.174 11.147 1.00 3.74 47 GLN B CA 1
ATOM 2539 C C . GLN B 1 47 ? 22.109 28.275 10.635 1.00 3.74 47 GLN B C 1
ATOM 2540 O O . GLN B 1 47 ? 22.359 28.407 9.436 1.00 14.13 47 GLN B O 1
ATOM 2546 N N . GLY B 1 48 ? 22.579 29.096 11.566 1.00 2.00 48 GLY B N 1
ATOM 2547 C CA . GLY B 1 48 ? 23.497 30.173 11.242 1.00 2.00 48 GLY B CA 1
ATOM 2548 C C . GLY B 1 48 ? 23.000 31.361 10.438 1.00 2.00 48 GLY B C 1
ATOM 2549 O O . GLY B 1 48 ? 21.892 31.356 9.875 1.00 17.35 48 GLY B O 1
ATOM 2550 N N . CYS B 1 49 ? 23.822 32.406 10.405 1.00 8.87 49 CYS B N 1
ATOM 2551 C CA . CYS B 1 49 ? 23.513 33.618 9.657 1.00 8.87 49 CYS B CA 1
ATOM 2552 C C . CYS B 1 49 ? 23.918 33.316 8.220 1.00 8.87 49 CYS B C 1
ATOM 2553 O O . CYS B 1 49 ? 25.036 33.609 7.802 1.00 2.00 49 CYS B O 1
ATOM 2556 N N . ASP B 1 50 ? 22.988 32.742 7.464 1.00 5.75 50 ASP B N 1
ATOM 2557 C CA . ASP B 1 50 ? 23.242 32.359 6.081 1.00 5.75 50 ASP B CA 1
ATOM 2558 C C . ASP B 1 50 ? 22.127 32.788 5.130 1.00 5.75 50 ASP B C 1
ATOM 2559 O O . ASP B 1 50 ? 21.970 32.230 4.049 1.00 2.00 50 ASP B O 1
ATOM 2564 N N . ALA B 1 51 ? 21.338 33.763 5.564 1.00 4.23 51 ALA B N 1
ATOM 2565 C CA . ALA B 1 51 ? 20.231 34.294 4.774 1.00 4.23 51 ALA B CA 1
ATOM 2566 C C . ALA B 1 51 ? 19.200 33.244 4.377 1.00 4.23 51 ALA B C 1
ATOM 2567 O O . ALA B 1 51 ? 18.432 33.442 3.438 1.00 8.49 51 ALA B O 1
ATOM 2569 N N . SER B 1 52 ? 19.143 32.155 5.134 1.00 2.00 52 SER B N 1
ATOM 2570 C CA . SER B 1 52 ? 18.187 31.094 4.853 1.00 2.00 52 SER B CA 1
ATOM 2571 C C . SER B 1 52 ? 16.735 31.572 4.993 1.00 2.00 52 SER B C 1
ATOM 2572 O O . SER B 1 52 ? 15.836 31.072 4.314 1.00 2.00 52 SER B O 1
ATOM 2575 N N . VAL B 1 53 ? 16.527 32.574 5.843 1.00 2.00 53 VAL B N 1
ATOM 2576 C CA . VAL B 1 53 ? 15.200 33.121 6.087 1.00 2.00 53 VAL B CA 1
ATOM 2577 C C . VAL B 1 53 ? 14.679 33.973 4.930 1.00 2.00 53 VAL B C 1
ATOM 2578 O O . VAL B 1 53 ? 13.535 34.416 4.949 1.00 2.00 53 VAL B O 1
ATOM 2582 N N . LEU B 1 54 ? 15.503 34.176 3.909 1.00 2.69 54 LEU B N 1
ATOM 2583 C CA . LEU B 1 54 ? 15.087 34.983 2.760 1.00 2.69 54 LEU B CA 1
ATOM 2584 C C . LEU B 1 54 ? 14.581 34.179 1.555 1.00 2.69 54 LEU B C 1
ATOM 2585 O O . LEU B 1 54 ? 13.995 34.744 0.626 1.00 2.00 54 LEU B O 1
ATOM 2590 N N . LEU B 1 55 ? 14.793 32.866 1.578 1.00 2.00 55 LEU B N 1
ATOM 2591 C CA . LEU B 1 55 ? 14.369 31.992 0.489 1.00 2.00 55 LEU B CA 1
ATOM 2592 C C . LEU B 1 55 ? 12.867 31.790 0.464 1.00 2.00 55 LEU B C 1
ATOM 2593 O O . LEU B 1 55 ? 12.270 31.447 1.483 1.00 2.00 55 LEU B O 1
ATOM 2598 N N . ASP B 1 56 ? 12.268 32.002 -0.704 1.00 2.00 56 ASP B N 1
ATOM 2599 C CA . ASP B 1 56 ? 10.838 31.830 -0.904 1.00 2.00 56 ASP B CA 1
ATOM 2600 C C . ASP B 1 56 ? 10.553 30.350 -1.080 1.00 2.00 56 ASP B C 1
ATOM 2601 O O . ASP B 1 56 ? 11.446 29.570 -1.430 1.00 5.11 56 ASP B O 1
ATOM 2606 N N . ASP B 1 57 ? 9.307 29.959 -0.842 1.00 11.22 57 ASP B N 1
ATOM 2607 C CA . ASP B 1 57 ? 8.917 28.567 -1.000 1.00 11.22 57 ASP B CA 1
ATOM 2608 C C . ASP B 1 57 ? 8.711 28.318 -2.493 1.00 11.22 57 ASP B C 1
ATOM 2609 O O . ASP B 1 57 ? 8.380 29.243 -3.245 1.00 13.75 57 ASP B O 1
ATOM 2614 N N . THR B 1 58 ? 8.930 27.080 -2.925 1.00 15.30 58 THR B N 1
ATOM 2615 C CA . THR B 1 58 ? 8.779 26.719 -4.327 1.00 15.30 58 THR B CA 1
ATOM 2616 C C . THR B 1 58 ? 8.147 25.331 -4.478 1.00 15.30 58 THR B C 1
ATOM 2617 O O . THR B 1 58 ? 7.887 24.650 -3.487 1.00 7.39 58 THR B O 1
ATOM 2621 N N . SER B 1 59 ? 7.924 24.917 -5.724 1.00 2.00 59 SER B N 1
ATOM 2622 C CA . SER B 1 59 ? 7.321 23.624 -6.061 1.00 2.00 59 SER B CA 1
ATOM 2623 C C . SER B 1 59 ? 7.988 22.406 -5.411 1.00 2.00 59 SER B C 1
ATOM 2624 O O . SER B 1 59 ? 7.404 21.319 -5.378 1.00 30.83 59 SER B O 1
ATOM 2627 N N . ASN B 1 60 ? 9.225 22.569 -4.951 1.00 6.99 60 ASN B N 1
ATOM 2628 C CA . ASN B 1 60 ? 9.936 21.471 -4.311 1.00 6.99 60 ASN B CA 1
ATOM 2629 C C . ASN B 1 60 ? 10.788 21.944 -3.141 1.00 6.99 60 ASN B C 1
ATOM 2630 O O . ASN B 1 60 ? 11.780 21.308 -2.776 1.00 34.31 60 ASN B O 1
ATOM 2635 N N . PHE B 1 61 ? 10.337 23.012 -2.497 1.00 2.00 61 PHE B N 1
ATOM 2636 C CA . PHE B 1 61 ? 11.060 23.584 -1.376 1.00 2.00 61 PHE B CA 1
ATOM 2637 C C . PHE B 1 61 ? 10.147 24.389 -0.466 1.00 2.00 61 PHE B C 1
ATOM 2638 O O . PHE B 1 61 ? 9.268 25.113 -0.930 1.00 14.77 61 PHE B O 1
ATOM 2646 N N . THR B 1 62 ? 10.380 24.266 0.834 1.00 3.56 62 THR B N 1
ATOM 2647 C CA . THR B 1 62 ? 9.616 24.999 1.832 1.00 3.56 62 THR B CA 1
ATOM 2648 C C . THR B 1 62 ? 10.618 25.669 2.761 1.00 3.56 62 THR B C 1
ATOM 2649 O O . THR B 1 62 ? 11.411 25.002 3.417 1.00 9.64 62 THR B O 1
ATOM 2653 N N . GLY B 1 63 ? 10.629 26.995 2.743 1.00 10.73 63 GLY B N 1
ATOM 2654 C CA . GLY B 1 63 ? 11.550 27.740 3.575 1.00 10.73 63 GLY B CA 1
ATOM 2655 C C . GLY B 1 63 ? 11.106 27.939 5.009 1.00 10.73 63 GLY B C 1
ATOM 2656 O O . GLY B 1 63 ? 10.280 27.191 5.535 1.00 2.00 63 GLY B O 1
ATOM 2657 N N . GLU B 1 64 ? 11.607 29.009 5.615 1.00 12.00 64 GLU B N 1
ATOM 2658 C CA . GLU B 1 64 ? 11.308 29.331 7.001 1.00 12.00 64 GLU B CA 1
ATOM 2659 C C . GLU B 1 64 ? 10.170 30.333 7.177 1.00 12.00 64 GLU B C 1
ATOM 2660 O O . GLU B 1 64 ? 9.632 30.472 8.275 1.00 2.00 64 GLU B O 1
ATOM 2666 N N . LYS B 1 65 ? 9.770 30.993 6.097 1.00 4.49 65 LYS B N 1
ATOM 2667 C CA . LYS B 1 65 ? 8.716 32.002 6.161 1.00 4.49 65 LYS B CA 1
ATOM 2668 C C . LYS B 1 65 ? 7.383 31.602 6.797 1.00 4.49 65 LYS B C 1
ATOM 2669 O O . LYS B 1 65 ? 6.736 32.433 7.432 1.00 2.00 65 LYS B O 1
ATOM 2675 N N . THR B 1 66 ? 6.971 30.348 6.628 1.00 9.13 66 THR B N 1
ATOM 2676 C CA . THR B 1 66 ? 5.711 29.873 7.193 1.00 9.13 66 THR B CA 1
ATOM 2677 C C . THR B 1 66 ? 5.855 29.323 8.616 1.00 9.13 66 THR B C 1
ATOM 2678 O O . THR B 1 66 ? 4.872 28.883 9.223 1.00 15.15 66 THR B O 1
ATOM 2682 N N . ALA B 1 67 ? 7.080 29.336 9.138 1.00 2.00 67 ALA B N 1
ATOM 2683 C CA . ALA B 1 67 ? 7.350 28.858 10.491 1.00 2.00 67 ALA B CA 1
ATOM 2684 C C . ALA B 1 67 ? 6.521 29.684 11.451 1.00 2.00 67 ALA B C 1
ATOM 2685 O O . ALA B 1 67 ? 6.323 30.878 11.231 1.00 2.27 67 ALA B O 1
ATOM 2687 N N . GLY B 1 68 ? 6.066 29.051 12.527 1.00 16.76 68 GLY B N 1
ATOM 2688 C CA . GLY B 1 68 ? 5.240 29.723 13.515 1.00 16.76 68 GLY B CA 1
ATOM 2689 C C . GLY B 1 68 ? 5.698 31.106 13.935 1.00 16.76 68 GLY B C 1
ATOM 2690 O O . GLY B 1 68 ? 4.908 32.048 13.902 1.00 20.74 68 GLY B O 1
ATOM 2691 N N . PRO B 1 69 ? 6.966 31.260 14.357 1.00 16.76 69 PRO B N 1
ATOM 2692 C CA . PRO B 1 69 ? 7.475 32.572 14.776 1.00 16.76 69 PRO B CA 1
ATOM 2693 C C . PRO B 1 69 ? 7.725 33.552 13.632 1.00 16.76 69 PRO B C 1
ATOM 2694 O O . PRO B 1 69 ? 7.983 34.733 13.867 1.00 2.00 69 PRO B O 1
ATOM 2698 N N . ASN B 1 70 ? 7.647 33.057 12.400 1.00 7.92 70 ASN B N 1
ATOM 2699 C CA . ASN B 1 70 ? 7.877 33.871 11.211 1.00 7.92 70 ASN B CA 1
ATOM 2700 C C . ASN B 1 70 ? 6.603 34.330 10.518 1.00 7.92 70 ASN B C 1
ATOM 2701 O O . ASN B 1 70 ? 6.435 35.517 10.238 1.00 2.00 70 ASN B O 1
ATOM 2706 N N . ALA B 1 71 ? 5.705 33.388 10.254 1.00 2.00 71 ALA B N 1
ATOM 2707 C CA . ALA B 1 71 ? 4.452 33.674 9.566 1.00 2.00 71 ALA B CA 1
ATOM 2708 C C . ALA B 1 71 ? 3.731 34.905 10.102 1.00 2.00 71 ALA B C 1
ATOM 2709 O O . ALA B 1 71 ? 3.360 34.958 11.274 1.00 12.55 71 ALA B O 1
ATOM 2711 N N . ASN B 1 72 ? 3.562 35.902 9.236 1.00 18.63 72 ASN B N 1
ATOM 2712 C CA . ASN B 1 72 ? 2.879 37.153 9.577 1.00 18.63 72 ASN B CA 1
ATOM 2713 C C . ASN B 1 72 ? 3.564 38.023 10.638 1.00 18.63 72 ASN B C 1
ATOM 2714 O O . ASN B 1 72 ? 2.991 39.015 11.088 1.00 21.88 72 ASN B O 1
ATOM 2719 N N . SER B 1 73 ? 4.792 37.672 11.011 1.00 35.69 73 SER B N 1
ATOM 2720 C CA . SER B 1 73 ? 5.538 38.429 12.014 1.00 35.69 73 SER B CA 1
ATOM 2721 C C . SER B 1 73 ? 6.701 39.209 11.411 1.00 35.69 73 SER B C 1
ATOM 2722 O O . SER B 1 73 ? 6.737 40.441 11.479 1.00 20.98 73 SER B O 1
ATOM 2725 N N . ILE B 1 74 ? 7.653 38.482 10.830 1.00 2.00 74 ILE B N 1
ATOM 2726 C CA . ILE B 1 74 ? 8.832 39.097 10.234 1.00 2.00 74 ILE B CA 1
ATOM 2727 C C . ILE B 1 74 ? 8.500 39.856 8.960 1.00 2.00 74 ILE B C 1
ATOM 2728 O O . ILE B 1 74 ? 7.653 39.434 8.174 1.00 10.99 74 ILE B O 1
ATOM 2733 N N . ARG B 1 75 ? 9.156 40.995 8.780 1.00 2.00 75 ARG B N 1
ATOM 2734 C CA . ARG B 1 75 ? 8.945 41.844 7.612 1.00 2.00 75 ARG B CA 1
ATOM 2735 C C . ARG B 1 75 ? 10.304 42.373 7.175 1.00 2.00 75 ARG B C 1
ATOM 2736 O O . ARG B 1 75 ? 11.327 42.028 7.769 1.00 2.00 75 ARG B O 1
ATOM 2744 N N . GLY B 1 76 ? 10.310 43.234 6.162 1.00 2.00 76 GLY B N 1
ATOM 2745 C CA . GLY B 1 76 ? 11.559 43.805 5.680 1.00 2.00 76 GLY B CA 1
ATOM 2746 C C . GLY B 1 76 ? 12.062 43.256 4.357 1.00 2.00 76 GLY B C 1
ATOM 2747 O O . GLY B 1 76 ? 12.895 43.886 3.709 1.00 8.25 76 GLY B O 1
ATOM 2748 N N . PHE B 1 77 ? 11.526 42.113 3.934 1.00 2.00 77 PHE B N 1
ATOM 2749 C CA . PHE B 1 77 ? 11.925 41.461 2.684 1.00 2.00 77 PHE B CA 1
ATOM 2750 C C . PHE B 1 77 ? 12.080 42.419 1.504 1.00 2.00 77 PHE B C 1
ATOM 2751 O O . PHE B 1 77 ? 13.038 42.322 0.737 1.00 3.32 77 PHE B O 1
ATOM 2759 N N . GLU B 1 78 ? 11.127 43.333 1.362 1.00 2.00 78 GLU B N 1
ATOM 2760 C CA . GLU B 1 78 ? 11.142 44.303 0.274 1.00 2.00 78 GLU B CA 1
ATOM 2761 C C . GLU B 1 78 ? 12.382 45.185 0.350 1.00 2.00 78 GLU B C 1
ATOM 2762 O O . GLU B 1 78 ? 13.092 45.356 -0.643 1.00 18.94 78 GLU B O 1
ATOM 2768 N N . VAL B 1 79 ? 12.646 45.721 1.536 1.00 2.00 79 VAL B N 1
ATOM 2769 C CA . VAL B 1 79 ? 13.793 46.584 1.753 1.00 2.00 79 VAL B CA 1
ATOM 2770 C C . VAL B 1 79 ? 15.074 45.851 1.382 1.00 2.00 79 VAL B C 1
ATOM 2771 O O . VAL B 1 79 ? 15.963 46.420 0.744 1.00 2.20 79 VAL B O 1
ATOM 2775 N N . ILE B 1 80 ? 15.145 44.575 1.740 1.00 6.64 80 ILE B N 1
ATOM 2776 C CA . ILE B 1 80 ? 16.319 43.768 1.430 1.00 6.64 80 ILE B CA 1
ATOM 2777 C C . ILE B 1 80 ? 16.473 43.597 -0.084 1.00 6.64 80 ILE B C 1
ATOM 2778 O O . ILE B 1 80 ? 17.588 43.621 -0.605 1.00 2.00 80 ILE B O 1
ATOM 2783 N N . ASP B 1 81 ? 15.348 43.464 -0.784 1.00 2.00 81 ASP B N 1
ATOM 2784 C CA . ASP B 1 81 ? 15.345 43.309 -2.233 1.00 2.00 81 ASP B CA 1
ATOM 2785 C C . ASP B 1 81 ? 16.007 44.489 -2.926 1.00 2.00 81 ASP B C 1
ATOM 2786 O O . ASP B 1 81 ? 16.866 44.310 -3.788 1.00 6.25 81 ASP B O 1
ATOM 2791 N N . THR B 1 82 ? 15.597 45.698 -2.559 1.00 2.00 82 THR B N 1
ATOM 2792 C CA . THR B 1 82 ? 16.166 46.890 -3.172 1.00 2.00 82 THR B CA 1
ATOM 2793 C C . THR B 1 82 ? 17.633 47.089 -2.786 1.00 2.00 82 THR B C 1
ATOM 2794 O O . THR B 1 82 ? 18.427 47.544 -3.611 1.00 2.00 82 THR B O 1
ATOM 2798 N N . ILE B 1 83 ? 17.992 46.751 -1.548 1.00 4.79 83 ILE B N 1
ATOM 2799 C CA . ILE B 1 83 ? 19.376 46.878 -1.090 1.00 4.79 83 ILE B CA 1
ATOM 2800 C C . ILE B 1 83 ? 20.230 45.964 -1.963 1.00 4.79 83 ILE B C 1
ATOM 2801 O O . ILE B 1 83 ? 21.277 46.371 -2.482 1.00 2.00 83 ILE B O 1
ATOM 2806 N N . LYS B 1 84 ? 19.752 44.737 -2.144 1.00 2.00 84 LYS B N 1
ATOM 2807 C CA . LYS B 1 84 ? 20.439 43.751 -2.961 1.00 2.00 84 LYS B CA 1
ATOM 2808 C C . LYS B 1 84 ? 20.607 44.259 -4.401 1.00 2.00 84 LYS B C 1
ATOM 2809 O O . LYS B 1 84 ? 21.725 44.308 -4.911 1.00 13.97 84 LYS B O 1
ATOM 2815 N N . SER B 1 85 ? 19.510 44.687 -5.026 1.00 2.00 85 SER B N 1
ATOM 2816 C CA . SER B 1 85 ? 19.538 45.195 -6.397 1.00 2.00 85 SER B CA 1
ATOM 2817 C C . SER B 1 85 ? 20.541 46.328 -6.610 1.00 2.00 85 SER B C 1
ATOM 2818 O O . SER B 1 85 ? 21.263 46.348 -7.612 1.00 2.00 85 SER B O 1
ATOM 2821 N N . GLN B 1 86 ? 20.580 47.266 -5.670 1.00 2.00 86 GLN B N 1
ATOM 2822 C CA . GLN B 1 86 ? 21.495 48.396 -5.752 1.00 2.00 86 GLN B CA 1
ATOM 2823 C C . GLN B 1 86 ? 22.945 47.931 -5.695 1.00 2.00 86 GLN B C 1
ATOM 2824 O O . GLN B 1 86 ? 23.783 48.349 -6.497 1.00 10.36 86 GLN B O 1
ATOM 2830 N N . VAL B 1 87 ? 23.240 47.060 -4.740 1.00 2.90 87 VAL B N 1
ATOM 2831 C CA . VAL B 1 87 ? 24.592 46.554 -4.584 1.00 2.90 87 VAL B CA 1
ATOM 2832 C C . VAL B 1 87 ? 24.977 45.667 -5.764 1.00 2.90 87 VAL B C 1
ATOM 2833 O O . VAL B 1 87 ? 26.146 45.600 -6.146 1.00 6.85 87 VAL B O 1
ATOM 2837 N N . GLU B 1 88 ? 23.989 45.017 -6.369 1.00 10.46 88 GLU B N 1
ATOM 2838 C CA . GLU B 1 88 ? 24.259 44.158 -7.513 1.00 10.46 88 GLU B CA 1
ATOM 2839 C C . GLU B 1 88 ? 24.690 44.960 -8.731 1.00 10.46 88 GLU B C 1
ATOM 2840 O O . GLU B 1 88 ? 25.496 44.479 -9.521 1.00 17.31 88 GLU B O 1
ATOM 2846 N N . SER B 1 89 ? 24.152 46.166 -8.902 1.00 2.00 89 SER B N 1
ATOM 2847 C CA . SER B 1 89 ? 24.560 46.993 -10.033 1.00 2.00 89 SER B CA 1
ATOM 2848 C C . SER B 1 89 ? 25.917 47.620 -9.727 1.00 2.00 89 SER B C 1
ATOM 2849 O O . SER B 1 89 ? 26.697 47.922 -10.628 1.00 21.26 89 SER B O 1
ATOM 2852 N N . LEU B 1 90 ? 26.195 47.791 -8.441 1.00 2.00 90 LEU B N 1
ATOM 2853 C CA . LEU B 1 90 ? 27.451 48.369 -7.980 1.00 2.00 90 LEU B CA 1
ATOM 2854 C C . LEU B 1 90 ? 28.582 47.377 -8.227 1.00 2.00 90 LEU B C 1
ATOM 2855 O O . LEU B 1 90 ? 29.572 47.689 -8.886 1.00 13.44 90 LEU B O 1
ATOM 2860 N N . CYS B 1 91 ? 28.422 46.173 -7.699 1.00 2.00 91 CYS B N 1
ATOM 2861 C CA . CYS B 1 91 ? 29.418 45.128 -7.861 1.00 2.00 91 CYS B CA 1
ATOM 2862 C C . CYS B 1 91 ? 28.680 43.792 -7.876 1.00 2.00 91 CYS B C 1
ATOM 2863 O O . CYS B 1 91 ? 28.353 43.223 -6.831 1.00 18.50 91 CYS B O 1
ATOM 2866 N N . PRO B 1 92 ? 28.350 43.307 -9.076 1.00 10.06 92 PRO B N 1
ATOM 2867 C CA . PRO B 1 92 ? 27.637 42.045 -9.258 1.00 10.06 92 PRO B CA 1
ATOM 2868 C C . PRO B 1 92 ? 28.277 40.854 -8.549 1.00 10.06 92 PRO B C 1
ATOM 2869 O O . PRO B 1 92 ? 29.495 40.700 -8.559 1.00 11.64 92 PRO B O 1
ATOM 2873 N N . GLY B 1 93 ? 27.437 40.042 -7.908 1.00 2.00 93 GLY B N 1
ATOM 2874 C CA . GLY B 1 93 ? 27.887 38.843 -7.222 1.00 2.00 93 GLY B CA 1
ATOM 2875 C C . GLY B 1 93 ? 29.016 38.945 -6.214 1.00 2.00 93 GLY B C 1
ATOM 2876 O O . GLY B 1 93 ? 29.814 38.011 -6.095 1.00 27.24 93 GLY B O 1
ATOM 2877 N N . VAL B 1 94 ? 29.083 40.049 -5.475 1.00 12.22 94 VAL B N 1
ATOM 2878 C CA . VAL B 1 94 ? 30.122 40.215 -4.465 1.00 12.22 94 VAL B CA 1
ATOM 2879 C C . VAL B 1 94 ? 29.526 40.164 -3.056 1.00 12.22 94 VAL B C 1
ATOM 2880 O O . VAL B 1 94 ? 29.917 39.330 -2.243 1.00 15.92 94 VAL B O 1
ATOM 2884 N N . VAL B 1 95 ? 28.574 41.049 -2.776 1.00 2.00 95 VAL B N 1
ATOM 2885 C CA . VAL B 1 95 ? 27.941 41.109 -1.461 1.00 2.00 95 VAL B CA 1
ATOM 2886 C C . VAL B 1 95 ? 26.828 40.085 -1.302 1.00 2.00 95 VAL B C 1
ATOM 2887 O O . VAL B 1 95 ? 25.864 40.073 -2.060 1.00 2.00 95 VAL B O 1
ATOM 2891 N N . SER B 1 96 ? 26.971 39.228 -0.300 1.00 2.00 96 SER B N 1
ATOM 2892 C CA . SER B 1 96 ? 25.990 38.188 -0.033 1.00 2.00 96 SER B CA 1
ATOM 2893 C C . SER B 1 96 ? 24.805 38.714 0.771 1.00 2.00 96 SER B C 1
ATOM 2894 O O . SER B 1 96 ? 24.931 39.681 1.515 1.00 5.22 96 SER B O 1
ATOM 2897 N N . CYS B 1 97 ? 23.671 38.033 0.668 1.00 2.00 97 CYS B N 1
ATOM 2898 C CA . CYS B 1 97 ? 22.470 38.421 1.398 1.00 2.00 97 CYS B CA 1
ATOM 2899 C C . CYS B 1 97 ? 22.692 38.353 2.913 1.00 2.00 97 CYS B C 1
ATOM 2900 O O . CYS B 1 97 ? 22.212 39.202 3.665 1.00 2.00 97 CYS B O 1
ATOM 2903 N N . ALA B 1 98 ? 23.467 37.361 3.343 1.00 3.23 98 ALA B N 1
ATOM 2904 C CA . ALA B 1 98 ? 23.757 37.160 4.754 1.00 3.23 98 ALA B CA 1
ATOM 2905 C C . ALA B 1 98 ? 24.475 38.361 5.357 1.00 3.23 98 ALA B C 1
ATOM 2906 O O . ALA B 1 98 ? 24.162 38.778 6.470 1.00 2.00 98 ALA B O 1
ATOM 2908 N N . ASP B 1 99 ? 25.430 38.919 4.617 1.00 2.00 99 ASP B N 1
ATOM 2909 C CA . ASP B 1 99 ? 26.173 40.076 5.095 1.00 2.00 99 ASP B CA 1
ATOM 2910 C C . ASP B 1 99 ? 25.258 41.289 5.113 1.00 2.00 99 ASP B C 1
ATOM 2911 O O . ASP B 1 99 ? 25.251 42.049 6.079 1.00 2.00 99 ASP B O 1
ATOM 2916 N N . ILE B 1 100 ? 24.463 41.443 4.055 1.00 2.00 100 ILE B N 1
ATOM 2917 C CA . ILE B 1 100 ? 23.517 42.555 3.935 1.00 2.00 100 ILE B CA 1
ATOM 2918 C C . ILE B 1 100 ? 22.623 42.591 5.165 1.00 2.00 100 ILE B C 1
ATOM 2919 O O . ILE B 1 100 ? 22.454 43.631 5.795 1.00 6.49 100 ILE B O 1
ATOM 2924 N N . LEU B 1 101 ? 22.072 41.437 5.512 1.00 2.00 101 LEU B N 1
ATOM 2925 C CA . LEU B 1 101 ? 21.193 41.306 6.662 1.00 2.00 101 LEU B CA 1
ATOM 2926 C C . LEU B 1 101 ? 21.902 41.726 7.959 1.00 2.00 101 LEU B C 1
ATOM 2927 O O . LEU B 1 101 ? 21.293 42.341 8.839 1.00 2.00 101 LEU B O 1
ATOM 2932 N N . ALA B 1 102 ? 23.200 41.442 8.044 1.00 2.00 102 ALA B N 1
ATOM 2933 C CA . ALA B 1 102 ? 24.000 41.775 9.220 1.00 2.00 102 ALA B CA 1
ATOM 2934 C C . ALA B 1 102 ? 24.308 43.263 9.325 1.00 2.00 102 ALA B C 1
ATOM 2935 O O . ALA B 1 102 ? 24.399 43.814 10.425 1.00 2.00 102 ALA B O 1
ATOM 2937 N N . VAL B 1 103 ? 24.510 43.896 8.177 1.00 2.00 103 VAL B N 1
ATOM 2938 C CA . VAL B 1 103 ? 24.815 45.318 8.111 1.00 2.00 103 VAL B CA 1
ATOM 2939 C C . VAL B 1 103 ? 23.552 46.129 8.345 1.00 2.00 103 VAL B C 1
ATOM 2940 O O . VAL B 1 103 ? 23.555 47.081 9.128 1.00 2.00 103 VAL B O 1
ATOM 2944 N N . ALA B 1 104 ? 22.475 45.739 7.667 1.00 2.00 104 ALA B N 1
ATOM 2945 C CA . ALA B 1 104 ? 21.183 46.408 7.778 1.00 2.00 104 ALA B CA 1
ATOM 2946 C C . ALA B 1 104 ? 20.756 46.465 9.233 1.00 2.00 104 ALA B C 1
ATOM 2947 O O . ALA B 1 104 ? 20.301 47.496 9.709 1.00 7.04 104 ALA B O 1
ATOM 2949 N N . ALA B 1 105 ? 20.923 45.354 9.942 1.00 2.00 105 ALA B N 1
ATOM 2950 C CA . ALA B 1 105 ? 20.579 45.292 11.358 1.00 2.00 105 ALA B CA 1
ATOM 2951 C C . ALA B 1 105 ? 21.353 46.362 12.131 1.00 2.00 105 ALA B C 1
ATOM 2952 O O . ALA B 1 105 ? 20.796 47.061 12.981 1.00 11.88 105 ALA B O 1
ATOM 2954 N N . ARG B 1 106 ? 22.630 46.511 11.799 1.00 7.55 106 ARG B N 1
ATOM 2955 C CA . ARG B 1 106 ? 23.491 47.481 12.461 1.00 7.55 106 ARG B CA 1
ATOM 2956 C C . ARG B 1 106 ? 23.091 48.910 12.116 1.00 7.55 106 ARG B C 1
ATOM 2957 O O . ARG B 1 106 ? 22.891 49.733 13.009 1.00 2.00 106 ARG B O 1
ATOM 2965 N N . ASP B 1 107 ? 22.985 49.208 10.824 1.00 2.00 107 ASP B N 1
ATOM 2966 C CA . ASP B 1 107 ? 22.615 50.544 10.376 1.00 2.00 107 ASP B CA 1
ATOM 2967 C C . ASP B 1 107 ? 21.262 50.977 10.939 1.00 2.00 107 ASP B C 1
ATOM 2968 O O . ASP B 1 107 ? 21.064 52.154 11.234 1.00 2.00 107 ASP B O 1
ATOM 2973 N N . SER B 1 108 ? 20.350 50.024 11.111 1.00 2.00 108 SER B N 1
ATOM 2974 C CA . SER B 1 108 ? 19.016 50.296 11.644 1.00 2.00 108 SER B CA 1
ATOM 2975 C C . SER B 1 108 ? 19.074 50.764 13.097 1.00 2.00 108 SER B C 1
ATOM 2976 O O . SER B 1 108 ? 18.397 51.719 13.493 1.00 2.00 108 SER B O 1
ATOM 2979 N N . VAL B 1 109 ? 19.878 50.071 13.895 1.00 2.00 109 VAL B N 1
ATOM 2980 C CA . VAL B 1 109 ? 20.048 50.408 15.299 1.00 2.00 109 VAL B CA 1
ATOM 2981 C C . VAL B 1 109 ? 20.620 51.818 15.394 1.00 2.00 109 VAL B C 1
ATOM 2982 O O . VAL B 1 109 ? 20.156 52.629 16.187 1.00 8.02 109 VAL B O 1
ATOM 2986 N N . VAL B 1 110 ? 21.598 52.113 14.547 1.00 2.00 110 VAL B N 1
ATOM 2987 C CA . VAL B 1 110 ? 22.242 53.420 14.524 1.00 2.00 110 VAL B CA 1
ATOM 2988 C C . VAL B 1 110 ? 21.269 54.520 14.101 1.00 2.00 110 VAL B C 1
ATOM 2989 O O . VAL B 1 110 ? 21.243 55.600 14.691 1.00 2.00 110 VAL B O 1
ATOM 2993 N N . ALA B 1 111 ? 20.452 54.232 13.095 1.00 19.38 111 ALA B N 1
ATOM 2994 C CA . ALA B 1 111 ? 19.472 55.189 12.597 1.00 19.38 111 ALA B CA 1
ATOM 2995 C C . ALA B 1 111 ? 18.473 55.535 13.693 1.00 19.38 111 ALA B C 1
ATOM 2996 O O . ALA B 1 111 ? 17.956 56.649 13.752 1.00 2.00 111 ALA B O 1
ATOM 2998 N N . LEU B 1 112 ? 18.233 54.579 14.583 1.00 2.00 112 LEU B N 1
ATOM 2999 C CA . LEU B 1 112 ? 17.294 54.770 15.678 1.00 2.00 112 LEU B CA 1
ATOM 3000 C C . LEU B 1 112 ? 17.945 55.288 16.959 1.00 2.00 112 LEU B C 1
ATOM 3001 O O . LEU B 1 112 ? 17.358 55.208 18.035 1.00 2.00 112 LEU B O 1
ATOM 3006 N N . GLY B 1 113 ? 19.166 55.800 16.847 1.00 2.00 113 GLY B N 1
ATOM 3007 C CA . GLY B 1 113 ? 19.850 56.345 18.011 1.00 2.00 113 GLY B CA 1
ATOM 3008 C C . GLY B 1 113 ? 20.834 55.452 18.750 1.00 2.00 113 GLY B C 1
ATOM 3009 O O . GLY B 1 113 ? 21.551 55.921 19.633 1.00 23.36 113 GLY B O 1
ATOM 3010 N N . GLY B 1 114 ? 20.892 54.178 18.392 1.00 5.27 114 GLY B N 1
ATOM 3011 C CA . GLY B 1 114 ? 21.804 53.271 19.065 1.00 5.27 114 GLY B CA 1
ATOM 3012 C C . GLY B 1 114 ? 23.267 53.461 18.709 1.00 5.27 114 GLY B C 1
ATOM 3013 O O . GLY B 1 114 ? 23.605 54.178 17.764 1.00 2.00 114 GLY B O 1
ATOM 3014 N N . ALA B 1 115 ? 24.138 52.807 19.470 1.00 2.00 115 ALA B N 1
ATOM 3015 C CA . ALA B 1 115 ? 25.576 52.879 19.238 1.00 2.00 115 ALA B CA 1
ATOM 3016 C C . ALA B 1 115 ? 25.976 51.794 18.238 1.00 2.00 115 ALA B C 1
ATOM 3017 O O . ALA B 1 115 ? 25.594 50.633 18.396 1.00 7.99 115 ALA B O 1
ATOM 3019 N N . SER B 1 116 ? 26.745 52.171 17.221 1.00 23.42 116 SER B N 1
ATOM 3020 C CA . SER B 1 116 ? 27.181 51.220 16.206 1.00 23.42 116 SER B CA 1
ATOM 3021 C C . SER B 1 116 ? 28.346 50.359 16.675 1.00 23.42 116 SER B C 1
ATOM 3022 O O . SER B 1 116 ? 29.043 50.690 17.637 1.00 19.43 116 SER B O 1
ATOM 3025 N N . TRP B 1 117 ? 28.537 49.245 15.983 1.00 2.00 117 TRP B N 1
ATOM 3026 C CA . TRP B 1 117 ? 29.594 48.295 16.281 1.00 2.00 117 TRP B CA 1
ATOM 3027 C C . TRP B 1 117 ? 30.148 47.834 14.946 1.00 2.00 117 TRP B C 1
ATOM 3028 O O . TRP B 1 117 ? 29.453 47.894 13.931 1.00 2.00 117 TRP B O 1
ATOM 3039 N N . ASN B 1 118 ? 31.382 47.349 14.941 1.00 2.00 118 ASN B N 1
ATOM 3040 C CA . ASN B 1 118 ? 31.993 46.881 13.704 1.00 2.00 118 ASN B CA 1
ATOM 3041 C C . ASN B 1 118 ? 31.410 45.536 13.283 1.00 2.00 118 ASN B C 1
ATOM 3042 O O . ASN B 1 118 ? 31.544 44.540 14.000 1.00 45.78 118 ASN B O 1
ATOM 3047 N N . VAL B 1 119 ? 30.703 45.529 12.154 1.00 12.05 119 VAL B N 1
ATOM 3048 C CA . VAL B 1 119 ? 30.105 44.304 11.630 1.00 12.05 119 VAL B CA 1
ATOM 3049 C C . VAL B 1 119 ? 31.151 43.492 10.895 1.00 12.05 119 VAL B C 1
ATOM 3050 O O . VAL B 1 119 ? 31.916 44.030 10.094 1.00 6.27 119 VAL B O 1
ATOM 3054 N N . LEU B 1 120 ? 31.199 42.201 11.196 1.00 2.00 120 LEU B N 1
ATOM 3055 C CA . LEU B 1 120 ? 32.145 41.302 10.554 1.00 2.00 120 LEU B CA 1
ATOM 3056 C C . LEU B 1 120 ? 31.485 40.810 9.273 1.00 2.00 120 LEU B C 1
ATOM 3057 O O . LEU B 1 120 ? 30.301 40.483 9.262 1.00 2.00 120 LEU B O 1
ATOM 3062 N N . LEU B 1 121 ? 32.244 40.793 8.188 1.00 8.08 121 LEU B N 1
ATOM 3063 C CA . LEU B 1 121 ? 31.723 40.380 6.892 1.00 8.08 121 LEU B CA 1
ATOM 3064 C C . LEU B 1 121 ? 32.480 39.184 6.343 1.00 8.08 121 LEU B C 1
ATOM 3065 O O . LEU B 1 121 ? 33.578 38.873 6.797 1.00 13.15 121 LEU B O 1
ATOM 3070 N N . GLY B 1 122 ? 31.889 38.517 5.359 1.00 7.94 122 GLY B N 1
ATOM 3071 C CA . GLY B 1 122 ? 32.530 37.364 4.756 1.00 7.94 122 GLY B CA 1
ATOM 3072 C C . GLY B 1 122 ? 31.649 36.133 4.746 1.00 7.94 122 GLY B C 1
ATOM 3073 O O . GLY B 1 122 ? 32.100 35.041 4.392 1.00 19.31 122 GLY B O 1
ATOM 3074 N N . ARG B 1 123 ? 30.401 36.304 5.176 1.00 20.66 123 ARG B N 1
ATOM 3075 C CA . ARG B 1 123 ? 29.442 35.206 5.222 1.00 20.66 123 ARG B CA 1
ATOM 3076 C C . ARG B 1 123 ? 28.990 34.861 3.813 1.00 20.66 123 ARG B C 1
ATOM 3077 O O . ARG B 1 123 ? 28.968 35.726 2.935 1.00 2.00 123 ARG B O 1
ATOM 3085 N N . ARG B 1 124 ? 28.629 33.602 3.601 1.00 2.00 124 ARG B N 1
ATOM 3086 C CA . ARG B 1 124 ? 28.160 33.149 2.298 1.00 2.00 124 ARG B CA 1
ATOM 3087 C C . ARG B 1 124 ? 26.683 32.814 2.486 1.00 2.00 124 ARG B C 1
ATOM 3088 O O . ARG B 1 124 ? 26.210 32.723 3.617 1.00 2.77 124 ARG B O 1
ATOM 3096 N N . ASP B 1 125 ? 25.948 32.677 1.388 1.00 2.00 125 ASP B N 1
ATOM 3097 C CA . ASP B 1 125 ? 24.527 32.355 1.454 1.00 2.00 125 ASP B CA 1
ATOM 3098 C C . ASP B 1 125 ? 24.288 30.863 1.331 1.00 2.00 125 ASP B C 1
ATOM 3099 O O . ASP B 1 125 ? 25.067 30.154 0.699 1.00 2.00 125 ASP B O 1
ATOM 3104 N N . SER B 1 126 ? 23.202 30.389 1.929 1.00 10.82 126 SER B N 1
ATOM 3105 C CA . SER B 1 126 ? 22.875 28.973 1.892 1.00 10.82 126 SER B CA 1
ATOM 3106 C C . SER B 1 126 ? 22.000 28.585 0.717 1.00 10.82 126 SER B C 1
ATOM 3107 O O . SER B 1 126 ? 21.462 29.440 0.012 1.00 2.00 126 SER B O 1
ATOM 3110 N N . THR B 1 127 ? 21.875 27.275 0.524 1.00 9.45 127 THR B N 1
ATOM 3111 C CA . THR B 1 127 ? 21.057 26.692 -0.530 1.00 9.45 127 THR B CA 1
ATOM 3112 C C . THR B 1 127 ? 19.914 25.932 0.150 1.00 9.45 127 THR B C 1
ATOM 3113 O O . THR B 1 127 ? 19.059 25.337 -0.510 1.00 20.30 127 THR B O 1
ATOM 3117 N N . THR B 1 128 ? 19.883 26.007 1.479 1.00 3.35 128 THR B N 1
ATOM 3118 C CA . THR B 1 128 ? 18.887 25.310 2.277 1.00 3.35 128 THR B CA 1
ATOM 3119 C C . THR B 1 128 ? 18.173 26.208 3.286 1.00 3.35 128 THR B C 1
ATOM 3120 O O . THR B 1 128 ? 18.555 27.364 3.486 1.00 24.65 128 THR B O 1
ATOM 3124 N N . ALA B 1 129 ? 17.145 25.652 3.923 1.00 13.09 129 ALA B N 1
ATOM 3125 C CA . ALA B 1 129 ? 16.352 26.345 4.933 1.00 13.09 129 ALA B CA 1
ATOM 3126 C C . ALA B 1 129 ? 15.742 25.288 5.848 1.00 13.09 129 ALA B C 1
ATOM 3127 O O . ALA B 1 129 ? 15.485 24.163 5.416 1.00 2.00 129 ALA B O 1
ATOM 3129 N N . SER B 1 130 ? 15.537 25.630 7.117 1.00 34.38 130 SER B N 1
ATOM 3130 C CA . SER B 1 130 ? 14.955 24.678 8.050 1.00 34.38 130 SER B CA 1
ATOM 3131 C C . SER B 1 130 ? 13.714 25.198 8.761 1.00 34.38 130 SER B C 1
ATOM 3132 O O . SER B 1 130 ? 13.804 25.926 9.751 1.00 22.86 130 SER B O 1
ATOM 3135 N N . LEU B 1 131 ? 12.557 24.794 8.247 1.00 18.28 131 LEU B N 1
ATOM 3136 C CA . LEU B 1 131 ? 11.264 25.170 8.806 1.00 18.28 131 LEU B CA 1
ATOM 3137 C C . LEU B 1 131 ? 11.217 24.654 10.240 1.00 18.28 131 LEU B C 1
ATOM 3138 O O . LEU B 1 131 ? 10.930 25.400 11.174 1.00 13.23 131 LEU B O 1
ATOM 3143 N N . SER B 1 132 ? 11.560 23.382 10.405 1.00 17.23 132 SER B N 1
ATOM 3144 C CA . SER B 1 132 ? 11.569 22.733 11.710 1.00 17.23 132 SER B CA 1
ATOM 3145 C C . SER B 1 132 ? 12.405 23.500 12.733 1.00 17.23 132 SER B C 1
ATOM 3146 O O . SER B 1 132 ? 11.920 23.801 13.825 1.00 30.48 132 SER B O 1
ATOM 3149 N N . SER B 1 133 ? 13.635 23.854 12.366 1.00 12.20 133 SER B N 1
ATOM 3150 C CA . SER B 1 133 ? 14.510 24.604 13.263 1.00 12.20 133 SER B CA 1
ATOM 3151 C C . SER B 1 133 ? 13.907 25.969 13.582 1.00 12.20 133 SER B C 1
ATOM 3152 O O . SER B 1 133 ? 13.997 26.440 14.714 1.00 29.04 133 SER B O 1
ATOM 3155 N N . ALA B 1 134 ? 13.298 26.603 12.585 1.00 11.37 134 ALA B N 1
ATOM 3156 C CA . ALA B 1 134 ? 12.679 27.906 12.794 1.00 11.37 134 ALA B CA 1
ATOM 3157 C C . ALA B 1 134 ? 11.640 27.785 13.901 1.00 11.37 134 ALA B C 1
ATOM 3158 O O . ALA B 1 134 ? 11.542 28.653 14.766 1.00 15.03 134 ALA B O 1
ATOM 3160 N N . ASN B 1 135 ? 10.916 26.670 13.902 1.00 11.54 135 ASN B N 1
ATOM 3161 C CA . ASN B 1 135 ? 9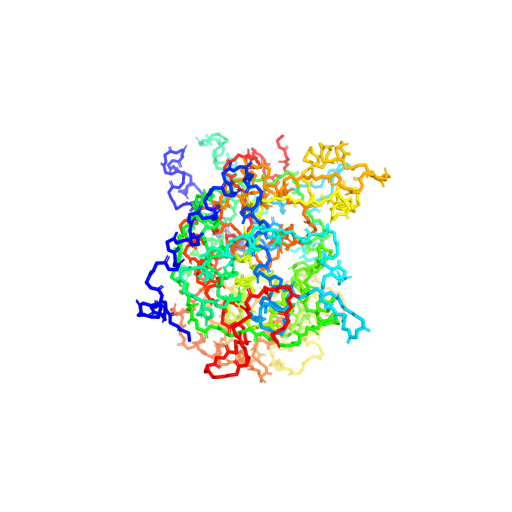.883 26.415 14.902 1.00 11.54 135 ASN B CA 1
ATOM 3162 C C . ASN B 1 135 ? 10.429 26.112 16.296 1.00 11.54 135 ASN B C 1
ATOM 3163 O O . ASN B 1 135 ? 9.894 26.590 17.295 1.00 13.50 135 ASN B O 1
ATOM 3168 N N . SER B 1 136 ? 11.477 25.298 16.357 1.00 5.66 136 SER B N 1
ATOM 3169 C CA . SER B 1 136 ? 12.065 24.883 17.624 1.00 5.66 136 SER B CA 1
ATOM 3170 C C . SER B 1 136 ? 13.121 25.788 18.255 1.00 5.66 136 SER B C 1
ATOM 3171 O O . SER B 1 136 ? 13.099 26.022 19.465 1.00 32.48 136 SER B O 1
ATOM 3174 N N . ASP B 1 137 ? 14.051 26.281 17.446 1.00 16.21 137 ASP B N 1
ATOM 3175 C CA . ASP B 1 137 ? 15.129 27.129 17.947 1.00 16.21 137 ASP B CA 1
ATOM 3176 C C . ASP B 1 137 ? 14.729 28.528 18.413 1.00 16.21 137 ASP B C 1
ATOM 3177 O O . ASP B 1 137 ? 15.279 29.034 19.396 1.00 21.88 137 ASP B O 1
ATOM 3182 N N . LEU B 1 138 ? 13.785 29.154 17.713 1.00 2.00 138 LEU B N 1
ATOM 3183 C CA . LEU B 1 138 ? 13.337 30.499 18.070 1.00 2.00 138 LEU B CA 1
ATOM 3184 C C . LEU B 1 138 ? 12.437 30.486 19.307 1.00 2.00 138 LEU B C 1
ATOM 3185 O O . LEU B 1 138 ? 11.571 29.619 19.452 1.00 16.59 138 LEU B O 1
ATOM 3190 N N . PRO B 1 139 ? 12.674 31.417 20.248 1.00 2.00 139 PRO B N 1
ATOM 3191 C CA . PRO B 1 139 ? 11.905 31.539 21.490 1.00 2.00 139 PRO B CA 1
ATOM 3192 C C . PRO B 1 139 ? 10.488 32.078 21.290 1.00 2.00 139 PRO B C 1
ATOM 3193 O O . PRO B 1 139 ? 10.231 32.866 20.375 1.00 41.31 139 PRO B O 1
ATOM 3197 N N . ALA B 1 140 ? 9.581 31.667 22.168 1.00 2.00 140 ALA B N 1
ATOM 3198 C CA . ALA B 1 140 ? 8.197 32.114 22.126 1.00 2.00 140 ALA B CA 1
ATOM 3199 C C . ALA B 1 140 ? 8.010 33.096 23.279 1.00 2.00 140 ALA B C 1
ATOM 3200 O O . ALA B 1 140 ? 8.600 32.925 24.348 1.00 12.23 140 ALA B O 1
ATOM 3202 N N . PRO B 1 141 ? 7.148 34.109 23.099 1.00 21.21 141 PRO B N 1
ATOM 3203 C CA . PRO B 1 141 ? 6.880 35.126 24.121 1.00 21.21 141 PRO B CA 1
ATOM 3204 C C . PRO B 1 141 ? 6.268 34.640 25.435 1.00 21.21 141 PRO B C 1
ATOM 3205 O O . PRO B 1 141 ? 6.277 35.370 26.427 1.00 10.23 141 PRO B O 1
ATOM 3209 N N . PHE B 1 142 ? 5.749 33.416 25.455 1.00 11.24 142 PHE B N 1
ATOM 3210 C CA . PHE B 1 142 ? 5.149 32.883 26.679 1.00 11.24 142 PHE B CA 1
ATOM 3211 C C . PHE B 1 142 ? 6.123 32.092 27.552 1.00 11.24 142 PHE B C 1
ATOM 3212 O O . PHE B 1 142 ? 5.780 31.682 28.663 1.00 23.01 142 PHE B O 1
ATOM 3220 N N . PHE B 1 143 ? 7.340 31.893 27.051 1.00 21.60 143 PHE B N 1
ATOM 3221 C CA . PHE B 1 143 ? 8.380 31.164 27.777 1.00 21.60 143 PHE B CA 1
ATOM 3222 C C . PHE B 1 143 ? 8.664 31.794 29.130 1.00 21.60 143 PHE B C 1
ATOM 3223 O O . PHE B 1 143 ? 8.459 32.996 29.321 1.00 7.82 143 PHE B O 1
ATOM 3231 N N . ASN B 1 144 ? 9.131 30.975 30.067 1.00 6.52 144 ASN B N 1
ATOM 3232 C CA . ASN B 1 144 ? 9.498 31.461 31.392 1.00 6.52 144 ASN B CA 1
ATOM 3233 C C . ASN B 1 144 ? 11.005 31.682 31.384 1.00 6.52 144 ASN B C 1
ATOM 3234 O O . ASN B 1 144 ? 11.704 31.127 30.529 1.00 27.00 144 ASN B O 1
ATOM 3239 N N . LEU B 1 145 ? 11.509 32.463 32.336 1.00 4.11 145 LEU B N 1
ATOM 3240 C CA . LEU B 1 145 ? 12.943 32.775 32.424 1.00 4.11 145 LEU B CA 1
ATOM 3241 C C . LEU B 1 145 ? 13.876 31.581 32.163 1.00 4.11 145 LEU B C 1
ATOM 3242 O O . LEU B 1 145 ? 14.846 31.696 31.412 1.00 27.25 145 LEU B O 1
ATOM 3247 N N . SER B 1 146 ? 13.551 30.431 32.742 1.00 19.33 146 SER B N 1
ATOM 3248 C CA . SER B 1 146 ? 14.351 29.224 32.561 1.00 19.33 146 SER B CA 1
ATOM 3249 C C . SER B 1 146 ? 14.377 28.791 31.091 1.00 19.33 146 SER B C 1
ATOM 3250 O O . SER B 1 146 ? 15.434 28.461 30.551 1.00 60.63 146 SER B O 1
ATOM 3253 N N . GLY B 1 147 ? 13.215 28.835 30.444 1.00 10.79 147 GLY B N 1
ATOM 3254 C CA . GLY B 1 147 ? 13.109 28.441 29.053 1.00 10.79 147 GLY B CA 1
ATOM 3255 C C . GLY B 1 147 ? 13.893 29.351 28.135 1.00 10.79 147 GLY B C 1
ATOM 3256 O O . GLY B 1 147 ? 14.522 28.887 27.184 1.00 9.65 147 GLY B O 1
ATOM 3257 N N . LEU B 1 148 ? 13.845 30.651 28.412 1.00 6.21 148 LEU B N 1
ATOM 3258 C CA . LEU B 1 148 ? 14.567 31.631 27.609 1.00 6.21 148 LEU B CA 1
ATOM 3259 C C . LEU B 1 148 ? 16.057 31.366 27.754 1.00 6.21 148 LEU B C 1
ATOM 3260 O O . LEU B 1 148 ? 16.794 31.356 26.768 1.00 2.00 148 LEU B O 1
ATOM 3265 N N . ILE B 1 149 ? 16.488 31.096 28.982 1.00 5.58 149 ILE B N 1
ATOM 3266 C CA . ILE B 1 149 ? 17.889 30.814 29.256 1.00 5.58 149 ILE B CA 1
ATOM 3267 C C . ILE B 1 149 ? 18.357 29.604 28.457 1.00 5.58 149 ILE B C 1
ATOM 3268 O O . ILE B 1 149 ? 19.442 29.626 27.876 1.00 9.93 149 ILE B O 1
ATOM 3273 N N . SER B 1 150 ? 17.528 28.566 28.409 1.00 12.81 150 SER B N 1
ATOM 3274 C CA . SER B 1 150 ? 17.849 27.353 27.664 1.00 12.81 150 SER B CA 1
ATOM 3275 C C . SER B 1 150 ? 18.021 27.677 26.186 1.00 12.81 150 SER B C 1
ATOM 3276 O O . SER B 1 150 ? 19.039 27.339 25.583 1.00 55.01 150 SER B O 1
ATOM 3279 N N . ALA B 1 151 ? 17.035 28.375 25.628 1.00 19.52 151 ALA B N 1
ATOM 3280 C CA . ALA B 1 151 ? 17.026 28.764 24.220 1.00 19.52 151 ALA B CA 1
ATOM 3281 C C . ALA B 1 151 ? 18.309 29.474 23.798 1.00 19.52 151 ALA B C 1
ATOM 3282 O O . ALA B 1 151 ? 18.914 29.127 22.787 1.00 10.90 151 ALA B O 1
ATOM 3284 N N . PHE B 1 152 ? 18.727 30.463 24.578 1.00 2.00 152 PHE B N 1
ATOM 3285 C CA . PHE B 1 152 ? 19.945 31.193 24.271 1.00 2.00 152 PHE B CA 1
ATOM 3286 C C . PHE B 1 152 ? 21.197 30.381 24.580 1.00 2.00 152 PHE B C 1
ATOM 3287 O O . PHE B 1 152 ? 22.220 30.523 23.907 1.00 2.00 152 PHE B O 1
ATOM 3295 N N . SER B 1 153 ? 21.115 29.519 25.587 1.00 2.00 153 SER B N 1
ATOM 3296 C CA . SER B 1 153 ? 22.247 28.685 25.951 1.00 2.00 153 SER B CA 1
ATOM 3297 C C . SER B 1 153 ? 22.604 27.748 24.789 1.00 2.00 153 SER B C 1
ATOM 3298 O O . SER B 1 153 ? 23.784 27.494 24.535 1.00 54.35 153 SER B O 1
ATOM 3301 N N . ASN B 1 154 ? 21.593 27.266 24.069 1.00 22.04 154 ASN B N 1
ATOM 3302 C CA . ASN B 1 154 ? 21.805 26.356 22.940 1.00 22.04 154 ASN B CA 1
ATOM 3303 C C . ASN B 1 154 ? 22.654 26.969 21.831 1.00 22.04 154 ASN B C 1
ATOM 3304 O O . ASN B 1 154 ? 23.323 26.259 21.082 1.00 52.59 154 ASN B O 1
ATOM 3309 N N . LYS B 1 155 ? 22.620 28.292 21.734 1.00 2.00 155 LYS B N 1
ATOM 3310 C CA . LYS B 1 155 ? 23.378 29.016 20.725 1.00 2.00 155 LYS B CA 1
ATOM 3311 C C . LYS B 1 155 ? 24.695 29.548 21.297 1.00 2.00 155 LYS B C 1
ATOM 3312 O O . LYS B 1 155 ? 25.425 30.281 20.626 1.00 12.40 155 LYS B O 1
ATOM 3318 N N . GLY B 1 156 ? 24.972 29.200 22.552 1.00 16.09 156 GLY B N 1
ATOM 3319 C CA . GLY B 1 156 ? 26.197 29.630 23.203 1.00 16.09 156 GLY B CA 1
ATOM 3320 C C . GLY B 1 156 ? 26.115 30.960 23.927 1.00 16.09 156 GLY B C 1
ATOM 3321 O O . GLY B 1 156 ? 27.141 31.595 24.181 1.00 18.51 156 GLY B O 1
ATOM 3322 N N . PHE B 1 157 ? 24.904 31.385 24.272 1.00 18.78 157 PHE B N 1
ATOM 3323 C CA . PHE B 1 157 ? 24.722 32.648 24.974 1.00 18.78 157 PHE B CA 1
ATOM 3324 C C . PHE B 1 157 ? 24.529 32.444 26.457 1.00 18.78 157 PHE B C 1
ATOM 3325 O O . PHE B 1 157 ? 23.971 31.442 26.891 1.00 5.30 157 PHE B O 1
ATOM 3333 N N . THR B 1 158 ? 25.004 33.407 27.230 1.00 2.64 158 THR B N 1
ATOM 3334 C CA . THR B 1 158 ? 24.884 33.350 28.673 1.00 2.64 158 THR B CA 1
ATOM 3335 C C . THR B 1 158 ? 23.665 34.154 29.121 1.00 2.64 158 THR B C 1
ATOM 3336 O O . THR B 1 158 ? 23.161 34.996 28.373 1.00 18.47 158 THR B O 1
ATOM 3340 N N . THR B 1 159 ? 23.215 33.901 30.348 1.00 7.84 159 THR B N 1
ATOM 3341 C CA . THR B 1 159 ? 22.060 34.583 30.931 1.00 7.84 159 THR B CA 1
ATOM 3342 C C . THR B 1 159 ? 22.164 36.107 30.815 1.00 7.84 159 THR B C 1
ATOM 3343 O O . THR B 1 159 ? 21.195 36.773 30.460 1.00 17.06 159 THR B O 1
ATOM 3347 N N . LYS B 1 160 ? 23.342 36.653 31.107 1.00 2.38 160 LYS B N 1
ATOM 3348 C CA . LYS B 1 160 ? 23.566 38.095 31.017 1.00 2.38 160 LYS B CA 1
ATOM 3349 C C . LYS B 1 160 ? 23.314 38.581 29.593 1.00 2.38 160 LYS B C 1
ATOM 3350 O O . LYS B 1 160 ? 22.600 39.563 29.377 1.00 27.85 160 LYS B O 1
ATOM 3356 N N . GLU B 1 161 ? 23.887 37.874 28.622 1.00 15.32 161 GLU B N 1
ATOM 3357 C CA . GLU B 1 161 ? 23.730 38.229 27.215 1.00 15.32 161 GLU B CA 1
ATOM 3358 C C . GLU B 1 161 ? 22.276 38.128 26.787 1.00 15.32 161 GLU B C 1
ATOM 3359 O O . GLU B 1 161 ? 21.826 38.902 25.948 1.00 8.69 161 GLU B O 1
ATOM 3365 N N . LEU B 1 162 ? 21.542 37.182 27.367 1.00 2.00 162 LEU B N 1
ATOM 3366 C CA . LEU B 1 162 ? 20.118 37.028 27.083 1.00 2.00 162 LEU B CA 1
ATOM 3367 C C . LEU B 1 162 ? 19.418 38.331 27.505 1.00 2.00 162 LEU B C 1
ATOM 3368 O O . LEU B 1 162 ? 18.602 38.878 26.764 1.00 8.15 162 LEU B O 1
ATOM 3373 N N . VAL B 1 163 ? 19.778 38.841 28.679 1.00 5.88 163 VAL B N 1
ATOM 3374 C CA . VAL B 1 163 ? 19.216 40.090 29.185 1.00 5.88 163 VAL B CA 1
ATOM 3375 C C . VAL B 1 163 ? 19.612 41.196 28.217 1.00 5.88 163 VAL B C 1
ATOM 3376 O O . VAL B 1 163 ? 18.778 41.998 27.806 1.00 2.00 163 VAL B O 1
ATOM 3380 N N . THR B 1 164 ? 20.881 41.183 27.817 1.00 2.00 164 THR B N 1
ATOM 3381 C CA . THR B 1 164 ? 21.439 42.177 26.903 1.00 2.00 164 THR B CA 1
ATOM 3382 C C . THR B 1 164 ? 20.700 42.220 25.568 1.00 2.00 164 THR B C 1
ATOM 3383 O O . THR B 1 164 ? 20.357 43.295 25.071 1.00 21.65 164 THR B O 1
ATOM 3387 N N . LEU B 1 165 ? 20.430 41.046 25.012 1.00 2.00 165 LEU B N 1
ATOM 3388 C CA . LEU B 1 165 ? 19.743 40.927 23.736 1.00 2.00 165 LEU B CA 1
ATOM 3389 C C . LEU B 1 165 ? 18.244 41.217 23.790 1.00 2.00 165 LEU B C 1
ATOM 3390 O O . LEU B 1 165 ? 17.678 41.729 22.826 1.00 2.00 165 LEU B O 1
ATOM 3395 N N . SER B 1 166 ? 17.595 40.899 24.905 1.00 2.00 166 SER B N 1
ATOM 3396 C CA . SER B 1 166 ? 16.168 41.175 25.048 1.00 2.00 166 SER B CA 1
ATOM 3397 C C . SER B 1 166 ? 15.967 42.686 24.962 1.00 2.00 166 SER B C 1
ATOM 3398 O O . SER B 1 166 ? 14.866 43.167 24.678 1.00 2.00 166 SER B O 1
ATOM 3401 N N . GLY B 1 167 ? 17.050 43.428 25.193 1.00 7.75 167 GLY B N 1
ATOM 3402 C CA . GLY B 1 167 ? 17.010 44.876 25.119 1.00 7.75 167 GLY B CA 1
ATOM 3403 C C . GLY B 1 167 ? 16.599 45.358 23.741 1.00 7.75 167 GLY B C 1
ATOM 3404 O O . GLY B 1 167 ? 16.113 46.481 23.584 1.00 15.52 167 GLY B O 1
ATOM 3405 N N . ALA B 1 168 ? 16.775 44.500 22.738 1.00 2.00 168 ALA B N 1
ATOM 3406 C CA . ALA B 1 168 ? 16.405 44.823 21.365 1.00 2.00 168 ALA B CA 1
ATOM 3407 C C . ALA B 1 168 ? 14.943 45.276 21.284 1.00 2.00 168 ALA B C 1
ATOM 3408 O O . ALA B 1 168 ? 14.556 45.995 20.362 1.00 2.00 168 ALA B O 1
ATOM 3410 N N . HIS B 1 169 ? 14.144 44.881 22.270 1.00 2.00 169 HIS B N 1
ATOM 3411 C CA . HIS B 1 169 ? 12.737 45.257 22.319 1.00 2.00 169 HIS B CA 1
ATOM 3412 C C . HIS B 1 169 ? 12.556 46.690 22.799 1.00 2.00 169 HIS B C 1
ATOM 3413 O O . HIS B 1 169 ? 11.510 47.045 23.332 1.00 2.00 169 HIS B O 1
ATOM 3420 N N . THR B 1 170 ? 13.598 47.501 22.654 1.00 2.00 170 THR B N 1
ATOM 3421 C CA . THR B 1 170 ? 13.536 48.900 23.044 1.00 2.00 170 THR B CA 1
ATOM 3422 C C . THR B 1 170 ? 12.907 49.675 21.891 1.00 2.00 170 THR B C 1
ATOM 3423 O O . THR B 1 170 ? 12.590 50.862 22.026 1.00 3.90 170 THR B O 1
ATOM 3427 N N . ILE B 1 171 ? 12.766 49.002 20.755 1.00 2.00 171 ILE B N 1
ATOM 3428 C CA . ILE B 1 171 ? 12.186 49.576 19.553 1.00 2.00 171 ILE B CA 1
ATOM 3429 C C . ILE B 1 171 ? 11.268 48.521 18.935 1.00 2.00 171 ILE B C 1
ATOM 3430 O O . ILE B 1 171 ? 11.273 47.363 19.365 1.00 10.47 171 ILE B O 1
ATOM 3435 N N . GLY B 1 172 ? 10.463 48.926 17.956 1.00 13.45 172 GLY B N 1
ATOM 3436 C CA . GLY B 1 172 ? 9.569 47.989 17.296 1.00 13.45 172 GLY B CA 1
ATOM 3437 C C . GLY B 1 172 ? 8.191 47.861 17.914 1.00 13.45 172 GLY B C 1
ATOM 3438 O O . GLY B 1 172 ? 7.870 48.550 18.888 1.00 25.49 172 GLY B O 1
ATOM 3439 N N . GLN B 1 173 ? 7.379 46.968 17.354 1.00 7.97 173 GLN B N 1
ATOM 3440 C CA . GLN B 1 173 ? 6.014 46.747 17.826 1.00 7.97 173 GLN B CA 1
ATOM 3441 C C . GLN B 1 173 ? 5.609 45.271 17.765 1.00 7.97 173 GLN B C 1
ATOM 3442 O O . GLN B 1 173 ? 6.122 44.509 16.943 1.00 22.26 173 GLN B O 1
ATOM 3448 N N . ALA B 1 174 ? 4.675 44.884 18.631 1.00 12.18 174 ALA B N 1
ATOM 3449 C CA . ALA B 1 174 ? 4.186 43.510 18.697 1.00 12.18 174 ALA B CA 1
ATOM 3450 C C . ALA B 1 174 ? 2.679 43.478 18.493 1.00 12.18 174 ALA B C 1
ATOM 3451 O O . ALA B 1 174 ? 1.977 44.412 18.879 1.00 12.21 174 ALA B O 1
ATOM 3453 N N . GLN B 1 175 ? 2.188 42.419 17.862 1.00 17.55 175 GLN B N 1
ATOM 3454 C CA . GLN B 1 175 ? 0.760 42.270 17.629 1.00 17.55 175 GLN B CA 1
ATOM 3455 C C . GLN B 1 175 ? 0.060 41.913 18.939 1.00 17.55 175 GLN B C 1
ATOM 3456 O O . GLN B 1 175 ? 0.648 41.261 19.808 1.00 15.10 175 GLN B O 1
ATOM 3462 N N . CYS B 1 176 ? -1.210 42.295 19.050 1.00 19.08 176 CYS B N 1
ATOM 3463 C CA . CYS B 1 176 ? -2.014 42.030 20.236 1.00 19.08 176 CYS B CA 1
ATOM 3464 C C . CYS B 1 176 ? -1.979 40.560 20.616 1.00 19.08 176 CYS B C 1
ATOM 3465 O O . CYS B 1 176 ? -1.755 40.214 21.774 1.00 25.94 176 CYS B O 1
ATOM 3468 N N . THR B 1 177 ? -2.109 39.699 19.615 1.00 10.05 177 THR B N 1
ATOM 3469 C CA . THR B 1 177 ? -2.109 38.257 19.823 1.00 10.05 177 THR B CA 1
ATOM 3470 C C . THR B 1 177 ? -0.877 37.733 20.583 1.00 10.05 177 THR B C 1
ATOM 3471 O O . THR B 1 177 ? -0.924 36.654 21.175 1.00 47.12 177 THR B O 1
ATOM 3475 N N . ALA B 1 178 ? 0.202 38.511 20.603 1.00 33.97 178 ALA B N 1
ATOM 3476 C CA . ALA B 1 178 ? 1.434 38.094 21.270 1.00 33.97 178 ALA B CA 1
ATOM 3477 C C . ALA B 1 178 ? 1.489 38.396 22.763 1.00 33.97 178 ALA B C 1
ATOM 3478 O O . ALA B 1 178 ? 2.269 37.781 23.499 1.00 14.66 178 ALA B O 1
ATOM 3480 N N . PHE B 1 179 ? 0.668 39.336 23.214 1.00 16.98 179 PHE B N 1
ATOM 3481 C CA . PHE B 1 179 ? 0.667 39.706 24.620 1.00 16.98 179 PHE B CA 1
ATOM 3482 C C . PHE B 1 179 ? -0.698 39.660 25.288 1.00 16.98 179 PHE B C 1
ATOM 3483 O O . PHE B 1 179 ? -0.798 39.831 26.504 1.00 18.55 179 PHE B O 1
ATOM 3491 N N . ARG B 1 180 ? -1.736 39.378 24.505 1.00 12.18 180 ARG B N 1
ATOM 3492 C CA . ARG B 1 180 ? -3.105 39.322 25.012 1.00 12.18 180 ARG B CA 1
ATOM 3493 C C . ARG B 1 180 ? -3.237 38.595 26.346 1.00 12.18 180 ARG B C 1
ATOM 3494 O O . ARG B 1 180 ? -3.752 39.161 27.308 1.00 5.89 180 ARG B O 1
ATOM 3502 N N . THR B 1 181 ? -2.735 37.364 26.412 1.00 2.00 181 THR B N 1
ATOM 3503 C CA . THR B 1 181 ? -2.807 36.561 27.629 1.00 2.00 181 THR B CA 1
ATOM 3504 C C . THR B 1 181 ? -2.168 37.248 28.837 1.00 2.00 181 THR B C 1
ATOM 3505 O O . THR B 1 181 ? -2.615 37.061 29.970 1.00 40.34 181 THR B O 1
ATOM 3509 N N . ARG B 1 182 ? -1.141 38.061 28.597 1.00 22.98 182 ARG B N 1
ATOM 3510 C CA . ARG B 1 182 ? -0.461 38.757 29.682 1.00 22.98 182 ARG B CA 1
ATOM 3511 C C . ARG B 1 182 ? -1.323 39.840 30.313 1.00 22.98 182 ARG B C 1
ATOM 3512 O O . ARG B 1 182 ? -1.600 39.809 31.509 1.00 26.67 182 ARG B O 1
ATOM 3520 N N . ILE B 1 183 ? -1.771 40.781 29.491 1.00 27.66 183 ILE B N 1
ATOM 3521 C CA . ILE B 1 183 ? -2.590 41.896 29.956 1.00 27.66 183 ILE B CA 1
ATOM 3522 C C . ILE B 1 183 ? -3.944 41.491 30.546 1.00 27.66 183 ILE B C 1
ATOM 3523 O O . ILE B 1 183 ? -4.664 42.335 31.089 1.00 13.64 183 ILE B O 1
ATOM 3528 N N . TYR B 1 184 ? -4.298 40.213 30.423 1.00 14.97 184 TYR B N 1
ATOM 3529 C CA . TYR B 1 184 ? -5.568 39.717 30.940 1.00 14.97 184 TYR B CA 1
ATOM 3530 C C . TYR B 1 184 ? -5.443 38.701 32.072 1.00 14.97 184 TYR B C 1
ATOM 3531 O O . TYR B 1 184 ? -6.124 38.814 33.091 1.00 25.71 184 TYR B O 1
ATOM 3540 N N . ASN B 1 185 ? -4.598 37.692 31.889 1.00 25.37 185 ASN B N 1
ATOM 3541 C CA . ASN B 1 185 ? -4.437 36.653 32.903 1.00 25.37 185 ASN B CA 1
ATOM 3542 C C . ASN B 1 185 ? -3.137 36.711 33.704 1.00 25.37 185 ASN B C 1
ATOM 3543 O O . ASN B 1 185 ? -2.747 35.721 34.327 1.00 34.89 185 ASN B O 1
ATOM 3548 N N . GLU B 1 186 ? -2.467 37.859 33.699 1.00 36.08 186 GLU B N 1
ATOM 3549 C CA . GLU B 1 186 ? -1.228 38.011 34.456 1.00 36.08 186 GLU B CA 1
ATOM 3550 C C . GLU B 1 186 ? -1.310 39.140 35.468 1.00 36.08 186 GLU B C 1
ATOM 3551 O O . GLU B 1 186 ? -1.998 40.138 35.251 1.00 34.78 186 GLU B O 1
ATOM 3557 N N . SER B 1 187 ? -0.591 38.974 36.571 1.00 29.70 187 SER B N 1
ATOM 3558 C CA . SER B 1 187 ? -0.591 39.949 37.648 1.00 29.70 187 SER B CA 1
ATOM 3559 C C . SER B 1 187 ? 0.636 40.850 37.721 1.00 29.70 187 SER B C 1
ATOM 3560 O O . SER B 1 187 ? 0.529 42.002 38.141 1.00 53.66 187 SER B O 1
ATOM 3563 N N . ASN B 1 188 ? 1.797 40.335 37.329 1.00 24.78 188 ASN B N 1
ATOM 3564 C CA . ASN B 1 188 ? 3.027 41.121 37.391 1.00 24.78 188 ASN B CA 1
ATOM 3565 C C . ASN B 1 188 ? 3.142 42.206 36.320 1.00 24.78 188 ASN B C 1
ATOM 3566 O O . ASN B 1 188 ? 4.107 42.242 35.552 1.00 28.79 188 ASN B O 1
ATOM 3571 N N . ILE B 1 189 ? 2.183 43.127 36.324 1.00 17.51 189 ILE B N 1
ATOM 3572 C CA . ILE B 1 189 ? 2.144 44.229 35.375 1.00 17.51 189 ILE B CA 1
ATOM 3573 C C . ILE B 1 189 ? 1.393 45.401 35.992 1.00 17.51 189 ILE B C 1
ATOM 3574 O O . ILE B 1 189 ? 0.475 45.208 36.786 1.00 9.23 189 ILE B O 1
ATOM 3579 N N . ASP B 1 190 ? 1.827 46.613 35.667 1.00 11.23 190 ASP B N 1
ATOM 3580 C CA . ASP B 1 190 ? 1.183 47.821 36.162 1.00 11.23 190 ASP B CA 1
ATOM 3581 C C . ASP B 1 190 ? -0.262 47.793 35.669 1.00 11.23 190 ASP B C 1
ATOM 3582 O O . ASP B 1 190 ? -0.512 47.778 34.463 1.00 38.74 190 ASP B O 1
ATOM 3587 N N . PRO B 1 191 ? -1.231 47.795 36.597 1.00 62.58 191 PRO B N 1
ATOM 3588 C CA . PRO B 1 191 ? -2.662 47.763 36.271 1.00 62.58 191 PRO B CA 1
ATOM 3589 C C . PRO B 1 191 ? -3.089 48.812 35.243 1.00 62.58 191 PRO B C 1
ATOM 3590 O O . PRO B 1 191 ? -3.843 48.509 34.316 1.00 34.33 191 PRO B O 1
ATOM 3594 N N . THR B 1 192 ? -2.599 50.036 35.399 1.00 41.12 192 THR B N 1
ATOM 3595 C CA . THR B 1 192 ? -2.931 51.106 34.469 1.00 41.12 192 THR B CA 1
ATOM 3596 C C . THR B 1 192 ? -2.304 50.844 33.096 1.00 41.12 192 THR B C 1
ATOM 3597 O O . THR B 1 192 ? -2.912 51.138 32.060 1.00 38.68 192 THR B O 1
ATOM 3601 N N . TYR B 1 193 ? -1.107 50.258 33.092 1.00 12.82 193 TYR B N 1
ATOM 3602 C CA . TYR B 1 193 ? -0.426 49.930 31.845 1.00 12.82 193 TYR B CA 1
ATOM 3603 C C . TYR B 1 193 ? -1.256 48.887 31.105 1.00 12.82 193 TYR B C 1
ATOM 3604 O O . TYR B 1 193 ? -1.528 49.025 29.911 1.00 12.06 193 TYR B O 1
ATOM 3613 N N . ALA B 1 194 ? -1.677 47.858 31.834 1.00 11.31 194 ALA B N 1
ATOM 3614 C CA . ALA B 1 194 ? -2.495 46.794 31.272 1.00 11.31 194 ALA B CA 1
ATOM 3615 C C . ALA B 1 194 ? -3.801 47.357 30.714 1.00 11.31 194 ALA B C 1
ATOM 3616 O O . ALA B 1 194 ? -4.135 47.134 29.548 1.00 11.18 194 ALA B O 1
ATOM 3618 N N . LYS B 1 195 ? -4.504 48.130 31.537 1.00 30.42 195 LYS B N 1
ATOM 3619 C CA . LYS B 1 195 ? -5.785 48.728 31.160 1.00 30.42 195 LYS B CA 1
ATOM 3620 C C . LYS B 1 195 ? -5.775 49.395 29.788 1.00 30.42 195 LYS B C 1
ATOM 3621 O O . LYS B 1 195 ? -6.653 49.142 28.960 1.00 66.11 195 LYS B O 1
ATOM 3627 N N . SER B 1 196 ? -4.774 50.236 29.549 1.00 20.99 196 SER B N 1
ATOM 3628 C CA . SER B 1 196 ? -4.652 50.932 28.271 1.00 20.99 196 SER B CA 1
ATOM 3629 C C . SER B 1 196 ? -4.384 49.931 27.150 1.00 20.99 196 SER B C 1
ATOM 3630 O O . SER B 1 196 ? -4.972 50.015 26.073 1.00 26.87 196 SER B O 1
ATOM 3633 N N . LEU B 1 197 ? -3.531 48.954 27.435 1.00 12.47 197 LEU B N 1
ATOM 3634 C CA . LEU B 1 197 ? -3.191 47.923 26.465 1.00 12.47 197 LEU B CA 1
ATOM 3635 C C . LEU B 1 197 ? -4.406 47.082 26.098 1.00 12.47 197 LEU B C 1
ATOM 3636 O O . LEU B 1 197 ? -4.497 46.571 24.981 1.00 19.64 197 LEU B O 1
ATOM 3641 N N . GLN B 1 198 ? -5.340 46.946 27.034 1.00 23.94 198 GLN B N 1
ATOM 3642 C CA . GLN B 1 198 ? -6.558 46.180 26.793 1.00 23.94 198 GLN B CA 1
ATOM 3643 C C . GLN B 1 198 ? -7.430 46.891 25.760 1.00 23.94 198 GLN B C 1
ATOM 3644 O O . GLN B 1 198 ? -8.153 46.247 24.999 1.00 51.27 198 GLN B O 1
ATOM 3650 N N . ALA B 1 199 ? -7.313 48.217 25.703 1.00 10.94 199 ALA B N 1
ATOM 3651 C CA . ALA B 1 199 ? -8.077 49.033 24.763 1.00 10.94 199 ALA B CA 1
ATOM 3652 C C . ALA B 1 199 ? -7.808 48.660 23.302 1.00 10.94 199 ALA B C 1
ATOM 3653 O O . ALA B 1 199 ? -8.717 48.240 22.582 1.00 53.94 199 ALA B O 1
ATOM 3655 N N . ASN B 1 200 ? -6.567 48.818 22.859 1.00 21.30 200 ASN B N 1
ATOM 3656 C CA . ASN B 1 200 ? -6.226 48.481 21.483 1.00 21.30 200 ASN B CA 1
ATOM 3657 C C . ASN B 1 200 ? -5.759 47.036 21.313 1.00 21.30 200 ASN B C 1
ATOM 3658 O O . ASN B 1 200 ? -5.025 46.720 20.379 1.00 68.22 200 ASN B O 1
ATOM 3663 N N . CYS B 1 201 ? -6.193 46.163 22.216 1.00 5.65 201 CYS B N 1
ATOM 3664 C CA . CYS B 1 201 ? -5.853 44.740 22.158 1.00 5.65 201 CYS B CA 1
ATOM 3665 C C . CYS B 1 201 ? -6.976 43.964 22.834 1.00 5.65 201 CYS B C 1
ATOM 3666 O O . CYS B 1 201 ? -6.850 43.525 23.981 1.00 22.07 201 CYS B O 1
ATOM 3669 N N . PRO B 1 202 ? -8.111 43.816 22.136 1.00 40.72 202 PRO B N 1
ATOM 3670 C CA . PRO B 1 202 ? -9.285 43.104 22.644 1.00 40.72 202 PRO B CA 1
ATOM 3671 C C . PRO B 1 202 ? -8.992 41.657 22.990 1.00 40.72 202 PRO B C 1
ATOM 3672 O O . PRO B 1 202 ? -8.168 41.014 22.348 1.00 50.16 202 PRO B O 1
ATOM 3676 N N . SER B 1 203 ? -9.661 41.162 24.025 1.00 51.40 203 SER B N 1
ATOM 3677 C CA . SER B 1 203 ? -9.507 39.774 24.444 1.00 51.40 203 SER B CA 1
ATOM 3678 C C . SER B 1 203 ? -10.115 38.891 23.362 1.00 51.40 203 SER B C 1
ATOM 3679 O O . SER B 1 203 ? -9.814 37.697 23.271 1.00 32.87 203 SER B O 1
ATOM 3682 N N . VAL B 1 204 ? -10.974 39.499 22.547 1.00 18.81 204 VAL B N 1
ATOM 3683 C CA . VAL B 1 204 ? -11.646 38.809 21.459 1.00 18.81 204 VAL B CA 1
ATOM 3684 C C . VAL B 1 204 ? -11.351 39.556 20.165 1.00 18.81 204 VAL B C 1
ATOM 3685 O O . VAL B 1 204 ? -11.780 40.698 19.989 1.00 100.89 204 VAL B O 1
ATOM 3689 N N . GLY B 1 205 ? -10.586 38.920 19.282 1.00 59.51 205 GLY B N 1
ATOM 3690 C CA . GLY B 1 205 ? -10.255 39.522 18.002 1.00 59.51 205 GLY B CA 1
ATOM 3691 C C . GLY B 1 205 ? -9.246 40.653 18.049 1.00 59.51 205 GLY B C 1
ATOM 3692 O O . GLY B 1 205 ? -8.678 40.958 19.096 1.00 29.83 205 GLY B O 1
ATOM 3693 N N . GLY B 1 206 ? -9.032 41.284 16.899 1.00 17.28 206 GLY B N 1
ATOM 3694 C CA . GLY B 1 206 ? -8.079 42.376 16.814 1.00 17.28 206 GLY B CA 1
ATOM 3695 C C . GLY B 1 206 ? -6.651 41.905 17.016 1.00 17.28 206 GLY B C 1
ATOM 3696 O O . GLY B 1 206 ? -5.788 42.677 17.426 1.00 17.53 206 GLY B O 1
ATOM 3697 N N . ASP B 1 207 ? -6.399 40.641 16.688 1.00 22.55 207 ASP B N 1
ATOM 3698 C CA . ASP B 1 207 ? -5.078 40.031 16.825 1.00 22.55 207 ASP B CA 1
ATOM 3699 C C . ASP B 1 207 ? -3.963 40.871 16.199 1.00 22.55 207 ASP B C 1
ATOM 3700 O O . ASP B 1 207 ? -2.887 41.018 16.780 1.00 28.66 207 ASP B O 1
ATOM 3705 N N . THR B 1 208 ? -4.252 41.440 15.031 1.00 16.01 208 THR B N 1
ATOM 3706 C CA . THR B 1 208 ? -3.310 42.263 14.274 1.00 16.01 208 THR B CA 1
ATOM 3707 C C . THR B 1 208 ? -2.888 43.556 14.973 1.00 16.01 208 THR B C 1
ATOM 3708 O O . THR B 1 208 ? -1.778 44.047 14.758 1.00 33.27 208 THR B O 1
ATOM 3712 N N . ASN B 1 209 ? -3.781 44.116 15.784 1.00 15.97 209 ASN B N 1
ATOM 3713 C CA . ASN B 1 209 ? -3.506 45.363 16.500 1.00 15.97 209 ASN B CA 1
ATOM 3714 C C . ASN B 1 209 ? -2.097 45.386 17.091 1.00 15.97 209 ASN B C 1
ATOM 3715 O O . ASN B 1 209 ? -1.744 44.540 17.909 1.00 33.83 209 ASN B O 1
ATOM 3720 N N . LEU B 1 210 ? -1.290 46.340 16.642 1.00 32.94 210 LEU B N 1
ATOM 3721 C CA . LEU B 1 210 ? 0.084 46.473 17.106 1.00 32.94 210 LEU B CA 1
ATOM 3722 C C . LEU B 1 210 ? 0.178 47.482 18.232 1.00 32.94 210 LEU B C 1
ATOM 3723 O O . LEU B 1 210 ? -0.612 48.424 18.293 1.00 2.75 210 LEU B O 1
ATOM 3728 N N . SER B 1 211 ? 1.166 47.279 19.098 1.00 10.65 211 SER B N 1
ATOM 3729 C CA . SER B 1 211 ? 1.440 48.153 20.232 1.00 10.65 211 SER B CA 1
ATOM 3730 C C . SER B 1 211 ? 2.961 48.182 20.416 1.00 10.65 211 SER B C 1
ATOM 3731 O O . SER B 1 211 ? 3.641 47.180 20.173 1.00 5.41 211 SER B O 1
ATOM 3734 N N . PRO B 1 212 ? 3.515 49.335 20.819 1.00 7.22 212 PRO B N 1
ATOM 3735 C CA . PRO B 1 212 ? 4.959 49.491 21.029 1.00 7.22 212 PRO B CA 1
ATOM 3736 C C . PRO B 1 212 ? 5.508 48.582 22.125 1.00 7.22 212 PRO B C 1
ATOM 3737 O O . PRO B 1 212 ? 4.821 48.288 23.103 1.00 16.31 212 PRO B O 1
ATOM 3741 N N . PHE B 1 213 ? 6.740 48.128 21.942 1.00 25.24 213 PHE B N 1
ATOM 3742 C CA . PHE B 1 213 ? 7.401 47.273 22.918 1.00 25.24 213 PHE B CA 1
ATOM 3743 C C . PHE B 1 213 ? 7.875 48.126 24.089 1.00 25.24 213 PHE B C 1
ATOM 3744 O O . PHE B 1 213 ? 7.805 47.714 25.245 1.00 4.30 213 PHE B O 1
ATOM 3752 N N . ASP B 1 214 ? 8.385 49.308 23.766 1.00 8.04 214 ASP B N 1
ATOM 3753 C CA . ASP B 1 214 ? 8.884 50.251 24.754 1.00 8.04 214 ASP B CA 1
ATOM 3754 C C . ASP B 1 214 ? 7.942 51.447 24.730 1.00 8.04 214 ASP B C 1
ATOM 3755 O O . ASP B 1 214 ? 8.053 52.319 23.869 1.00 6.39 214 ASP B O 1
ATOM 3760 N N . VAL B 1 215 ? 7.064 51.505 25.723 1.00 2.00 215 VAL B N 1
ATOM 3761 C CA . VAL B 1 215 ? 6.080 52.571 25.839 1.00 2.00 215 VAL B CA 1
ATOM 3762 C C . VAL B 1 215 ? 6.684 53.954 26.075 1.00 2.00 215 VAL B C 1
ATOM 3763 O O . VAL B 1 215 ? 6.072 54.963 25.734 1.00 15.58 215 VAL B O 1
ATOM 3767 N N . THR B 1 216 ? 7.876 54.005 26.664 1.00 5.98 216 THR B N 1
ATOM 3768 C CA . THR B 1 216 ? 8.537 55.279 26.941 1.00 5.98 216 THR B CA 1
ATOM 3769 C C . THR B 1 216 ? 9.163 55.865 25.679 1.00 5.98 216 THR B C 1
ATOM 3770 O O . THR B 1 216 ? 8.999 57.050 25.386 1.00 15.04 216 THR B O 1
ATOM 3774 N N . THR B 1 217 ? 9.909 55.036 24.953 1.00 15.89 217 THR B N 1
ATOM 3775 C CA . THR B 1 217 ? 10.552 55.451 23.707 1.00 15.89 217 THR B CA 1
ATOM 3776 C C . THR B 1 217 ? 10.375 54.325 22.701 1.00 15.89 217 THR B C 1
ATOM 3777 O O . THR B 1 217 ? 11.300 53.539 22.468 1.00 24.97 217 THR B O 1
ATOM 3781 N N . PRO B 1 218 ? 9.190 54.245 22.075 1.00 27.72 218 PRO B N 1
ATOM 3782 C CA . PRO B 1 218 ? 8.861 53.214 21.087 1.00 27.72 218 PRO B CA 1
ATOM 3783 C C . PRO B 1 218 ? 9.841 53.044 19.933 1.00 27.72 218 PRO B C 1
ATOM 3784 O O . PRO B 1 218 ? 10.211 51.919 19.595 1.00 12.35 218 PRO B O 1
ATOM 3788 N N . ASN B 1 219 ? 10.305 54.151 19.364 1.00 2.00 219 ASN B N 1
ATOM 3789 C CA . ASN B 1 219 ? 11.214 54.077 18.223 1.00 2.00 219 ASN B CA 1
ATOM 3790 C C . ASN B 1 219 ? 12.583 54.710 18.412 1.00 2.00 219 ASN B C 1
ATOM 3791 O O . ASN B 1 219 ? 13.108 55.372 17.515 1.00 30.28 219 ASN B O 1
ATOM 3796 N N . LYS B 1 220 ? 13.160 54.502 19.589 1.00 27.68 220 LYS B N 1
ATOM 3797 C CA . LYS B 1 220 ? 14.488 55.018 19.889 1.00 27.68 220 LYS B CA 1
ATOM 3798 C C . LYS B 1 220 ? 15.258 53.931 20.621 1.00 27.68 220 LYS B C 1
ATOM 3799 O O . LYS B 1 220 ? 14.761 53.353 21.602 1.00 84.55 220 LYS B O 1
ATOM 3805 N N . PHE B 1 221 ? 16.446 53.624 20.116 1.00 4.68 221 PHE B N 1
ATOM 3806 C CA . PHE B 1 221 ? 17.284 52.597 20.702 1.00 4.68 221 PHE B CA 1
ATOM 3807 C C . PHE B 1 221 ? 18.030 53.116 21.924 1.00 4.68 221 PHE B C 1
ATOM 3808 O O . PHE B 1 221 ? 19.048 53.799 21.809 1.00 4.38 221 PHE B O 1
ATOM 3816 N N . ASP B 1 222 ? 17.515 52.761 23.095 1.00 2.00 222 ASP B N 1
ATOM 3817 C CA . ASP B 1 222 ? 18.092 53.186 24.358 1.00 2.00 222 ASP B CA 1
ATOM 3818 C C . ASP B 1 222 ? 17.843 52.122 25.413 1.00 2.00 222 ASP B C 1
ATOM 3819 O O . ASP B 1 222 ? 17.264 51.077 25.113 1.00 9.07 222 ASP B O 1
ATOM 3824 N N . ASN B 1 223 ? 18.218 52.419 26.654 1.00 33.82 223 ASN B N 1
ATOM 3825 C CA . ASN B 1 223 ? 18.061 51.490 27.773 1.00 33.82 223 ASN B CA 1
ATOM 3826 C C . ASN B 1 223 ? 16.692 51.514 28.455 1.00 33.82 223 ASN B C 1
ATOM 3827 O O . ASN B 1 223 ? 16.465 50.767 29.414 1.00 16.87 223 ASN B O 1
ATOM 3832 N N . ALA B 1 224 ? 15.778 52.341 27.945 1.00 10.15 224 ALA B N 1
ATOM 3833 C CA . ALA B 1 224 ? 14.425 52.469 28.502 1.00 10.15 224 ALA B CA 1
ATOM 3834 C C . ALA B 1 224 ? 13.678 51.151 28.657 1.00 10.15 224 ALA B C 1
ATOM 3835 O O . ALA B 1 224 ? 12.740 51.053 29.442 1.00 2.00 224 ALA B O 1
ATOM 3837 N N . TYR B 1 225 ? 14.086 50.140 27.902 1.00 12.97 225 TYR B N 1
ATOM 3838 C CA . TYR B 1 225 ? 13.451 48.834 27.979 1.00 12.97 225 TYR B CA 1
ATOM 3839 C C . TYR B 1 225 ? 13.536 48.329 29.416 1.00 12.97 225 TYR B C 1
ATOM 3840 O O . TYR B 1 225 ? 12.549 47.879 29.992 1.00 2.00 225 TYR B O 1
ATOM 3849 N N . TYR B 1 226 ? 14.714 48.475 30.005 1.00 14.83 226 TYR B N 1
ATOM 3850 C CA . TYR B 1 226 ? 14.967 48.021 31.368 1.00 14.83 226 TYR B CA 1
ATOM 3851 C C . TYR B 1 226 ? 14.220 48.843 32.411 1.00 14.83 226 TYR B C 1
ATOM 3852 O O . TYR B 1 226 ? 13.794 48.315 33.432 1.00 2.00 226 TYR B O 1
ATOM 3861 N N . ILE B 1 227 ? 14.033 50.128 32.129 1.00 2.00 227 ILE B N 1
ATOM 3862 C CA . ILE B 1 227 ? 13.308 51.019 33.025 1.00 2.00 227 ILE B CA 1
ATOM 3863 C C . ILE B 1 227 ? 11.855 50.550 33.070 1.00 2.00 227 ILE B C 1
ATOM 3864 O O . ILE B 1 227 ? 11.254 50.479 34.139 1.00 4.38 227 ILE B O 1
ATOM 3869 N N . ASN B 1 228 ? 11.302 50.197 31.914 1.00 2.00 228 ASN B N 1
ATOM 3870 C CA . ASN B 1 228 ? 9.931 49.702 31.850 1.00 2.00 228 ASN B CA 1
ATOM 3871 C C . ASN B 1 228 ? 9.837 48.443 32.699 1.00 2.00 228 ASN B C 1
ATOM 3872 O O . ASN B 1 228 ? 8.953 48.323 33.550 1.00 12.20 228 ASN B O 1
ATOM 3877 N N . LEU B 1 229 ? 10.771 47.520 32.487 1.00 2.00 229 LEU B N 1
ATOM 3878 C CA . LEU B 1 229 ? 10.799 46.266 33.232 1.00 2.00 229 LEU B CA 1
ATOM 3879 C C . LEU B 1 229 ? 10.722 46.498 34.733 1.00 2.00 229 LEU B C 1
ATOM 3880 O O . LEU B 1 229 ? 9.901 45.882 35.413 1.00 13.27 229 LEU B O 1
ATOM 3885 N N . ARG B 1 230 ? 11.541 47.417 35.239 1.00 2.00 230 ARG B N 1
ATOM 3886 C CA . ARG B 1 230 ? 11.530 47.742 36.667 1.00 2.00 230 ARG B CA 1
ATOM 3887 C C . ARG B 1 230 ? 10.137 48.226 37.099 1.00 2.00 230 ARG B C 1
ATOM 3888 O O . ARG B 1 230 ? 9.614 47.790 38.122 1.00 31.59 230 ARG B O 1
ATOM 3896 N N . ASN B 1 231 ? 9.527 49.091 36.291 1.00 9.24 231 ASN B N 1
ATOM 3897 C CA . ASN B 1 231 ? 8.194 49.626 36.579 1.00 9.24 231 ASN B CA 1
ATOM 3898 C C . ASN B 1 231 ? 7.080 48.678 36.124 1.00 9.24 231 ASN B C 1
ATOM 3899 O O . ASN B 1 231 ? 5.949 49.106 35.889 1.00 22.55 231 ASN B O 1
ATOM 3904 N N . LYS B 1 232 ? 7.418 47.396 35.983 1.00 2.00 232 LYS B N 1
ATOM 3905 C CA . LYS B 1 232 ? 6.482 46.346 35.566 1.00 2.00 232 LYS B CA 1
ATOM 3906 C C . LYS B 1 232 ? 5.633 46.684 34.341 1.00 2.00 232 LYS B C 1
ATOM 3907 O O . LYS B 1 232 ? 4.471 46.284 34.237 1.00 82.28 232 LYS B O 1
ATOM 3913 N N . LYS B 1 233 ? 6.247 47.390 33.397 1.00 30.83 233 LYS B N 1
ATOM 3914 C CA . LYS B 1 233 ? 5.586 47.789 32.164 1.00 30.83 233 LYS B CA 1
ATOM 3915 C C . LYS B 1 233 ? 6.154 47.046 30.950 1.00 30.83 233 LYS B C 1
ATOM 3916 O O . LYS B 1 233 ? 6.416 47.651 29.903 1.00 6.01 233 LYS B O 1
ATOM 3922 N N . GLY B 1 234 ? 6.365 45.741 31.096 1.00 14.82 234 GLY B N 1
ATOM 3923 C CA . GLY B 1 234 ? 6.876 44.944 29.993 1.00 14.82 234 GLY B CA 1
ATOM 3924 C C . GLY B 1 234 ? 5.710 44.487 29.131 1.00 14.82 234 GLY B C 1
ATOM 3925 O O . GLY B 1 234 ? 4.656 44.154 29.668 1.00 35.30 234 GLY B O 1
ATOM 3926 N N . LEU B 1 235 ? 5.888 44.469 27.812 1.00 2.00 235 LEU B N 1
ATOM 3927 C CA . LEU B 1 235 ? 4.827 44.064 26.892 1.00 2.00 235 LEU B CA 1
ATOM 3928 C C . LEU B 1 235 ? 4.565 42.555 26.889 1.00 2.00 235 LEU B C 1
ATOM 3929 O O . LEU B 1 235 ? 3.444 42.110 27.149 1.00 13.72 235 LEU B O 1
ATOM 3934 N N . LEU B 1 236 ? 5.587 41.776 26.549 1.00 2.00 236 LEU B N 1
ATOM 3935 C CA . LEU B 1 236 ? 5.452 40.328 26.485 1.00 2.00 236 LEU B CA 1
ATOM 3936 C C . LEU B 1 236 ? 5.694 39.651 27.824 1.00 2.00 236 LEU B C 1
ATOM 3937 O O . LEU B 1 23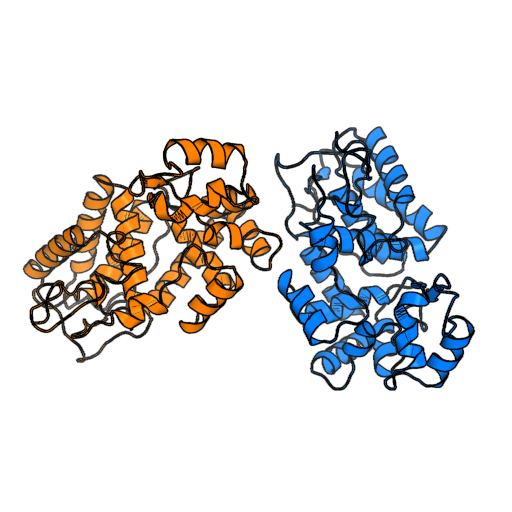6 ? 6.292 40.234 28.732 1.00 8.44 236 LEU B O 1
ATOM 3942 N N . HIS B 1 237 ? 5.240 38.408 27.938 1.00 2.00 237 HIS B N 1
ATOM 3943 C CA . HIS B 1 237 ? 5.428 37.626 29.155 1.00 2.00 237 HIS B CA 1
ATOM 3944 C C . HIS B 1 237 ? 6.930 37.474 29.345 1.00 2.00 237 HIS B C 1
ATOM 3945 O O . HIS B 1 237 ? 7.454 37.711 30.435 1.00 35.14 237 HIS B O 1
ATOM 3952 N N . SER B 1 238 ? 7.615 37.130 28.255 1.00 12.33 238 SER B N 1
ATOM 3953 C CA . SER B 1 238 ? 9.066 36.935 28.233 1.00 12.33 238 SER B CA 1
ATOM 3954 C C . SER B 1 238 ? 9.847 38.181 28.663 1.00 12.33 238 SER B C 1
ATOM 3955 O O . SER B 1 238 ? 10.985 38.077 29.116 1.00 2.00 238 SER B O 1
ATOM 3958 N N . ASP B 1 239 ? 9.248 39.355 28.479 1.00 2.00 239 ASP B N 1
ATOM 3959 C CA . ASP B 1 239 ? 9.883 40.613 28.850 1.00 2.00 239 ASP B CA 1
ATOM 3960 C C . ASP B 1 239 ? 9.916 40.811 30.375 1.00 2.00 239 ASP B C 1
ATOM 3961 O O . ASP B 1 239 ? 10.966 41.109 30.950 1.00 19.86 239 ASP B O 1
ATOM 3966 N N . GLN B 1 240 ? 8.779 40.623 31.036 1.00 7.58 240 GLN B N 1
ATOM 3967 C CA . GLN B 1 240 ? 8.734 40.799 32.482 1.00 7.58 240 GLN B CA 1
ATOM 3968 C C . GLN B 1 240 ? 9.428 39.662 33.231 1.00 7.58 240 GLN B C 1
ATOM 3969 O O . GLN B 1 240 ? 9.784 39.806 34.403 1.00 5.63 240 GLN B O 1
ATOM 3975 N N . GLN B 1 241 ? 9.635 38.536 32.551 1.00 9.70 241 GLN B N 1
ATOM 3976 C CA . GLN B 1 241 ? 10.307 37.398 33.166 1.00 9.70 241 GLN B CA 1
ATOM 3977 C C . GLN B 1 241 ? 11.738 37.756 33.570 1.00 9.70 241 GLN B C 1
ATOM 3978 O O . GLN B 1 241 ? 12.359 37.041 34.355 1.00 2.00 241 GLN B O 1
ATOM 3984 N N . LEU B 1 242 ? 12.258 38.862 33.040 1.00 19.35 242 LEU B N 1
ATOM 3985 C CA . LEU B 1 242 ? 13.616 39.300 33.365 1.00 19.35 242 LEU B CA 1
ATOM 3986 C C . LEU B 1 242 ? 13.697 40.109 34.665 1.00 19.35 242 LEU B C 1
ATOM 3987 O O . LEU B 1 242 ? 14.761 40.208 35.270 1.00 2.44 242 LEU B O 1
ATOM 3992 N N . PHE B 1 243 ? 12.580 40.688 35.094 1.00 2.00 243 PHE B N 1
ATOM 3993 C CA . PHE B 1 243 ? 12.556 41.451 36.335 1.00 2.00 243 PHE B CA 1
ATOM 3994 C C . PHE B 1 243 ? 11.367 40.995 37.180 1.00 2.00 243 PHE B C 1
ATOM 3995 O O . PHE B 1 243 ? 10.279 41.578 37.134 1.00 21.11 243 PHE B O 1
ATOM 4003 N N . ASN B 1 244 ? 11.579 39.935 37.952 1.00 11.80 244 ASN B N 1
ATOM 4004 C CA . ASN B 1 244 ? 10.522 39.399 38.797 1.00 11.80 244 ASN B CA 1
ATOM 4005 C C . ASN B 1 244 ? 11.115 38.560 39.926 1.00 11.80 244 ASN B C 1
ATOM 4006 O O . ASN B 1 244 ? 10.857 37.362 40.028 1.00 88.07 244 ASN B O 1
ATOM 4011 N N . GLY B 1 245 ? 11.936 39.201 40.752 1.00 2.00 245 GLY B N 1
ATOM 4012 C CA . GLY B 1 245 ? 12.581 38.517 41.864 1.00 2.00 245 GLY B CA 1
ATOM 4013 C C . GLY B 1 245 ? 13.486 37.362 41.457 1.00 2.00 245 GLY B C 1
ATOM 4014 O O . GLY B 1 245 ? 13.731 36.450 42.251 1.00 2.00 245 GLY B O 1
ATOM 4015 N N . VAL B 1 246 ? 13.984 37.404 40.223 1.00 9.75 246 VAL B N 1
ATOM 4016 C CA . VAL B 1 246 ? 14.856 36.358 39.698 1.00 9.75 246 VAL B CA 1
ATOM 4017 C C . VAL B 1 246 ? 16.294 36.832 39.510 1.00 9.75 246 VAL B C 1
ATOM 4018 O O . VAL B 1 246 ? 16.612 37.989 39.783 1.00 12.37 246 VAL B O 1
ATOM 4022 N N . SER B 1 247 ? 17.145 35.941 39.011 1.00 2.00 247 SER B N 1
ATOM 4023 C CA . SER B 1 247 ? 18.567 36.211 38.795 1.00 2.00 247 SER B CA 1
ATOM 4024 C C . SER B 1 247 ? 18.903 37.372 37.873 1.00 2.00 247 SER B C 1
ATOM 4025 O O . SER B 1 247 ? 19.900 38.068 38.069 1.00 25.05 247 SER B O 1
ATOM 4028 N N . THR B 1 248 ? 18.069 37.577 36.865 1.00 2.00 248 THR B N 1
ATOM 4029 C CA . THR B 1 248 ? 18.277 38.637 35.891 1.00 2.00 248 THR B CA 1
ATOM 4030 C C . THR B 1 248 ? 17.905 40.042 36.363 1.00 2.00 248 THR B C 1
ATOM 4031 O O . THR B 1 248 ? 18.214 41.026 35.687 1.00 13.14 248 THR B O 1
ATOM 4035 N N . ASP B 1 249 ? 17.300 40.143 37.543 1.00 2.00 249 ASP B N 1
ATOM 4036 C CA . ASP B 1 249 ? 16.878 41.432 38.098 1.00 2.00 249 ASP B CA 1
ATOM 4037 C C . ASP B 1 249 ? 17.999 42.453 38.224 1.00 2.00 249 ASP B C 1
ATOM 4038 O O . ASP B 1 249 ? 17.828 43.628 37.883 1.00 6.88 249 ASP B O 1
ATOM 4043 N N . SER B 1 250 ? 19.144 42.009 38.725 1.00 23.93 250 SER B N 1
ATOM 4044 C CA . SER B 1 250 ? 20.287 42.891 38.905 1.00 23.93 250 SER B CA 1
ATOM 4045 C C . SER B 1 250 ? 20.758 43.491 37.583 1.00 23.93 250 SER B C 1
ATOM 4046 O O . SER B 1 250 ? 20.906 44.710 37.469 1.00 33.85 250 SER B O 1
ATOM 4049 N N . GLN B 1 251 ? 20.941 42.645 36.570 1.00 2.00 251 GLN B N 1
ATOM 4050 C CA . GLN B 1 251 ? 21.395 43.121 35.266 1.00 2.00 251 GLN B CA 1
ATOM 4051 C C . GLN B 1 251 ? 20.428 44.144 34.682 1.00 2.00 251 GLN B C 1
ATOM 4052 O O . GLN B 1 251 ? 20.848 45.143 34.101 1.00 11.82 251 GLN B O 1
ATOM 4058 N N . VAL B 1 252 ? 19.134 43.904 34.860 1.00 5.91 252 VAL B N 1
ATOM 4059 C CA . VAL B 1 252 ? 18.114 44.815 34.362 1.00 5.91 252 VAL B CA 1
ATOM 4060 C C . VAL B 1 252 ? 18.279 46.181 35.032 1.00 5.91 252 VAL B C 1
ATOM 4061 O O . VAL B 1 252 ? 18.277 47.217 34.359 1.00 11.25 252 VAL B O 1
ATOM 4065 N N . THR B 1 253 ? 18.476 46.170 36.351 1.00 2.00 253 THR B N 1
ATOM 4066 C CA . THR B 1 253 ? 18.653 47.397 37.127 1.00 2.00 253 THR B CA 1
ATOM 4067 C C . THR B 1 253 ? 19.956 48.108 36.744 1.00 2.00 253 THR B C 1
ATOM 4068 O O . THR B 1 253 ? 20.013 49.344 36.685 1.00 15.93 253 THR B O 1
ATOM 4072 N N . ALA B 1 254 ? 20.998 47.325 36.473 1.00 11.30 254 ALA B N 1
ATOM 4073 C CA . ALA B 1 254 ? 22.291 47.876 36.081 1.00 11.30 254 ALA B CA 1
ATOM 4074 C C . ALA B 1 254 ? 22.129 48.642 34.771 1.00 11.30 254 ALA B C 1
ATOM 4075 O O . ALA B 1 254 ? 22.560 49.788 34.653 1.00 24.94 254 ALA B O 1
ATOM 4077 N N . TYR B 1 255 ? 21.445 48.021 33.816 1.00 12.28 255 TYR B N 1
ATOM 4078 C CA . TYR B 1 255 ? 21.206 48.629 32.519 1.00 12.28 255 TYR B CA 1
ATOM 4079 C C . TYR B 1 255 ? 20.313 49.863 32.567 1.00 12.28 255 TYR B C 1
ATOM 4080 O O . TYR B 1 255 ? 20.545 50.827 31.831 1.00 6.10 255 TYR B O 1
ATOM 4089 N N . SER B 1 256 ? 19.294 49.844 33.420 1.00 9.01 256 SER B N 1
ATOM 4090 C CA . SER B 1 256 ? 18.397 50.991 33.524 1.00 9.01 256 SER B CA 1
ATOM 4091 C C . SER B 1 256 ? 19.098 52.233 34.070 1.00 9.01 256 SER B C 1
ATOM 4092 O O . SER B 1 256 ? 18.719 53.359 33.742 1.00 12.40 256 SER B O 1
ATOM 4095 N N . ASN B 1 257 ? 20.130 52.021 34.886 1.00 23.70 257 ASN B N 1
ATOM 4096 C CA . ASN B 1 257 ? 20.892 53.118 35.487 1.00 23.70 257 ASN B CA 1
ATOM 4097 C C . ASN B 1 257 ? 22.092 53.573 34.670 1.00 23.70 257 ASN B C 1
ATOM 4098 O O . ASN B 1 257 ? 22.597 54.677 34.869 1.00 36.05 257 ASN B O 1
ATOM 4103 N N . ASN B 1 258 ? 22.565 52.720 33.767 1.00 14.85 258 ASN B N 1
ATOM 4104 C CA . ASN B 1 258 ? 23.703 53.066 32.925 1.00 14.85 258 ASN B CA 1
ATOM 4105 C C . ASN B 1 258 ? 23.459 52.649 31.477 1.00 14.85 258 ASN B C 1
ATOM 4106 O O . ASN B 1 258 ? 23.607 51.480 31.117 1.00 52.81 258 ASN B O 1
ATOM 4111 N N . ALA B 1 259 ? 23.086 53.622 30.652 1.00 25.08 259 ALA B N 1
ATOM 4112 C CA . ALA B 1 259 ? 22.807 53.393 29.236 1.00 25.08 259 ALA B CA 1
ATOM 4113 C C . ALA B 1 259 ? 24.029 52.969 28.429 1.00 25.08 259 ALA B C 1
ATOM 4114 O O . ALA B 1 259 ? 23.923 52.134 27.533 1.00 11.56 259 ALA B O 1
ATOM 4116 N N . ALA B 1 260 ? 25.186 53.536 28.761 1.00 2.00 260 ALA B N 1
ATOM 4117 C CA . ALA B 1 260 ? 26.432 53.242 28.062 1.00 2.00 260 ALA B CA 1
ATOM 4118 C C . ALA B 1 260 ? 26.806 51.772 28.128 1.00 2.00 260 ALA B C 1
ATOM 4119 O O . ALA B 1 260 ? 27.208 51.190 27.122 1.00 47.58 260 ALA B O 1
ATOM 4121 N N . THR B 1 261 ? 26.668 51.164 29.301 1.00 2.00 261 THR B N 1
ATOM 4122 C CA . THR B 1 261 ? 27.002 49.756 29.452 1.00 2.00 261 THR B CA 1
ATOM 4123 C C . THR B 1 261 ? 26.100 48.912 28.570 1.00 2.00 261 THR B C 1
ATOM 4124 O O . THR B 1 261 ? 26.518 47.881 28.046 1.00 47.98 261 THR B O 1
ATOM 4128 N N . PHE B 1 262 ? 24.864 49.362 28.396 1.00 2.00 262 PHE B N 1
ATOM 4129 C CA . PHE B 1 262 ? 23.918 48.659 27.549 1.00 2.00 262 PHE B CA 1
ATOM 4130 C C . PHE B 1 262 ? 24.394 48.757 26.099 1.00 2.00 262 PHE B C 1
ATOM 4131 O O . PHE B 1 262 ? 24.603 47.742 25.444 1.00 2.00 262 PHE B O 1
ATOM 4139 N N . ASN B 1 263 ? 24.594 49.979 25.617 1.00 11.44 263 ASN B N 1
ATOM 4140 C CA . ASN B 1 263 ? 25.039 50.206 24.246 1.00 11.44 263 ASN B CA 1
ATOM 4141 C C . ASN B 1 263 ? 26.255 49.362 23.887 1.00 11.44 263 ASN B C 1
ATOM 4142 O O . ASN B 1 263 ? 26.262 48.676 22.862 1.00 24.30 263 ASN B O 1
ATOM 4147 N N . THR B 1 264 ? 27.258 49.378 24.760 1.00 22.33 264 THR B N 1
ATOM 4148 C CA . THR B 1 264 ? 28.485 48.613 24.564 1.00 22.33 264 THR B CA 1
ATOM 4149 C C . THR B 1 264 ? 28.206 47.105 24.511 1.00 22.33 264 THR B C 1
ATOM 4150 O O . THR B 1 264 ? 28.526 46.432 23.523 1.00 23.58 264 THR B O 1
ATOM 4154 N N . ASP B 1 265 ? 27.575 46.590 25.562 1.00 2.00 265 ASP B N 1
ATOM 4155 C CA . ASP B 1 265 ? 27.250 45.177 25.665 1.00 2.00 265 ASP B CA 1
ATOM 4156 C C . ASP B 1 265 ? 26.396 44.664 24.523 1.00 2.00 265 ASP B C 1
ATOM 4157 O O . ASP B 1 265 ? 26.601 43.542 24.062 1.00 9.13 265 ASP B O 1
ATOM 4162 N N . PHE B 1 266 ? 25.447 45.476 24.064 1.00 2.00 266 PHE B N 1
ATOM 4163 C CA . PHE B 1 266 ? 24.569 45.073 22.971 1.00 2.00 266 PHE B CA 1
ATOM 4164 C C . PHE B 1 266 ? 25.360 44.870 21.683 1.00 2.00 266 PHE B C 1
ATOM 4165 O O . PHE B 1 266 ? 25.189 43.862 21.001 1.00 2.00 266 PHE B O 1
ATOM 4173 N N . GLY B 1 267 ? 26.228 45.823 21.358 1.00 2.00 267 GLY B N 1
ATOM 4174 C CA . GLY B 1 267 ? 27.036 45.707 20.158 1.00 2.00 267 GLY B CA 1
ATOM 4175 C C . GLY B 1 267 ? 27.825 44.413 20.177 1.00 2.00 267 GLY B C 1
ATOM 4176 O O . GLY B 1 267 ? 27.842 43.668 19.193 1.00 24.16 267 GLY B O 1
ATOM 4177 N N . ASN B 1 268 ? 28.440 44.120 21.321 1.00 8.00 268 ASN B N 1
ATOM 4178 C CA . ASN B 1 268 ? 29.228 42.902 21.484 1.00 8.00 268 ASN B CA 1
ATOM 4179 C C . ASN B 1 268 ? 28.377 41.655 21.299 1.00 8.00 268 ASN B C 1
ATOM 4180 O O . ASN B 1 268 ? 28.816 40.685 20.678 1.00 18.59 268 ASN B O 1
ATOM 4185 N N . ALA B 1 269 ? 27.160 41.690 21.835 1.00 2.00 269 ALA B N 1
ATOM 4186 C CA . ALA B 1 269 ? 26.230 40.572 21.727 1.00 2.00 269 ALA B CA 1
ATOM 4187 C C . ALA B 1 269 ? 25.791 40.384 20.275 1.00 2.00 269 ALA B C 1
ATOM 4188 O O . ALA B 1 269 ? 25.602 39.254 19.822 1.00 2.00 269 ALA B O 1
ATOM 4190 N N . MET B 1 270 ? 25.645 41.484 19.540 1.00 2.00 270 MET B N 1
ATOM 4191 C CA . MET B 1 270 ? 25.254 41.398 18.134 1.00 2.00 270 MET B CA 1
ATOM 4192 C C . MET B 1 270 ? 26.380 40.796 17.300 1.00 2.00 270 MET B C 1
ATOM 4193 O O . MET B 1 270 ? 26.130 39.992 16.404 1.00 2.00 270 MET B O 1
ATOM 4198 N N . ILE B 1 271 ? 27.619 41.186 17.585 1.00 7.85 271 ILE B N 1
ATOM 4199 C CA . ILE B 1 271 ? 28.772 40.648 16.864 1.00 7.85 271 ILE B CA 1
ATOM 4200 C C . ILE B 1 271 ? 28.853 39.145 17.103 1.00 7.85 271 ILE B C 1
ATOM 4201 O O . ILE B 1 271 ? 29.142 38.375 16.184 1.00 2.00 271 ILE B O 1
ATOM 4206 N N . LYS B 1 272 ? 28.540 38.737 18.327 1.00 4.34 272 LYS B N 1
ATOM 4207 C CA . LYS B 1 272 ? 28.556 37.331 18.705 1.00 4.34 272 LYS B CA 1
ATOM 4208 C C . LYS B 1 272 ? 27.499 36.556 17.927 1.00 4.34 272 LYS B C 1
ATOM 4209 O O . LYS B 1 272 ? 27.748 35.442 17.460 1.00 9.38 272 LYS B O 1
ATOM 4215 N N . MET B 1 273 ? 26.316 37.148 17.799 1.00 23.49 273 MET B N 1
ATOM 4216 C CA . MET B 1 273 ? 25.223 36.513 17.074 1.00 23.49 273 MET B CA 1
ATOM 4217 C C . MET B 1 273 ? 25.585 36.416 15.599 1.00 23.49 273 MET B C 1
ATOM 4218 O O . MET B 1 273 ? 25.263 35.432 14.929 1.00 7.92 273 MET B O 1
ATOM 4223 N N . GLY B 1 274 ? 26.278 37.437 15.104 1.00 2.00 274 GLY B N 1
ATOM 4224 C CA . GLY B 1 274 ? 26.693 37.445 13.716 1.00 2.00 274 GLY B CA 1
ATOM 4225 C C . GLY B 1 274 ? 27.674 36.330 13.398 1.00 2.00 274 GLY B C 1
ATOM 4226 O O . GLY B 1 274 ? 27.923 36.033 12.229 1.00 37.94 274 GLY B O 1
ATOM 4227 N N . ASN B 1 275 ? 28.241 35.715 14.432 1.00 2.00 275 ASN B N 1
ATOM 4228 C CA . ASN B 1 275 ? 29.196 34.631 14.240 1.00 2.00 275 ASN B CA 1
ATOM 4229 C C . ASN B 1 275 ? 28.566 33.254 14.386 1.00 2.00 275 ASN B C 1
ATOM 4230 O O . ASN B 1 275 ? 29.277 32.248 14.484 1.00 5.59 275 ASN B O 1
ATOM 4235 N N . LEU B 1 276 ? 27.239 33.204 14.423 1.00 2.00 276 LEU B N 1
ATOM 4236 C CA . LEU B 1 276 ? 26.549 31.935 14.560 1.00 2.00 276 LEU B CA 1
ATOM 4237 C C . LEU B 1 276 ? 26.615 31.152 13.258 1.00 2.00 276 LEU B C 1
ATOM 4238 O O . LEU B 1 276 ? 26.146 31.623 12.223 1.00 3.31 276 LEU B O 1
ATOM 4243 N N . SER B 1 277 ? 27.281 29.999 13.315 1.00 4.79 277 SER B N 1
ATOM 4244 C CA . SER B 1 277 ? 27.454 29.075 12.183 1.00 4.79 277 SER B CA 1
ATOM 4245 C C . SER B 1 277 ? 27.492 29.692 10.773 1.00 4.79 277 SER B C 1
ATOM 4246 O O . SER B 1 277 ? 26.595 29.454 9.960 1.00 14.67 277 SER B O 1
ATOM 4249 N N . PRO B 1 278 ? 28.548 30.462 10.457 1.00 22.15 278 PRO B N 1
ATOM 4250 C CA . PRO B 1 278 ? 28.624 31.070 9.129 1.00 22.15 278 PRO B CA 1
ATOM 4251 C C . PRO B 1 278 ? 29.210 30.156 8.061 1.00 22.15 278 PRO B C 1
ATOM 4252 O O . PRO B 1 278 ? 29.932 29.198 8.360 1.00 4.01 278 PRO B O 1
ATOM 4256 N N . LEU B 1 279 ? 28.848 30.437 6.815 1.00 3.80 279 LEU B N 1
ATOM 4257 C CA . LEU B 1 279 ? 29.373 29.713 5.667 1.00 3.80 279 LEU B CA 1
ATOM 4258 C C . LEU B 1 279 ? 30.405 30.701 5.176 1.00 3.80 279 LEU B C 1
ATOM 4259 O O . LEU B 1 279 ? 30.099 31.883 5.032 1.00 2.00 279 LEU B O 1
ATOM 4264 N N . THR B 1 280 ? 31.631 30.248 4.961 1.00 6.24 280 THR B N 1
ATOM 4265 C CA . THR B 1 280 ? 32.675 31.146 4.495 1.00 6.24 280 THR B CA 1
ATOM 4266 C C . THR B 1 280 ? 33.465 30.500 3.369 1.00 6.24 280 THR B C 1
ATOM 4267 O O . THR B 1 280 ? 32.996 29.540 2.755 1.00 4.69 280 THR B O 1
ATOM 4271 N N . GLY B 1 281 ? 34.638 31.048 3.070 1.00 3.56 281 GLY B N 1
ATOM 4272 C CA . GLY B 1 281 ? 35.468 30.490 2.019 1.00 3.56 281 GLY B CA 1
ATOM 4273 C C . GLY B 1 281 ? 34.744 30.403 0.692 1.00 3.56 281 GLY B C 1
ATOM 4274 O O . GLY B 1 281 ? 34.227 31.399 0.191 1.00 27.27 281 GLY B O 1
ATOM 4275 N N . THR B 1 282 ? 34.659 29.197 0.149 1.00 4.63 282 THR B N 1
ATOM 4276 C CA . THR B 1 282 ? 34.000 28.986 -1.134 1.00 4.63 282 THR B CA 1
ATOM 4277 C C . THR B 1 282 ? 32.656 28.264 -1.031 1.00 4.63 282 THR B C 1
ATOM 4278 O O . THR B 1 282 ? 31.992 28.036 -2.047 1.00 19.27 282 THR B O 1
ATOM 4282 N N . SER B 1 283 ? 32.259 27.906 0.186 1.00 15.59 283 SER B N 1
ATOM 4283 C CA . SER B 1 283 ? 31.000 27.204 0.390 1.00 15.59 283 SER B CA 1
ATOM 4284 C C . SER B 1 283 ? 29.828 28.162 0.327 1.00 15.59 283 SER B C 1
ATOM 4285 O O . SER B 1 283 ? 29.960 29.344 0.644 1.00 21.39 283 SER B O 1
ATOM 4288 N N . GLY B 1 284 ? 28.670 27.630 -0.042 1.00 3.04 284 GLY B N 1
ATOM 4289 C CA . GLY B 1 284 ? 27.486 28.452 -0.153 1.00 3.04 284 GLY B CA 1
ATOM 4290 C C . GLY B 1 284 ? 27.553 29.160 -1.482 1.00 3.04 284 GLY B C 1
ATOM 4291 O O . GLY B 1 284 ? 28.081 28.610 -2.452 1.00 29.17 284 GLY B O 1
ATOM 4292 N N . GLN B 1 285 ? 27.038 30.381 -1.533 1.00 2.00 285 GLN B N 1
ATOM 4293 C CA . GLN B 1 285 ? 27.056 31.149 -2.764 1.00 2.00 285 GLN B CA 1
ATOM 4294 C C . GLN B 1 285 ? 26.647 32.594 -2.530 1.00 2.00 285 GLN B C 1
ATOM 4295 O O . GLN B 1 285 ? 26.177 32.951 -1.451 1.00 8.91 285 GLN B O 1
ATOM 4301 N N . ILE B 1 286 ? 26.894 33.439 -3.523 1.00 7.06 286 ILE B N 1
ATOM 4302 C CA . ILE B 1 286 ? 26.505 34.834 -3.433 1.00 7.06 286 ILE B CA 1
ATOM 4303 C C . ILE B 1 286 ? 25.251 34.900 -4.290 1.00 7.06 286 ILE B C 1
ATOM 4304 O O . ILE B 1 286 ? 25.329 34.878 -5.524 1.00 4.00 286 ILE B O 1
ATOM 4309 N N . ARG B 1 287 ? 24.096 34.856 -3.635 1.00 3.17 287 ARG B N 1
ATOM 4310 C CA . ARG B 1 287 ? 22.831 34.917 -4.342 1.00 3.17 287 ARG B CA 1
ATOM 4311 C C . ARG B 1 287 ? 22.740 36.252 -5.056 1.00 3.17 287 ARG B C 1
ATOM 4312 O O . ARG B 1 287 ? 23.241 37.261 -4.557 1.00 2.00 287 ARG B O 1
ATOM 4320 N N . THR B 1 288 ? 22.153 36.238 -6.246 1.00 12.57 288 THR B N 1
ATOM 4321 C CA . THR B 1 288 ? 21.950 37.455 -7.014 1.00 12.57 288 THR B CA 1
ATOM 4322 C C . THR B 1 288 ? 20.575 37.990 -6.609 1.00 12.57 288 THR B C 1
ATOM 4323 O O . THR B 1 288 ? 20.310 39.191 -6.674 1.00 33.86 288 THR B O 1
ATOM 4327 N N . ASN B 1 289 ? 19.706 37.069 -6.201 1.00 8.75 289 ASN B N 1
ATOM 4328 C CA . ASN B 1 289 ? 18.352 37.384 -5.757 1.00 8.75 289 ASN B CA 1
ATOM 4329 C C . ASN B 1 289 ? 18.237 36.668 -4.420 1.00 8.75 289 ASN B C 1
ATOM 4330 O O . ASN B 1 289 ? 18.321 35.445 -4.365 1.00 5.87 289 ASN B O 1
ATOM 4335 N N . CYS B 1 290 ? 18.048 37.424 -3.346 1.00 2.00 290 CYS B N 1
ATOM 4336 C CA . CYS B 1 290 ? 17.966 36.834 -2.009 1.00 2.00 290 CYS B CA 1
ATOM 4337 C C . CYS B 1 290 ? 16.799 35.880 -1.783 1.00 2.00 290 CYS B C 1
ATOM 4338 O O . CYS B 1 290 ? 16.781 35.137 -0.803 1.00 2.00 290 CYS B O 1
ATOM 4341 N N . ARG B 1 291 ? 15.836 35.892 -2.700 1.00 2.00 291 ARG B N 1
ATOM 4342 C CA . ARG B 1 291 ? 14.659 35.037 -2.595 1.00 2.00 291 ARG B CA 1
ATOM 4343 C C . ARG B 1 291 ? 14.868 33.658 -3.200 1.00 2.00 291 ARG B C 1
ATOM 4344 O O . ARG B 1 291 ? 14.087 32.739 -2.952 1.00 2.00 291 ARG B O 1
ATOM 4352 N N . LYS B 1 292 ? 15.926 33.499 -3.984 1.00 2.00 292 LYS B N 1
ATOM 4353 C CA . LYS B 1 292 ? 16.163 32.221 -4.629 1.00 2.00 292 LYS B CA 1
ATOM 4354 C C . LYS B 1 292 ? 17.628 31.844 -4.780 1.00 2.00 292 LYS B C 1
ATOM 4355 O O . LYS B 1 292 ? 18.516 32.702 -4.799 1.00 19.33 292 LYS B O 1
ATOM 4361 N N . THR B 1 293 ? 17.864 30.539 -4.875 1.00 17.57 293 THR B N 1
ATOM 4362 C CA . THR B 1 293 ? 19.205 30.002 -5.052 1.00 17.57 293 THR B CA 1
ATOM 4363 C C . THR B 1 293 ? 19.594 30.244 -6.506 1.00 17.57 293 THR B C 1
ATOM 4364 O O . THR B 1 293 ? 18.723 30.332 -7.377 1.00 29.80 293 THR B O 1
ATOM 4368 N N . ASN B 1 294 ? 20.886 30.408 -6.754 1.00 26.98 294 ASN B N 1
ATOM 4369 C CA . ASN B 1 294 ? 21.374 30.624 -8.108 1.00 26.98 294 ASN B CA 1
ATOM 4370 C C . ASN B 1 294 ? 21.247 29.304 -8.859 1.00 26.98 294 ASN B C 1
ATOM 4371 O O . ASN B 1 294 ? 21.529 28.247 -8.243 1.00 22.19 294 ASN B O 1
#

Nearest PDB structures (foldseek):
  1sch-assembly2_A  TM=1.003E+00  e=9.643E-57  Arachis hypogaea
  5twt-assembly1_A  TM=9.945E-01  e=1.463E-42  Panicum virgatum
  1qo4-assembly1_A  TM=9.821E-01  e=6.522E-35  Arabidopsis thaliana
  4a5g-assembly2_B  TM=9.820E-01  e=7.635E-34  Raphanus sativus
  1fhf-assembly1_A  TM=9.829E-01  e=1.849E-32  Glycine max

Solvent-accessible surface area: 23263 Å² total

Radius of gyration: 28.46 Å; Cα contacts (8 Å, |Δi|>4): 1135; chains: 2; bounding box: 54×55×86 Å

Foldseek 3Di:
DALCQCVPQFVCLLVLLLVLLLVVCVVPLLLLLLLLVQLLLCLLFQGLALQCQAAADPPADAQCCAPVNPPPHDCSVSLQVSLLVVCVRRNFDAASSQSSLSSNQSSQVSQPADGARAGDFFAHAQHHDNPSSNPLDDALQDALVVLQVSQVVQVDHSLLSLLQLLSLQEHKAFLLQQLCCLVPHDLADVVLSVVSCVQRPNDDRRRRIDAQQPVRHSHRWLSLLVCLVNSNGRTPHSVSQCDPDPNVVSSVVRNVPGVVSSVSNNVSSNSSNPRNGQGDPGHGGDSGSHHHD/DALCLCVPQFNCLLVLLLVLLLVVCVVPLQLLLLLLVLQVLCLQFQHLALQQQADADPPGDAQCCAPCRPVHHDNSVSLQVSLVVVCVRHNFDAASSQSSLSSNQSSQVSQAFDGARAGDFFFHAQHHDNPSSRVLDDALQDALVRLQVSQVVQPDHSLLSLLQVLSLLEHKDFLLRQLCPLPVHDLADVVLSVVSCVCRPNPDNRRRIDAQQPVRHSHRWLSLLVCLCVRNGRTNNSVSQCDPDPNNVSSVVCNVDGVVSSVSNNVSSNSSNPRNGDGDPPHGRDSGSHHGD

B-factor: mean 12.63, std 15.35, range [2.0, 121.44]

Organism: Arachis hypogaea (NCBI:txid3818)